Protein AF-A0A9X2JUF6-F1 (afdb_monomer_lite)

Organism: NCBI:txid765201

Structure (mmCIF, N/CA/C/O backbone):
data_AF-A0A9X2JUF6-F1
#
_entry.id   AF-A0A9X2JUF6-F1
#
loop_
_atom_site.group_PDB
_atom_site.id
_atom_site.type_symbol
_atom_site.label_atom_id
_atom_site.label_alt_id
_atom_site.label_comp_id
_atom_site.label_asym_id
_atom_site.label_entity_id
_atom_site.label_seq_id
_atom_site.pdbx_PDB_ins_code
_atom_site.Cartn_x
_atom_site.Cartn_y
_atom_site.Cartn_z
_atom_site.occupancy
_atom_site.B_iso_or_equiv
_atom_site.auth_seq_id
_atom_site.auth_comp_id
_atom_site.auth_asym_id
_atom_site.auth_atom_id
_atom_site.pdbx_PDB_model_num
ATOM 1 N N . MET A 1 1 ? 7.423 -85.170 -36.778 1.00 35.59 1 MET A N 1
ATOM 2 C CA . MET A 1 1 ? 8.793 -84.624 -36.894 1.00 35.59 1 MET A CA 1
ATOM 3 C C . MET A 1 1 ? 8.792 -83.301 -36.140 1.00 35.59 1 MET A C 1
ATOM 5 O O . MET A 1 1 ? 8.019 -82.452 -36.540 1.00 35.59 1 MET A O 1
ATOM 9 N N . GLY A 1 2 ? 9.471 -83.035 -35.031 1.00 32.69 2 GLY A N 1
ATOM 10 C CA . GLY A 1 2 ? 10.393 -83.747 -34.146 1.00 32.69 2 GLY A CA 1
ATOM 11 C C . GLY A 1 2 ? 10.903 -82.711 -33.116 1.00 32.69 2 GLY A C 1
ATOM 12 O O . GLY A 1 2 ? 10.981 -81.540 -33.468 1.00 32.69 2 GLY A O 1
ATOM 13 N N . ALA A 1 3 ? 11.241 -83.165 -31.900 1.00 31.25 3 ALA A N 1
ATOM 14 C CA . ALA A 1 3 ? 11.858 -82.442 -30.761 1.00 31.25 3 ALA A CA 1
ATOM 15 C C . ALA A 1 3 ? 10.989 -81.354 -30.074 1.00 31.25 3 ALA A C 1
ATOM 17 O O . ALA A 1 3 ? 10.635 -80.362 -30.690 1.00 31.25 3 ALA A O 1
ATOM 18 N N . ALA A 1 4 ? 10.499 -81.469 -28.832 1.00 30.42 4 ALA A N 1
ATOM 19 C CA . ALA A 1 4 ? 11.072 -81.895 -27.543 1.00 30.42 4 ALA A CA 1
ATOM 20 C C . ALA A 1 4 ? 12.205 -80.992 -27.019 1.00 30.42 4 ALA A C 1
ATOM 22 O O . ALA A 1 4 ? 13.325 -81.066 -27.508 1.00 30.42 4 ALA A O 1
ATOM 23 N N . ALA A 1 5 ? 11.916 -80.230 -25.958 1.00 33.97 5 ALA A N 1
ATOM 24 C CA . ALA A 1 5 ? 12.861 -79.921 -24.885 1.00 33.97 5 ALA A CA 1
ATOM 25 C C . ALA A 1 5 ? 12.078 -79.535 -23.619 1.00 33.97 5 ALA A C 1
ATOM 27 O O . ALA A 1 5 ? 11.509 -78.452 -23.511 1.00 33.97 5 ALA A O 1
ATOM 28 N N . ALA A 1 6 ? 12.032 -80.478 -22.683 1.00 32.19 6 ALA A N 1
ATOM 29 C CA . ALA A 1 6 ? 11.695 -80.247 -21.291 1.00 32.19 6 ALA A CA 1
ATOM 30 C C . ALA A 1 6 ? 12.916 -79.668 -20.561 1.00 32.19 6 ALA A C 1
ATOM 32 O O . ALA A 1 6 ? 14.046 -80.054 -20.863 1.00 32.19 6 ALA A O 1
ATOM 33 N N . LEU A 1 7 ? 12.693 -78.846 -19.534 1.00 29.77 7 LEU A N 1
ATOM 34 C CA . LEU A 1 7 ? 13.591 -78.826 -18.383 1.00 29.77 7 LEU A CA 1
ATOM 35 C C . LEU A 1 7 ? 12.792 -78.570 -17.105 1.00 29.77 7 LEU A C 1
ATOM 37 O O . LEU A 1 7 ? 12.158 -77.534 -16.925 1.00 29.77 7 LEU A O 1
ATOM 41 N N . VAL A 1 8 ? 12.814 -79.595 -16.261 1.00 34.91 8 VAL A N 1
ATOM 42 C CA . VAL A 1 8 ? 12.311 -79.651 -14.892 1.00 34.91 8 VAL A CA 1
ATOM 43 C C . VAL A 1 8 ? 13.497 -79.397 -13.969 1.00 34.91 8 VAL A C 1
ATOM 45 O O . VAL A 1 8 ? 14.485 -80.114 -14.074 1.00 34.91 8 VAL A O 1
ATOM 48 N N . VAL A 1 9 ? 13.364 -78.459 -13.034 1.00 34.47 9 VAL A N 1
ATOM 49 C CA . VAL A 1 9 ? 13.990 -78.470 -11.697 1.00 34.47 9 VAL A CA 1
ATOM 50 C C . VAL A 1 9 ? 12.997 -77.689 -10.819 1.00 34.47 9 VAL A C 1
ATOM 52 O O . VAL A 1 9 ? 12.695 -76.548 -11.132 1.00 34.47 9 VAL A O 1
ATOM 55 N N . GLY A 1 10 ? 12.322 -78.209 -9.797 1.00 31.89 10 GLY A N 1
ATOM 56 C CA . GLY A 1 10 ? 12.661 -79.302 -8.904 1.00 31.89 10 GLY A CA 1
ATOM 57 C C . GLY A 1 10 ? 13.206 -78.737 -7.595 1.00 31.89 10 GLY A C 1
ATOM 58 O O . GLY A 1 10 ? 14.403 -78.825 -7.376 1.00 31.89 10 GLY A O 1
ATOM 59 N N . LEU A 1 11 ? 12.350 -78.179 -6.731 1.00 31.95 11 LEU A N 1
ATOM 60 C CA . LEU A 1 11 ? 12.609 -78.142 -5.288 1.00 31.95 11 LEU A CA 1
ATOM 61 C C . LEU A 1 11 ? 11.295 -78.079 -4.499 1.00 31.95 11 LEU A C 1
ATOM 63 O O . LEU A 1 11 ? 10.631 -77.052 -4.397 1.00 31.95 11 LEU A O 1
ATOM 67 N N . LEU A 1 12 ? 10.942 -79.245 -3.957 1.00 36.69 12 LEU A N 1
ATOM 68 C CA . LEU A 1 12 ? 10.093 -79.405 -2.786 1.00 36.69 12 LEU A CA 1
ATOM 69 C C . LEU A 1 12 ? 10.868 -78.891 -1.569 1.00 36.69 12 LEU A C 1
ATOM 71 O O . LEU A 1 12 ? 11.978 -79.348 -1.304 1.00 36.69 12 LEU A O 1
ATOM 75 N N . GLY A 1 13 ? 10.259 -77.985 -0.818 1.00 33.66 13 GLY A N 1
ATOM 76 C CA . GLY A 1 13 ? 10.745 -77.522 0.475 1.00 33.66 13 GLY A CA 1
ATOM 77 C C . GLY A 1 13 ? 9.569 -76.968 1.259 1.00 33.66 13 GLY A C 1
ATOM 78 O O . GLY A 1 13 ? 9.171 -75.828 1.063 1.00 33.66 13 GLY A O 1
ATOM 79 N N . GLN A 1 14 ? 8.966 -77.835 2.067 1.00 39.25 14 GLN A N 1
ATOM 80 C CA . GLN A 1 14 ? 7.852 -77.538 2.959 1.00 39.25 14 GLN A CA 1
ATOM 81 C C . GLN A 1 14 ? 8.259 -76.527 4.036 1.00 39.25 14 GLN A C 1
ATOM 83 O O . GLN A 1 14 ? 9.377 -76.586 4.544 1.00 39.25 14 GLN A O 1
ATOM 88 N N . GLY A 1 15 ? 7.293 -75.725 4.479 1.00 36.03 15 GLY A N 1
ATOM 89 C CA . GLY A 1 15 ? 7.277 -75.210 5.846 1.00 36.03 15 GLY A CA 1
ATOM 90 C C . GLY A 1 15 ? 7.002 -73.719 5.938 1.00 36.03 15 GLY A C 1
ATOM 91 O O . GLY A 1 15 ? 7.834 -72.907 5.556 1.00 36.03 15 GLY A O 1
ATOM 92 N N . GLY A 1 16 ? 5.856 -73.371 6.521 1.00 35.62 16 GLY A N 1
ATOM 93 C CA . GLY A 1 16 ? 5.591 -72.018 7.000 1.00 35.62 16 GLY A CA 1
ATOM 94 C C . GLY A 1 16 ? 4.191 -71.551 6.660 1.00 35.62 16 GLY A C 1
ATOM 95 O O . GLY A 1 16 ? 3.961 -70.993 5.595 1.00 35.62 16 GLY A O 1
ATOM 96 N N . ALA A 1 17 ? 3.259 -71.803 7.574 1.00 44.97 17 ALA A N 1
ATOM 97 C CA . ALA A 1 17 ? 1.938 -71.201 7.573 1.00 44.97 17 ALA A CA 1
ATOM 98 C C . ALA A 1 17 ? 2.038 -69.667 7.515 1.00 44.97 17 ALA A C 1
ATOM 100 O O . ALA A 1 17 ? 2.814 -69.074 8.261 1.00 44.97 17 ALA A O 1
ATOM 101 N N . ALA A 1 18 ? 1.223 -69.044 6.669 1.00 37.44 18 ALA A N 1
ATOM 102 C CA . ALA A 1 18 ? 0.859 -67.643 6.800 1.00 37.44 18 ALA A CA 1
ATOM 103 C C . ALA A 1 18 ? -0.575 -67.472 6.290 1.00 37.44 18 ALA A C 1
ATOM 105 O O . ALA A 1 18 ? -0.889 -67.750 5.135 1.00 37.44 18 ALA A O 1
ATOM 106 N N . ASP A 1 19 ? -1.418 -67.118 7.249 1.00 37.84 19 ASP A N 1
ATOM 107 C CA . ASP A 1 19 ? -2.738 -66.508 7.197 1.00 37.84 19 ASP A CA 1
ATOM 108 C C . ASP A 1 19 ? -3.416 -66.313 5.835 1.00 37.84 19 ASP A C 1
ATOM 110 O O . ASP A 1 19 ? -3.007 -65.529 4.976 1.00 37.84 19 ASP A O 1
ATOM 114 N N . VAL A 1 20 ? -4.584 -66.943 5.718 1.00 40.78 20 VAL A N 1
ATOM 115 C CA . VAL A 1 20 ? -5.608 -66.599 4.735 1.00 40.78 20 VAL A CA 1
ATOM 116 C C . VAL A 1 20 ? -6.264 -65.289 5.188 1.00 40.78 20 VAL A C 1
ATOM 118 O O . VAL A 1 20 ? -7.294 -65.290 5.857 1.00 40.78 20 VAL A O 1
ATOM 121 N N . ALA A 1 21 ? -5.650 -64.153 4.863 1.00 40.62 21 ALA A N 1
ATOM 122 C CA . ALA A 1 21 ? -6.299 -62.855 4.999 1.00 40.62 21 ALA A CA 1
ATOM 123 C C . ALA A 1 21 ? -7.187 -62.612 3.771 1.00 40.62 21 ALA A C 1
ATOM 125 O O . ALA A 1 21 ? -6.712 -62.326 2.671 1.00 40.62 21 ALA A O 1
ATOM 126 N N . SER A 1 22 ? -8.495 -62.755 3.973 1.00 39.31 22 SER A N 1
ATOM 127 C CA . SER A 1 22 ? -9.549 -62.341 3.050 1.00 39.31 22 SER A CA 1
ATOM 128 C C . SER A 1 22 ? -9.327 -60.900 2.582 1.00 39.31 22 SER A C 1
ATOM 130 O O . SER A 1 22 ? -9.484 -59.955 3.353 1.00 39.31 22 SER A O 1
ATOM 132 N N . ALA A 1 23 ? -8.988 -60.718 1.307 1.00 37.28 23 ALA A N 1
ATOM 133 C CA . ALA A 1 23 ? -8.984 -59.407 0.677 1.00 37.28 23 ALA A CA 1
ATOM 134 C C . ALA A 1 23 ? -10.435 -58.978 0.407 1.00 37.28 23 ALA A C 1
ATOM 136 O O . ALA A 1 23 ? -11.027 -59.325 -0.615 1.00 37.28 23 ALA A O 1
ATOM 137 N N . SER A 1 24 ? -11.017 -58.226 1.342 1.00 45.84 24 SER A N 1
ATOM 138 C CA . SER A 1 24 ? -12.171 -57.373 1.051 1.00 45.84 24 SER A CA 1
ATOM 139 C C . SER A 1 24 ? -11.776 -56.375 -0.044 1.00 45.84 24 SER A C 1
ATOM 141 O O . SER A 1 24 ? -10.691 -55.794 0.044 1.00 45.84 24 SER A O 1
ATOM 143 N N . PRO A 1 25 ? -12.612 -56.131 -1.068 1.00 43.22 25 PRO A N 1
ATOM 144 C CA . PRO A 1 25 ? -12.331 -55.081 -2.031 1.00 43.22 25 PRO A CA 1
ATOM 145 C C . PRO A 1 25 ? -12.415 -53.746 -1.289 1.00 43.22 25 PRO A C 1
ATOM 147 O O . PRO A 1 25 ? -13.491 -53.322 -0.870 1.00 43.22 25 PRO A O 1
ATOM 150 N N . ALA A 1 26 ? -11.267 -53.102 -1.085 1.00 43.31 26 ALA A N 1
ATOM 151 C CA . ALA A 1 26 ? -11.228 -51.724 -0.635 1.00 43.31 26 ALA A CA 1
ATOM 152 C C . ALA A 1 26 ? -11.989 -50.888 -1.670 1.00 43.31 26 ALA A C 1
ATOM 154 O O . ALA A 1 26 ? -11.600 -50.817 -2.839 1.00 43.31 26 ALA A O 1
ATOM 155 N N . ALA A 1 27 ? -13.109 -50.308 -1.242 1.00 45.94 27 ALA A N 1
ATOM 156 C CA . ALA A 1 27 ? -13.797 -49.279 -1.990 1.00 45.94 27 ALA A CA 1
ATOM 157 C C . ALA A 1 27 ? -12.782 -48.162 -2.241 1.00 45.94 27 ALA A C 1
ATOM 159 O O . ALA A 1 27 ? -12.346 -47.487 -1.312 1.00 45.94 27 ALA A O 1
ATOM 160 N N . ALA A 1 28 ? -12.353 -48.019 -3.493 1.00 46.31 28 ALA A N 1
ATOM 161 C CA . ALA A 1 28 ? -11.594 -46.862 -3.915 1.00 46.31 28 ALA A CA 1
ATOM 162 C C . ALA A 1 28 ? -12.500 -45.647 -3.706 1.00 46.31 28 ALA A C 1
ATOM 164 O O . ALA A 1 28 ? -13.433 -45.423 -4.481 1.00 46.31 28 ALA A O 1
ATOM 165 N N . GLU A 1 29 ? -12.257 -44.892 -2.635 1.00 40.47 29 GLU A N 1
ATOM 166 C CA . GLU A 1 29 ? -12.807 -43.556 -2.483 1.00 40.47 29 GLU A CA 1
ATOM 167 C C . GLU A 1 29 ? -12.306 -42.739 -3.671 1.00 40.47 29 GLU A C 1
ATOM 169 O O . GLU A 1 29 ? -11.151 -42.317 -3.760 1.00 40.47 29 GLU A O 1
ATOM 174 N N . ARG A 1 30 ? -13.192 -42.582 -4.653 1.00 42.38 30 ARG A N 1
ATOM 175 C CA . ARG A 1 30 ? -13.049 -41.602 -5.712 1.00 42.38 30 ARG A CA 1
ATOM 176 C C . ARG A 1 30 ? -13.021 -40.252 -5.006 1.00 42.38 30 ARG A C 1
ATOM 178 O O . ARG A 1 30 ? -14.067 -39.731 -4.636 1.00 42.38 30 ARG A O 1
ATOM 185 N N . VAL A 1 31 ? -11.821 -39.709 -4.808 1.00 39.69 31 VAL A N 1
ATOM 186 C CA . VAL A 1 31 ? -11.637 -38.308 -4.437 1.00 39.69 31 VAL A CA 1
ATOM 187 C C . VAL A 1 31 ? -12.190 -37.494 -5.601 1.00 39.69 31 VAL A C 1
ATOM 189 O O . VAL A 1 31 ? -11.515 -37.254 -6.603 1.00 39.69 31 VAL A O 1
ATOM 192 N N . GLU A 1 32 ? -13.469 -37.140 -5.515 1.00 35.75 32 GLU A N 1
ATOM 193 C CA . GLU A 1 32 ? -14.040 -36.090 -6.335 1.00 35.75 32 GLU A CA 1
ATOM 194 C C . GLU A 1 32 ? -13.271 -34.819 -5.997 1.00 35.75 32 GLU A C 1
ATOM 196 O O . GLU A 1 32 ? -13.453 -34.197 -4.953 1.00 35.75 32 GLU A O 1
ATOM 201 N N . SER A 1 33 ? -12.356 -34.457 -6.896 1.00 41.69 33 SER A N 1
ATOM 202 C CA . SER A 1 33 ? -11.836 -33.105 -6.988 1.00 41.69 33 SER A CA 1
ATOM 203 C C . SER A 1 33 ? -13.037 -32.190 -7.184 1.00 41.69 33 SER A C 1
ATOM 205 O O . SER A 1 33 ? -13.539 -32.015 -8.297 1.00 41.69 33 SER A O 1
ATOM 207 N N . THR A 1 34 ? -13.541 -31.631 -6.087 1.00 35.94 34 THR A N 1
ATOM 208 C CA . THR A 1 34 ? -14.432 -30.484 -6.136 1.00 35.94 34 THR A CA 1
ATOM 209 C C . THR A 1 34 ? -13.612 -29.359 -6.748 1.00 35.94 34 THR A C 1
ATOM 211 O O . THR A 1 34 ? -12.875 -28.657 -6.051 1.00 35.94 34 THR A O 1
ATOM 214 N N . HIS A 1 35 ? -13.678 -29.221 -8.071 1.00 39.50 35 HIS A N 1
ATOM 215 C CA . HIS A 1 35 ? -13.152 -28.064 -8.770 1.00 39.50 35 HIS A CA 1
ATOM 216 C C . HIS A 1 35 ? -13.945 -26.860 -8.260 1.00 39.50 35 HIS A C 1
ATOM 218 O O . HIS A 1 35 ? -15.023 -26.548 -8.767 1.00 39.50 35 HIS A O 1
ATOM 224 N N . ARG A 1 36 ? -13.445 -26.220 -7.191 1.00 39.59 36 ARG A N 1
ATOM 225 C CA . ARG A 1 36 ? -13.921 -24.906 -6.757 1.00 39.59 36 ARG A CA 1
ATOM 226 C C . ARG A 1 36 ? -13.907 -24.045 -8.017 1.00 39.59 36 ARG A C 1
ATOM 228 O O . ARG A 1 36 ? -12.854 -23.990 -8.659 1.00 39.59 36 ARG A O 1
ATOM 235 N N . PRO A 1 37 ? -15.031 -23.415 -8.402 1.00 43.59 37 PRO A N 1
ATOM 236 C CA . PRO A 1 37 ? -15.034 -22.534 -9.556 1.00 43.59 37 PRO A CA 1
ATOM 237 C C . PRO A 1 37 ? -13.878 -21.551 -9.392 1.00 43.59 37 PRO A C 1
ATOM 239 O O . PRO A 1 37 ? -13.715 -20.967 -8.314 1.00 43.59 37 PRO A O 1
ATOM 242 N N . ALA A 1 38 ? -13.034 -21.452 -10.425 1.00 53.28 38 ALA A N 1
ATOM 243 C CA . ALA A 1 38 ? -11.891 -20.555 -10.415 1.00 53.28 38 ALA A CA 1
ATOM 244 C C . ALA A 1 38 ? -12.392 -19.171 -9.994 1.00 53.28 38 ALA A C 1
ATOM 246 O O . ALA A 1 38 ? -13.267 -18.598 -10.649 1.00 53.28 38 ALA A O 1
ATOM 247 N N . GLN A 1 39 ? -11.901 -18.687 -8.851 1.00 61.16 39 GLN A N 1
ATOM 248 C CA . GLN A 1 39 ? -12.321 -17.401 -8.311 1.00 61.16 39 GLN A CA 1
ATOM 249 C C . GLN A 1 39 ? -12.143 -16.324 -9.395 1.00 61.16 39 GLN A C 1
ATOM 251 O O . GLN A 1 39 ? -11.160 -16.385 -10.143 1.00 61.16 39 GLN A O 1
ATOM 256 N N . PRO A 1 40 ? -13.067 -15.351 -9.514 1.00 78.25 40 PRO A N 1
ATOM 257 C CA . PRO A 1 40 ? -12.946 -14.299 -10.512 1.00 78.25 40 PRO A CA 1
ATOM 258 C C . PRO A 1 40 ? -11.588 -13.605 -10.399 1.00 78.25 40 PRO A C 1
ATOM 260 O O . PRO A 1 40 ? -11.114 -13.324 -9.292 1.00 78.25 40 PRO A O 1
ATOM 263 N N . ARG A 1 41 ? -10.964 -13.348 -11.552 1.00 89.38 41 ARG A N 1
ATOM 264 C CA . ARG A 1 41 ? -9.677 -12.654 -11.608 1.00 89.38 41 ARG A CA 1
ATOM 265 C C . ARG A 1 41 ? -9.828 -11.207 -11.158 1.00 89.38 41 ARG A C 1
ATOM 267 O O . ARG A 1 41 ? -10.861 -10.587 -11.407 1.00 89.38 41 ARG A O 1
ATOM 274 N N . GLY A 1 42 ? -8.759 -10.677 -10.583 1.00 91.00 42 GLY A N 1
ATOM 275 C CA . GLY A 1 42 ? -8.605 -9.263 -10.281 1.00 91.00 42 GLY A CA 1
ATOM 276 C C . GLY A 1 42 ? -8.441 -8.947 -8.804 1.00 91.00 42 GLY A C 1
ATOM 277 O O . GLY A 1 42 ? -8.218 -9.837 -7.981 1.00 91.00 42 GLY A O 1
ATOM 278 N N . LEU A 1 43 ? -8.500 -7.649 -8.501 1.00 92.06 43 LEU A N 1
ATOM 279 C CA . LEU A 1 43 ? -8.299 -7.113 -7.157 1.00 92.06 43 LEU A CA 1
ATOM 280 C C . LEU A 1 43 ? -9.549 -7.285 -6.291 1.00 92.06 43 LEU A C 1
ATOM 282 O O . LEU A 1 43 ? -10.662 -6.951 -6.707 1.00 92.06 43 LEU A O 1
ATOM 286 N N . ARG A 1 44 ? -9.355 -7.755 -5.058 1.00 88.06 44 ARG A N 1
ATOM 287 C CA . ARG A 1 44 ? -10.394 -7.789 -4.022 1.00 88.06 44 ARG A CA 1
ATOM 288 C C . ARG A 1 44 ? -9.793 -7.634 -2.635 1.00 88.06 44 ARG A C 1
ATOM 290 O O . ARG A 1 44 ? -8.675 -8.086 -2.395 1.00 88.06 44 ARG A O 1
ATOM 297 N N . VAL A 1 45 ? -10.546 -7.010 -1.734 1.00 88.25 45 VAL A N 1
ATOM 298 C CA . VAL A 1 45 ? -10.165 -6.946 -0.321 1.00 88.25 45 VAL A CA 1
ATOM 299 C C . VAL A 1 45 ? -10.258 -8.349 0.288 1.00 88.25 45 VAL A C 1
ATOM 301 O O . VAL A 1 45 ? -11.223 -9.074 0.042 1.00 88.25 45 VAL A O 1
ATOM 304 N N . ALA A 1 46 ? -9.238 -8.735 1.047 1.00 85.00 46 ALA A N 1
ATOM 305 C CA . ALA A 1 46 ? -9.108 -10.012 1.731 1.00 85.00 46 ALA A CA 1
ATOM 306 C C . ALA A 1 46 ? -8.800 -9.750 3.219 1.00 85.00 46 ALA A C 1
ATOM 308 O O . ALA A 1 46 ? -7.653 -9.443 3.550 1.00 85.00 46 ALA A O 1
ATOM 309 N N . PRO A 1 47 ? -9.805 -9.806 4.110 1.00 85.31 47 PRO A N 1
ATOM 310 C CA . PRO A 1 47 ? -9.574 -9.730 5.550 1.00 85.31 47 PRO A CA 1
ATOM 311 C C . PRO A 1 47 ? -8.993 -11.045 6.085 1.00 85.31 47 PRO A C 1
ATOM 313 O O . PRO A 1 47 ? -9.386 -12.117 5.622 1.00 85.31 47 PRO A O 1
ATOM 316 N N . ALA A 1 48 ? -8.124 -10.980 7.099 1.00 78.88 48 ALA A N 1
ATOM 317 C CA . ALA A 1 48 ? -7.724 -12.177 7.851 1.00 78.88 48 ALA A CA 1
ATOM 318 C C . ALA A 1 48 ? -8.809 -12.649 8.833 1.00 78.88 48 ALA A C 1
ATOM 320 O O . ALA A 1 48 ? -8.875 -13.835 9.147 1.00 78.88 48 ALA A O 1
ATOM 321 N N . ALA A 1 49 ? -9.663 -11.737 9.308 1.00 79.50 49 ALA A N 1
ATOM 322 C CA . ALA A 1 49 ? -10.707 -12.040 10.281 1.00 79.50 49 ALA A CA 1
ATOM 323 C C . ALA A 1 49 ? -11.927 -11.116 10.140 1.00 79.50 49 ALA A C 1
ATOM 325 O O . ALA A 1 49 ? -11.817 -9.977 9.685 1.00 79.50 49 ALA A O 1
ATOM 326 N N . GLU A 1 50 ? -13.097 -11.601 10.562 1.00 86.44 50 GLU A N 1
ATOM 327 C CA . GLU A 1 50 ? -14.326 -10.794 10.668 1.00 86.44 50 GLU A CA 1
ATOM 328 C C . GLU A 1 50 ? -14.341 -9.902 11.919 1.00 86.44 50 GLU A C 1
ATOM 330 O O . GLU A 1 50 ? -14.989 -8.852 11.930 1.00 86.44 50 GLU A O 1
ATOM 335 N N . THR A 1 51 ? -13.622 -10.330 12.959 1.00 88.25 51 THR A N 1
ATOM 336 C CA . THR A 1 51 ? -13.434 -9.609 14.218 1.00 88.25 51 THR A CA 1
ATOM 337 C C . THR A 1 51 ? -11.949 -9.350 14.418 1.00 88.25 51 THR A C 1
ATOM 339 O O . THR A 1 51 ? -11.141 -10.249 14.198 1.00 88.25 51 THR A O 1
ATOM 342 N N . VAL A 1 52 ? -11.600 -8.138 14.831 1.00 85.94 52 VAL A N 1
ATOM 343 C CA . VAL A 1 52 ? -10.224 -7.714 15.104 1.00 85.94 52 VAL A CA 1
ATOM 344 C C . VAL A 1 52 ? -10.130 -7.189 16.532 1.00 85.94 52 VAL A C 1
ATOM 346 O O . VAL A 1 52 ? -11.086 -6.594 17.036 1.00 85.94 52 VAL A O 1
ATOM 349 N N . THR A 1 53 ? -8.997 -7.425 17.181 1.00 86.44 53 THR A N 1
ATOM 350 C CA . THR A 1 53 ? -8.709 -6.858 18.500 1.00 86.44 53 THR A CA 1
ATOM 351 C C . THR A 1 53 ? -8.061 -5.489 18.319 1.00 86.44 53 THR A C 1
ATOM 353 O O . THR A 1 53 ? -7.190 -5.319 17.469 1.00 86.44 53 THR A O 1
ATOM 356 N N . ALA A 1 54 ? -8.528 -4.513 19.087 1.00 86.06 54 ALA A N 1
ATOM 357 C CA . ALA A 1 54 ? -7.910 -3.206 19.253 1.00 86.06 54 ALA A CA 1
ATOM 358 C C . ALA A 1 54 ? -7.496 -3.039 20.713 1.00 86.06 54 ALA A C 1
ATOM 360 O O . ALA A 1 54 ? -8.097 -3.658 21.592 1.00 86.06 54 ALA A O 1
ATOM 361 N N . TYR A 1 55 ? -6.524 -2.175 20.964 1.00 85.88 55 TYR A N 1
ATOM 362 C CA . TYR A 1 55 ? -5.958 -1.993 22.295 1.00 85.88 55 TYR A CA 1
ATOM 363 C C . TYR A 1 55 ? -6.298 -0.607 22.822 1.00 85.88 55 TYR A C 1
ATOM 365 O O . TYR A 1 55 ? -6.200 0.385 22.096 1.00 85.88 55 TYR A O 1
ATOM 373 N N . ALA A 1 56 ? -6.772 -0.551 24.064 1.00 85.75 56 ALA A N 1
ATOM 374 C CA . ALA A 1 56 ? -7.016 0.700 24.761 1.00 85.75 56 ALA A CA 1
ATOM 375 C C . ALA A 1 56 ? -5.777 1.117 25.554 1.00 85.75 56 ALA A C 1
ATOM 377 O O . ALA A 1 56 ? -5.278 0.337 26.362 1.00 85.75 56 ALA A O 1
ATOM 378 N N . TYR A 1 57 ? -5.341 2.359 25.357 1.00 80.75 57 TYR A N 1
ATOM 379 C CA . TYR A 1 57 ? -4.256 2.983 26.107 1.00 80.75 57 TYR A CA 1
ATOM 380 C C . TYR A 1 57 ? -4.519 4.490 26.238 1.00 80.75 57 TYR A C 1
ATOM 382 O O . TYR A 1 57 ? -4.940 5.133 25.280 1.00 80.75 57 TYR A O 1
ATOM 390 N N . ASP A 1 58 ? -4.344 5.037 27.444 1.00 82.75 58 ASP A N 1
ATOM 391 C CA . ASP A 1 58 ? -4.517 6.466 27.778 1.00 82.75 58 ASP A CA 1
ATOM 392 C C . ASP A 1 58 ? -5.819 7.125 27.257 1.00 82.75 58 ASP A C 1
ATOM 394 O O . ASP A 1 58 ? -5.847 8.256 26.782 1.00 82.75 58 ASP A O 1
ATOM 398 N N . GLY A 1 59 ? -6.942 6.398 27.309 1.00 83.06 59 GLY A N 1
ATOM 399 C CA . GLY A 1 59 ? -8.249 6.895 26.842 1.00 83.06 59 GLY A CA 1
ATOM 400 C C . GLY A 1 59 ? -8.470 6.823 25.324 1.00 83.06 59 GLY A C 1
ATOM 401 O O . GLY A 1 59 ? -9.568 7.137 24.846 1.00 83.06 59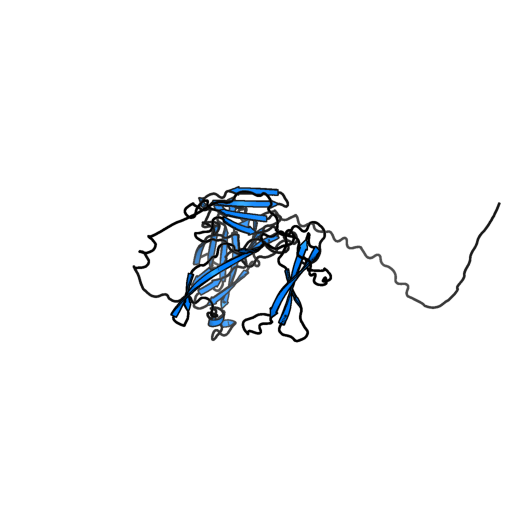 GLY A O 1
ATOM 402 N N . TYR A 1 60 ? -7.480 6.339 24.579 1.00 89.44 60 TYR A N 1
ATOM 403 C CA . TYR A 1 60 ? -7.552 6.072 23.149 1.00 89.44 60 TYR A CA 1
ATOM 404 C C . TYR A 1 60 ? -7.677 4.582 22.866 1.00 89.44 60 TYR A C 1
ATOM 406 O O . TYR A 1 60 ? -7.292 3.730 23.663 1.00 89.44 60 TYR A O 1
ATOM 414 N N . VAL A 1 61 ? -8.243 4.272 21.702 1.00 88.50 61 VAL A N 1
ATOM 415 C CA . VAL A 1 61 ? -8.263 2.932 21.124 1.00 88.50 61 VAL A CA 1
ATOM 416 C C . VAL A 1 61 ? -7.429 2.945 19.855 1.00 88.50 61 VAL A C 1
ATOM 418 O O . VAL A 1 61 ? -7.772 3.638 18.892 1.00 88.50 61 VAL A O 1
ATOM 421 N N . TYR A 1 62 ? -6.376 2.134 19.861 1.00 86.75 62 TYR A N 1
ATOM 422 C CA . TYR A 1 62 ? -5.480 1.896 18.741 1.00 86.75 62 TYR A CA 1
ATOM 423 C C . TYR A 1 62 ? -5.914 0.630 18.019 1.00 86.75 62 TYR A C 1
ATOM 425 O O . TYR A 1 62 ? -5.995 -0.459 18.593 1.00 86.75 62 TYR A O 1
ATOM 433 N N . LEU A 1 63 ? -6.240 0.786 16.744 1.00 83.75 63 LEU A N 1
ATOM 434 C CA . LEU A 1 63 ? -6.764 -0.275 15.907 1.00 83.75 63 LEU A CA 1
ATOM 435 C C . LEU A 1 63 ? -5.906 -0.388 14.663 1.00 83.75 63 LEU A C 1
ATOM 437 O O . LEU A 1 63 ? -5.749 0.579 13.925 1.00 83.75 63 LEU A O 1
ATOM 441 N N . ASP A 1 64 ? -5.468 -1.603 14.374 1.00 82.31 64 ASP A N 1
ATOM 442 C CA . ASP A 1 64 ? -4.823 -1.911 13.114 1.00 82.31 64 ASP A CA 1
ATOM 443 C C . ASP A 1 64 ? -5.483 -3.134 12.477 1.00 82.31 64 ASP A C 1
ATOM 445 O O . ASP A 1 64 ? -5.547 -4.221 13.053 1.00 82.31 64 ASP A O 1
ATOM 449 N N . SER A 1 65 ? -6.059 -2.938 11.292 1.00 82.88 65 SER A N 1
ATOM 450 C CA . SER A 1 65 ? -6.804 -3.994 10.620 1.00 82.88 65 SER A CA 1
ATOM 451 C C . SER A 1 65 ? -5.889 -4.897 9.795 1.00 82.88 65 SER A C 1
ATOM 453 O O . SER A 1 65 ? -5.216 -4.418 8.875 1.00 82.88 65 SER A O 1
ATOM 455 N N . PRO A 1 66 ? -5.941 -6.223 10.016 1.00 81.81 66 PRO A N 1
ATOM 456 C CA . PRO A 1 66 ? -5.325 -7.196 9.136 1.00 81.81 66 PRO A CA 1
ATOM 457 C C . PRO A 1 66 ? -6.219 -7.385 7.901 1.00 81.81 66 PRO A C 1
ATOM 459 O O . PRO A 1 66 ? -6.995 -8.346 7.787 1.00 81.81 66 PRO A O 1
ATOM 462 N N . ALA A 1 67 ? -6.135 -6.442 6.964 1.00 86.31 67 ALA A N 1
ATOM 463 C CA . ALA A 1 67 ? -6.788 -6.528 5.666 1.00 86.31 67 ALA A CA 1
ATOM 464 C C . ALA A 1 67 ? -5.814 -6.230 4.531 1.00 86.31 67 ALA A C 1
ATOM 466 O O . ALA A 1 67 ? -5.026 -5.288 4.583 1.00 86.31 67 ALA A O 1
ATOM 467 N N . TRP A 1 68 ? -5.931 -7.003 3.457 1.00 90.06 68 TRP A N 1
ATOM 468 C CA . TRP A 1 68 ? -5.077 -6.871 2.285 1.00 90.06 68 TRP A CA 1
ATOM 469 C C . TRP A 1 68 ? -5.894 -6.607 1.030 1.00 90.06 68 TRP A C 1
ATOM 471 O O . TRP A 1 68 ? -7.043 -7.039 0.916 1.00 90.06 68 TRP A O 1
ATOM 481 N N . LEU A 1 69 ? -5.288 -5.949 0.043 1.00 91.50 69 LEU A N 1
ATOM 482 C CA . LEU A 1 69 ? -5.795 -5.954 -1.321 1.00 91.50 69 LEU A CA 1
ATOM 483 C C . LEU A 1 69 ? -5.057 -7.024 -2.121 1.00 91.50 69 LEU A C 1
ATOM 485 O O . LEU A 1 69 ? -3.865 -6.911 -2.395 1.00 91.50 69 LEU A O 1
ATOM 489 N N . ALA A 1 70 ? -5.793 -8.058 -2.504 1.00 90.25 70 ALA A N 1
ATOM 490 C CA . ALA A 1 70 ? -5.263 -9.273 -3.096 1.00 90.25 70 ALA A CA 1
ATOM 491 C C . ALA A 1 70 ? -5.555 -9.345 -4.600 1.00 90.25 70 ALA A C 1
ATOM 493 O O . ALA A 1 70 ? -6.677 -9.062 -5.029 1.00 90.25 70 ALA A O 1
ATOM 494 N N . ALA A 1 71 ? -4.561 -9.742 -5.398 1.00 91.69 71 ALA A N 1
ATOM 495 C CA . ALA A 1 71 ? -4.649 -9.849 -6.852 1.00 91.69 71 ALA A CA 1
ATOM 496 C C . ALA A 1 71 ? -4.722 -11.318 -7.299 1.00 91.69 71 ALA A C 1
ATOM 498 O O . ALA A 1 71 ? -3.746 -12.060 -7.218 1.00 91.69 71 ALA A O 1
ATOM 499 N N . TYR A 1 72 ? -5.883 -11.750 -7.796 1.00 89.75 72 TYR A N 1
ATOM 500 C CA . TYR A 1 72 ? -6.129 -13.156 -8.140 1.00 89.75 72 TYR A CA 1
ATOM 501 C C . TYR A 1 72 ? -6.068 -13.404 -9.643 1.00 89.75 72 TYR A C 1
ATOM 503 O O . TYR A 1 72 ? -6.716 -12.703 -10.422 1.00 89.75 72 TYR A O 1
ATOM 511 N N . GLY A 1 73 ? -5.306 -14.412 -10.068 1.00 85.56 73 GLY A N 1
ATOM 512 C CA . GLY A 1 73 ? -5.195 -14.841 -11.467 1.00 85.56 73 GLY A CA 1
ATOM 513 C C . GLY A 1 73 ? -4.630 -13.803 -12.454 1.00 85.56 73 GLY A C 1
ATOM 514 O O . GLY A 1 73 ? -4.607 -14.060 -13.662 1.00 85.56 73 GLY A O 1
ATOM 515 N N . GLU A 1 74 ? -4.196 -12.636 -11.971 1.00 92.38 74 GLU A N 1
ATOM 516 C CA . GLU A 1 74 ? -3.538 -11.568 -12.725 1.00 92.38 74 GLU A CA 1
ATOM 517 C C . GLU A 1 74 ? -2.770 -10.623 -11.790 1.00 92.38 74 GLU A C 1
ATOM 519 O O . GLU A 1 74 ? -3.131 -10.486 -10.626 1.00 92.38 74 GLU A O 1
ATOM 524 N N . GLY A 1 75 ? -1.716 -9.985 -12.303 1.00 92.44 75 GLY A N 1
ATOM 525 C CA . GLY A 1 75 ? -0.915 -8.993 -11.580 1.00 92.44 75 GLY A CA 1
ATOM 526 C C . GLY A 1 75 ? -1.213 -7.560 -12.016 1.00 92.44 75 GLY A C 1
ATOM 527 O O . GLY A 1 75 ? -1.719 -7.324 -13.118 1.00 92.44 75 GLY A O 1
ATOM 528 N N . TYR A 1 76 ? -0.861 -6.605 -11.161 1.00 94.56 76 TYR A N 1
ATOM 529 C CA . TYR A 1 76 ? -1.124 -5.181 -11.326 1.00 94.56 76 TYR A CA 1
ATOM 530 C C . TYR A 1 76 ? 0.160 -4.383 -11.114 1.00 94.56 76 TYR A C 1
ATOM 532 O O . TYR A 1 76 ? 0.641 -4.275 -9.994 1.00 94.56 76 TYR A O 1
ATOM 540 N N . GLU A 1 77 ? 0.686 -3.798 -12.188 1.00 93.25 77 GLU A N 1
ATOM 541 C CA . GLU A 1 77 ? 1.818 -2.870 -12.136 1.00 93.25 77 GLU A CA 1
ATOM 542 C C . GLU A 1 77 ? 1.323 -1.435 -12.260 1.00 93.25 77 GLU A C 1
ATOM 544 O O . GLU A 1 77 ? 0.547 -1.119 -13.165 1.00 93.25 77 GLU A O 1
ATOM 549 N N . PHE A 1 78 ? 1.835 -0.542 -11.429 1.00 94.00 78 PHE A N 1
ATOM 550 C CA . PHE A 1 78 ? 1.623 0.887 -11.544 1.00 94.00 78 PHE A CA 1
ATOM 551 C C . PHE A 1 78 ? 2.944 1.581 -11.819 1.00 94.00 78 PHE A C 1
ATOM 553 O O . PHE A 1 78 ? 3.928 1.385 -11.115 1.00 94.00 78 PHE A O 1
ATOM 560 N N . ARG A 1 79 ? 2.961 2.424 -12.849 1.00 93.69 79 ARG A N 1
ATOM 561 C CA . ARG A 1 79 ? 4.092 3.303 -13.146 1.00 93.69 79 ARG A CA 1
ATOM 562 C C . ARG A 1 79 ? 3.642 4.737 -12.978 1.00 93.69 79 ARG A C 1
ATOM 564 O O . ARG A 1 79 ? 2.853 5.223 -13.795 1.00 93.69 79 ARG A O 1
ATOM 571 N N . ALA A 1 80 ? 4.161 5.390 -11.946 1.00 89.50 80 ALA A N 1
ATOM 572 C CA . ALA A 1 80 ? 4.010 6.820 -11.725 1.00 89.50 80 ALA A CA 1
ATOM 573 C C . ALA A 1 80 ? 5.251 7.538 -12.266 1.00 89.50 80 ALA A C 1
ATOM 575 O O . ALA A 1 80 ? 6.373 7.121 -11.990 1.00 89.50 80 ALA A O 1
ATOM 576 N N . GLN A 1 81 ? 5.068 8.577 -13.081 1.00 90.12 81 GLN A N 1
ATOM 577 C CA . GLN A 1 81 ? 6.160 9.286 -13.752 1.00 90.12 81 GLN A CA 1
ATOM 578 C C . GLN A 1 81 ? 5.828 10.746 -14.077 1.00 90.12 81 GLN A C 1
ATOM 580 O O . GLN A 1 81 ? 4.673 11.091 -14.336 1.00 90.12 81 GLN A O 1
ATOM 585 N N . ARG A 1 82 ? 6.858 11.592 -14.153 1.00 86.62 82 ARG A N 1
ATOM 586 C CA . ARG A 1 82 ? 6.777 12.991 -14.607 1.00 86.62 82 ARG A CA 1
ATOM 587 C C . ARG A 1 82 ? 7.947 13.324 -15.531 1.00 86.62 82 ARG A C 1
ATOM 589 O O . ARG A 1 82 ? 9.042 12.794 -15.375 1.00 86.62 82 ARG A O 1
ATOM 596 N N . ALA A 1 83 ? 7.733 14.241 -16.472 1.00 83.25 83 ALA A N 1
ATOM 597 C CA . ALA A 1 83 ? 8.772 14.635 -17.430 1.00 83.25 83 ALA A CA 1
ATOM 598 C C . ALA A 1 83 ? 9.901 15.467 -16.788 1.00 83.25 83 ALA A C 1
ATOM 600 O O . ALA A 1 83 ? 11.066 15.349 -17.162 1.00 83.25 83 ALA A O 1
ATOM 601 N N . LYS A 1 84 ? 9.552 16.309 -15.810 1.00 79.69 84 LYS A N 1
ATOM 602 C CA . LYS A 1 84 ? 10.464 17.186 -15.061 1.00 79.69 84 LYS A CA 1
ATOM 603 C C . LYS A 1 84 ? 9.958 17.360 -13.625 1.00 79.69 84 LYS A C 1
ATOM 605 O O . LYS A 1 84 ? 8.765 17.150 -13.414 1.00 79.69 84 LYS A O 1
ATOM 610 N N . PRO A 1 85 ? 10.796 17.788 -12.666 1.00 81.06 85 PRO A N 1
ATOM 611 C CA . PRO A 1 85 ? 10.400 17.889 -11.261 1.00 81.06 85 PRO A CA 1
ATOM 612 C C . PRO A 1 85 ? 9.117 18.685 -10.981 1.00 81.06 85 PRO A C 1
ATOM 614 O O . PRO A 1 85 ? 8.306 18.272 -10.159 1.00 81.06 85 PRO A O 1
ATOM 617 N N . SER A 1 86 ? 8.887 19.776 -11.714 1.00 83.50 86 SER A N 1
ATOM 618 C CA . SER A 1 86 ? 7.690 20.617 -11.579 1.00 83.50 86 SER A CA 1
ATOM 619 C C . SER A 1 86 ? 6.476 20.145 -12.385 1.00 83.50 86 SER A C 1
ATOM 621 O O . SER A 1 86 ? 5.416 20.761 -12.306 1.00 83.50 86 SER A O 1
ATOM 623 N N . ALA A 1 87 ? 6.611 19.099 -13.206 1.00 88.62 87 ALA A N 1
ATOM 624 C CA . ALA A 1 87 ? 5.481 18.564 -13.956 1.00 88.62 87 ALA A CA 1
ATOM 625 C C . ALA A 1 87 ? 4.603 17.686 -13.052 1.00 88.62 87 ALA A C 1
ATOM 627 O O . ALA A 1 87 ? 5.138 16.973 -12.198 1.00 88.62 87 ALA A O 1
ATOM 628 N N . PRO A 1 88 ? 3.275 17.682 -13.269 1.00 93.81 88 PRO A N 1
ATOM 629 C CA . PRO A 1 88 ? 2.389 16.773 -12.558 1.00 93.81 88 PRO A CA 1
ATOM 630 C C . PRO A 1 88 ? 2.781 15.321 -12.839 1.00 93.81 88 PRO A C 1
ATOM 632 O O . PRO A 1 88 ? 3.180 14.968 -13.956 1.00 93.81 88 PRO A O 1
ATOM 635 N N . VAL A 1 89 ? 2.647 14.475 -11.820 1.00 94.75 89 VAL A N 1
ATOM 636 C CA . VAL A 1 89 ? 2.866 13.039 -11.967 1.00 94.75 89 VAL A CA 1
ATOM 637 C C . VAL A 1 89 ? 1.686 12.426 -12.716 1.00 94.75 89 VAL A C 1
ATOM 639 O O . VAL A 1 89 ? 0.522 12.732 -12.470 1.00 94.75 89 VAL A O 1
ATOM 642 N N . THR A 1 90 ? 2.001 11.561 -13.670 1.00 96.88 90 THR A N 1
ATOM 643 C CA . THR A 1 90 ? 1.039 10.718 -14.378 1.00 96.88 90 THR A CA 1
ATOM 644 C C . THR A 1 90 ? 1.206 9.285 -13.916 1.00 96.88 90 THR A C 1
ATOM 646 O O . THR A 1 90 ? 2.332 8.838 -13.717 1.00 96.88 90 THR A O 1
ATOM 649 N N . LEU A 1 91 ? 0.101 8.557 -13.792 1.00 97.69 91 LEU A N 1
ATOM 650 C CA . LEU A 1 91 ? 0.105 7.159 -13.381 1.00 97.69 91 LEU A CA 1
ATOM 651 C C . LEU A 1 91 ? -0.510 6.290 -14.477 1.00 97.69 91 LEU A C 1
ATOM 653 O O . LEU A 1 91 ? -1.498 6.658 -15.115 1.00 97.69 91 LEU A O 1
ATOM 657 N N . THR A 1 92 ? 0.088 5.128 -14.707 1.00 96.38 92 THR A N 1
ATOM 658 C CA . THR A 1 92 ? -0.465 4.080 -15.571 1.00 96.38 92 THR A CA 1
ATOM 659 C C . THR A 1 92 ? -0.610 2.794 -14.777 1.00 96.38 92 THR A C 1
ATOM 661 O O . THR A 1 92 ? 0.238 2.508 -13.943 1.00 96.38 92 THR A O 1
ATOM 664 N N . LYS A 1 93 ? -1.672 2.035 -15.046 1.00 97.12 93 LYS A N 1
ATOM 665 C CA . LYS A 1 93 ? -1.903 0.678 -14.546 1.00 97.12 93 LYS A CA 1
ATOM 666 C C . LYS A 1 93 ? -1.673 -0.299 -15.685 1.00 97.12 93 LYS A C 1
ATOM 668 O O . LYS A 1 93 ? -2.278 -0.123 -16.739 1.00 97.12 93 LYS A O 1
ATOM 673 N N . THR A 1 94 ? -0.883 -1.338 -15.473 1.00 95.06 94 THR A N 1
ATOM 674 C CA . THR A 1 94 ? -0.728 -2.465 -16.391 1.00 95.06 94 THR A CA 1
ATOM 675 C C . THR A 1 94 ? -1.253 -3.728 -15.728 1.00 95.06 94 THR A C 1
ATOM 677 O O . THR A 1 94 ? -0.702 -4.178 -14.730 1.00 95.06 94 THR A O 1
ATOM 680 N N . VAL A 1 95 ? -2.307 -4.314 -16.299 1.00 95.94 95 VAL A N 1
ATOM 681 C CA . VAL A 1 95 ? -2.806 -5.636 -15.898 1.00 95.94 95 VAL A CA 1
ATOM 682 C C . VAL A 1 95 ? -2.016 -6.703 -16.649 1.00 95.94 95 VAL A C 1
ATOM 684 O O . VAL A 1 95 ? -1.935 -6.663 -17.884 1.00 95.94 95 VAL A O 1
ATOM 687 N N . ILE A 1 96 ? -1.435 -7.645 -15.910 1.00 90.31 96 ILE A N 1
ATOM 688 C CA . ILE A 1 96 ? -0.524 -8.679 -16.404 1.00 90.31 96 ILE A CA 1
ATOM 689 C C . ILE A 1 96 ? -1.193 -10.050 -16.253 1.00 90.31 96 ILE A C 1
ATOM 691 O O . ILE A 1 96 ? -1.500 -10.488 -15.148 1.00 90.31 96 ILE A O 1
ATOM 695 N N . ARG A 1 97 ? -1.409 -10.746 -17.375 1.00 87.94 97 ARG A N 1
ATOM 696 C CA . ARG A 1 97 ? -1.994 -12.097 -17.450 1.00 87.94 97 ARG A CA 1
ATOM 697 C C . ARG A 1 97 ? -1.057 -13.001 -18.241 1.00 87.94 97 ARG A C 1
ATOM 699 O O . ARG A 1 97 ? -1.149 -13.063 -19.470 1.00 87.94 97 ARG A O 1
ATOM 706 N N . GLY A 1 98 ? -0.129 -13.663 -17.552 1.00 80.94 98 GLY A N 1
ATOM 707 C CA . GLY A 1 98 ? 0.975 -14.366 -18.206 1.00 80.94 98 GLY A CA 1
ATOM 708 C C . GLY A 1 98 ? 1.781 -13.400 -19.078 1.00 80.94 98 GLY A C 1
ATOM 709 O O . GLY A 1 98 ? 2.320 -12.411 -18.588 1.00 80.94 98 GLY A O 1
ATOM 710 N N . THR A 1 99 ? 1.821 -13.640 -20.389 1.00 82.12 99 THR A N 1
ATOM 711 C CA . THR A 1 99 ? 2.512 -12.761 -21.350 1.00 82.12 99 THR A CA 1
ATOM 712 C C . THR A 1 99 ? 1.684 -11.550 -21.785 1.00 82.12 99 THR A C 1
ATOM 714 O O . THR A 1 99 ? 2.242 -10.581 -22.303 1.00 82.12 99 THR A O 1
ATOM 717 N N . LYS A 1 100 ? 0.361 -11.561 -21.576 1.00 87.06 100 LYS A N 1
ATOM 718 C CA . LYS A 1 100 ? -0.517 -10.462 -21.990 1.00 87.06 100 LYS A CA 1
ATOM 719 C C . LYS A 1 100 ? -0.405 -9.298 -21.010 1.00 87.06 100 LYS A C 1
ATOM 721 O O . LYS A 1 100 ? -0.614 -9.471 -19.811 1.00 87.06 100 LYS A O 1
ATOM 726 N N . ARG A 1 101 ? -0.154 -8.099 -21.538 1.00 92.75 101 ARG A N 1
ATOM 727 C CA . ARG A 1 101 ? -0.091 -6.842 -20.779 1.00 92.75 101 ARG A CA 1
ATOM 728 C C . ARG A 1 101 ? -1.093 -5.843 -21.343 1.00 92.75 101 ARG A C 1
ATOM 730 O O . ARG A 1 101 ? -1.129 -5.636 -22.551 1.00 92.75 101 ARG A O 1
ATOM 737 N N . THR A 1 102 ? -1.923 -5.256 -20.484 1.00 93.62 102 THR A N 1
ATOM 738 C CA . THR A 1 102 ? -2.892 -4.214 -20.869 1.00 93.62 102 THR A CA 1
ATOM 739 C C . THR A 1 102 ? -2.672 -2.983 -20.010 1.00 93.62 102 THR A C 1
ATOM 741 O O . THR A 1 102 ? -2.908 -3.039 -18.806 1.00 93.62 102 THR A O 1
ATOM 744 N N . THR A 1 103 ? -2.223 -1.889 -20.624 1.00 96.69 103 THR A N 1
ATOM 745 C CA . THR A 1 103 ? -1.897 -0.644 -19.921 1.00 96.69 103 THR A CA 1
ATOM 746 C C . THR A 1 103 ? -2.995 0.398 -20.102 1.00 96.69 103 THR A C 1
ATOM 748 O O . THR A 1 103 ? -3.501 0.607 -21.203 1.00 96.69 103 THR A O 1
ATOM 751 N N . THR A 1 104 ? -3.357 1.083 -19.023 1.00 98.00 104 THR A N 1
ATOM 752 C CA . THR A 1 104 ? -4.367 2.144 -19.001 1.00 98.00 104 THR A CA 1
ATOM 753 C C . THR A 1 104 ? -3.858 3.314 -18.170 1.00 98.00 104 THR A C 1
ATOM 755 O O . THR A 1 104 ? -3.296 3.126 -17.092 1.00 98.00 104 THR A O 1
ATOM 758 N N . LYS A 1 105 ? -4.039 4.539 -18.669 1.00 98.19 105 LYS A N 1
ATOM 759 C CA . LYS A 1 105 ? -3.654 5.761 -17.957 1.00 98.19 105 LYS A CA 1
ATOM 760 C C . LYS A 1 105 ? -4.714 6.124 -16.916 1.00 98.19 105 LYS A C 1
ATOM 762 O O . LYS A 1 105 ? -5.902 6.105 -17.227 1.00 98.19 105 LYS A O 1
ATOM 767 N N . ALA A 1 106 ? -4.283 6.467 -15.707 1.00 98.06 106 ALA A N 1
ATOM 768 C CA . ALA A 1 106 ? -5.170 6.962 -14.663 1.00 98.06 106 ALA A CA 1
ATOM 769 C C . ALA A 1 106 ? -5.669 8.380 -14.993 1.00 98.06 106 ALA A C 1
ATOM 771 O O . ALA A 1 106 ? -4.891 9.202 -15.499 1.00 98.06 106 ALA A O 1
ATOM 772 N N . PRO A 1 107 ? -6.937 8.704 -14.688 1.00 98.12 107 PRO A N 1
ATOM 773 C CA . PRO A 1 107 ? -7.398 10.086 -14.652 1.00 98.12 107 PRO A CA 1
ATOM 774 C C . PRO A 1 107 ? -6.532 10.918 -13.701 1.00 98.12 107 PRO A C 1
ATOM 776 O O . PRO A 1 107 ? -6.262 10.498 -12.581 1.00 98.12 107 PRO A O 1
ATOM 779 N N . ALA A 1 108 ? -6.126 12.122 -14.111 1.00 97.56 108 ALA A N 1
ATOM 780 C CA . ALA A 1 108 ? -5.269 12.973 -13.278 1.00 97.56 108 ALA A CA 1
ATOM 781 C C . ALA A 1 108 ? -5.910 13.336 -11.922 1.00 97.56 108 ALA A C 1
ATOM 783 O O . ALA A 1 108 ? -5.200 13.578 -10.955 1.00 97.56 108 ALA A O 1
ATOM 784 N N . SER A 1 109 ? -7.245 13.335 -11.837 1.00 97.56 109 SER A N 1
ATOM 785 C CA . SER A 1 109 ? -8.000 13.635 -10.615 1.00 97.56 109 SER A CA 1
ATOM 786 C C . SER A 1 109 ? -7.814 12.616 -9.489 1.00 97.56 109 SER A C 1
ATOM 788 O O . SER A 1 109 ? -8.074 12.957 -8.337 1.00 97.56 109 SER A O 1
ATOM 790 N N . ILE A 1 110 ? -7.383 11.391 -9.807 1.00 97.81 110 ILE A N 1
ATOM 791 C CA . ILE A 1 110 ? -7.189 10.318 -8.822 1.00 97.81 110 ILE A CA 1
ATOM 792 C C . ILE A 1 110 ? -5.714 10.043 -8.524 1.00 97.81 110 ILE A C 1
ATOM 794 O O . ILE A 1 110 ? -5.429 9.168 -7.719 1.00 97.81 110 ILE A O 1
ATOM 798 N N . VAL A 1 111 ? -4.777 10.740 -9.171 1.00 97.81 111 VAL A N 1
ATOM 799 C CA . VAL A 1 111 ? -3.336 10.535 -8.963 1.00 97.81 111 VAL A CA 1
ATOM 800 C C . VAL A 1 111 ? -2.861 11.421 -7.819 1.00 97.81 111 VAL A C 1
ATOM 802 O O . VAL A 1 111 ? -3.080 12.632 -7.857 1.00 97.81 111 VAL A O 1
ATOM 805 N N . ASP A 1 112 ? -2.189 10.825 -6.837 1.00 95.50 112 ASP A N 1
ATOM 806 C CA . ASP A 1 112 ? -1.510 11.555 -5.768 1.00 95.50 112 ASP A CA 1
ATOM 807 C C . ASP A 1 112 ? -0.001 11.427 -5.913 1.00 95.50 112 ASP A C 1
ATOM 809 O O . ASP A 1 112 ? 0.617 10.516 -5.372 1.00 95.50 112 ASP A O 1
ATOM 813 N N . GLY A 1 113 ? 0.585 12.293 -6.742 1.00 92.38 113 GLY A N 1
ATOM 814 C CA . GLY A 1 113 ? 2.031 12.311 -6.943 1.00 92.38 113 GLY A CA 1
ATOM 815 C C . GLY A 1 113 ? 2.603 10.922 -7.254 1.00 92.38 113 GLY A C 1
ATOM 816 O O . GLY A 1 113 ? 2.130 10.226 -8.157 1.00 92.38 113 GLY A O 1
ATOM 817 N N . PHE A 1 114 ? 3.634 10.541 -6.501 1.00 86.88 114 PHE A N 1
ATOM 818 C CA . PHE A 1 114 ? 4.218 9.198 -6.530 1.00 86.88 114 PHE A CA 1
ATOM 819 C C . PHE A 1 114 ? 3.651 8.267 -5.449 1.00 86.88 114 PHE A C 1
ATOM 821 O O . PHE A 1 114 ? 4.001 7.089 -5.438 1.00 86.88 114 PHE A O 1
ATOM 828 N N . ASP A 1 115 ? 2.774 8.782 -4.589 1.00 88.38 115 ASP A N 1
ATOM 829 C CA . ASP A 1 115 ? 2.279 8.142 -3.366 1.00 88.38 115 ASP A CA 1
ATOM 830 C C . ASP A 1 115 ? 1.074 7.224 -3.630 1.00 88.38 115 ASP A C 1
ATOM 832 O O . ASP A 1 115 ? 0.715 6.386 -2.807 1.00 88.38 115 ASP A O 1
ATOM 836 N N . GLY A 1 116 ? 0.473 7.326 -4.820 1.00 92.38 116 GLY A N 1
ATOM 837 C CA . GLY A 1 116 ? -0.548 6.399 -5.300 1.00 92.38 116 GLY A CA 1
ATOM 838 C C . GLY A 1 116 ? -1.827 7.111 -5.714 1.00 92.38 116 GLY A C 1
ATOM 839 O O . GLY A 1 116 ? -1.825 7.920 -6.650 1.00 92.38 116 GLY A O 1
ATOM 840 N N . PHE A 1 117 ? -2.938 6.760 -5.064 1.00 97.19 117 PHE A N 1
ATOM 841 C CA . PHE A 1 117 ? -4.267 7.241 -5.428 1.00 97.19 117 PHE A CA 1
ATOM 842 C C . PHE A 1 117 ? -4.837 8.224 -4.413 1.00 97.19 117 PHE A C 1
ATOM 844 O O . PHE A 1 117 ? -5.093 7.883 -3.257 1.00 97.19 117 PHE A O 1
ATOM 851 N N . LYS A 1 118 ? -5.116 9.440 -4.878 1.00 96.62 118 LYS A N 1
ATOM 852 C CA . LYS A 1 118 ? -5.635 10.534 -4.057 1.00 96.62 118 LYS A CA 1
ATOM 853 C C . LYS A 1 118 ? -7.005 10.186 -3.500 1.00 96.62 118 LYS A C 1
ATOM 855 O O . LYS A 1 118 ? -7.900 9.833 -4.270 1.00 96.62 118 LYS A O 1
ATOM 860 N N . LYS A 1 119 ? -7.190 10.365 -2.184 1.00 96.56 119 LYS A N 1
ATOM 861 C CA . LYS A 1 119 ? -8.459 10.056 -1.492 1.00 96.56 119 LYS A CA 1
ATOM 862 C C . LYS A 1 119 ? -8.959 8.652 -1.862 1.00 96.56 119 LYS A C 1
ATOM 864 O O . LYS A 1 119 ? -10.132 8.453 -2.188 1.00 96.56 119 LYS A O 1
ATOM 869 N N . GLY A 1 120 ? -8.025 7.709 -1.946 1.00 96.38 120 GLY A N 1
ATOM 870 C CA . GLY A 1 120 ? -8.287 6.370 -2.447 1.00 96.38 120 GLY A CA 1
ATOM 871 C C . GLY A 1 120 ? -8.848 5.440 -1.384 1.00 96.38 120 GLY A C 1
ATOM 872 O O . GLY A 1 120 ? -9.569 4.515 -1.744 1.00 96.38 120 GLY A O 1
ATOM 873 N N . LEU A 1 121 ? -8.572 5.713 -0.108 1.00 96.00 121 LEU A N 1
ATOM 874 C CA . LEU A 1 121 ? -8.973 4.882 1.016 1.00 96.00 121 LEU A CA 1
ATOM 875 C C . LEU A 1 121 ? -9.653 5.735 2.084 1.00 96.00 121 LEU A C 1
ATOM 877 O O . LEU A 1 121 ? -9.130 6.766 2.501 1.00 96.00 121 LEU A O 1
ATOM 881 N N . THR A 1 122 ? -10.817 5.288 2.535 1.00 96.94 122 THR A N 1
ATOM 882 C CA . THR A 1 122 ? -11.522 5.855 3.681 1.00 96.94 122 THR A CA 1
ATOM 883 C C . THR A 1 122 ? -11.590 4.810 4.777 1.00 96.94 122 THR A C 1
ATOM 885 O O . THR A 1 122 ? -12.085 3.708 4.529 1.00 96.94 122 THR A O 1
ATOM 888 N N . VAL A 1 123 ? -11.154 5.181 5.978 1.00 95.50 123 VAL A N 1
ATOM 889 C CA . VAL A 1 123 ? -11.241 4.358 7.186 1.00 95.50 123 VAL A CA 1
ATOM 890 C C . VAL A 1 123 ? -12.154 5.058 8.181 1.00 95.50 123 VAL A C 1
ATOM 892 O O . VAL A 1 123 ? -12.078 6.271 8.374 1.00 95.50 123 VAL A O 1
ATOM 895 N N . GLN A 1 124 ? -13.103 4.312 8.733 1.00 97.00 124 GLN A N 1
ATOM 896 C CA . GLN A 1 124 ? -14.146 4.831 9.605 1.00 97.00 124 GLN A CA 1
ATOM 897 C C . GLN A 1 124 ? -14.337 3.898 10.790 1.00 97.00 124 GLN A C 1
ATOM 899 O O . GLN A 1 124 ? -14.534 2.699 10.601 1.00 97.00 124 GLN A O 1
ATOM 904 N N . VAL A 1 125 ? -14.386 4.472 11.988 1.00 96.62 125 VAL A N 1
ATOM 905 C CA . VAL A 1 125 ? -14.712 3.757 13.220 1.00 96.62 125 VAL A CA 1
ATOM 906 C C . VAL A 1 125 ? -16.052 4.257 13.748 1.00 96.62 125 VAL A C 1
ATOM 908 O O . VAL A 1 125 ? -16.300 5.460 13.860 1.00 96.62 125 VAL A O 1
ATOM 911 N N . ALA A 1 126 ? -16.948 3.325 14.054 1.00 98.06 126 ALA A N 1
ATOM 912 C CA . ALA A 1 126 ? -18.261 3.598 14.621 1.00 98.06 126 ALA A CA 1
ATOM 913 C C . ALA A 1 126 ? -18.519 2.730 15.855 1.00 98.06 126 ALA A C 1
ATOM 915 O O . ALA A 1 126 ? -17.924 1.670 16.027 1.00 98.06 126 ALA A O 1
ATOM 916 N N . THR A 1 127 ? -19.450 3.151 16.705 1.00 97.25 127 THR A N 1
ATOM 917 C CA . THR A 1 127 ? -19.977 2.286 17.766 1.00 97.25 127 THR A CA 1
ATOM 918 C C . THR A 1 127 ? -20.767 1.124 17.164 1.00 97.25 127 THR A C 1
ATOM 920 O O . THR A 1 127 ? -21.287 1.227 16.051 1.00 97.25 127 THR A O 1
ATOM 923 N N . ALA A 1 128 ? -20.979 0.053 17.934 1.00 94.56 128 ALA A N 1
ATOM 924 C CA . ALA A 1 128 ? -21.858 -1.054 17.534 1.00 94.56 128 ALA A CA 1
ATOM 925 C C . ALA A 1 128 ? -23.298 -0.617 17.173 1.00 94.56 128 ALA A C 1
ATOM 927 O O . ALA A 1 128 ? -23.996 -1.311 16.439 1.00 94.56 128 ALA A O 1
ATOM 928 N N . LYS A 1 129 ? -23.745 0.552 17.659 1.00 94.50 129 LYS A N 1
ATOM 929 C CA . LYS A 1 129 ? -25.056 1.150 17.343 1.00 94.50 129 LYS A CA 1
ATOM 930 C C . LYS A 1 129 ? -25.042 2.016 16.073 1.00 94.50 129 LYS A C 1
ATOM 932 O O . LYS A 1 129 ? -26.050 2.637 15.754 1.00 94.50 129 LYS A O 1
ATOM 937 N N . GLY A 1 130 ? -23.910 2.103 15.375 1.00 95.69 130 GLY A N 1
ATOM 938 C CA . GLY A 1 130 ? -23.759 2.848 14.124 1.00 95.69 130 GLY A CA 1
ATOM 939 C C . GLY A 1 130 ? -23.433 4.337 14.281 1.00 95.69 130 GLY A C 1
ATOM 940 O O . GLY A 1 130 ? -23.389 5.048 13.279 1.00 95.69 130 GLY A O 1
ATOM 941 N N . LYS A 1 131 ? -23.172 4.838 15.500 1.00 97.25 131 LYS A N 1
ATOM 942 C CA . LYS A 1 131 ? -22.684 6.219 15.678 1.00 97.25 131 LYS A CA 1
ATOM 943 C C . LYS A 1 131 ? -21.232 6.285 15.208 1.00 97.25 131 LYS A C 1
ATOM 945 O O . LYS A 1 131 ? -20.374 5.693 15.855 1.00 97.25 131 LYS A O 1
ATOM 950 N N . VAL A 1 132 ? -20.963 7.015 14.129 1.00 97.75 132 VAL A N 1
ATOM 951 C CA . VAL A 1 132 ? -19.592 7.283 13.667 1.00 97.75 132 VAL A CA 1
ATOM 952 C C . VAL A 1 132 ? -18.855 8.085 14.737 1.00 97.75 132 VAL A C 1
ATOM 954 O O . VAL A 1 132 ? -19.342 9.132 15.163 1.00 97.75 132 VAL A O 1
ATOM 957 N N . LEU A 1 133 ? -17.718 7.561 15.189 1.00 96.44 133 LEU A N 1
ATOM 958 C CA . LEU A 1 133 ? -16.829 8.223 16.142 1.00 96.44 133 LEU A CA 1
ATOM 959 C C . LEU A 1 133 ? -15.759 9.016 15.399 1.00 96.44 133 LEU A C 1
ATOM 961 O O . LEU A 1 133 ? -15.521 10.173 15.723 1.00 96.44 133 LEU A O 1
ATOM 965 N N . ALA A 1 134 ? -15.180 8.414 14.361 1.00 94.19 134 ALA A N 1
ATOM 966 C CA . ALA A 1 134 ? -14.140 9.032 13.560 1.00 94.19 134 ALA A CA 1
ATOM 967 C C . ALA A 1 134 ? -14.148 8.498 12.122 1.00 94.19 134 ALA A C 1
ATOM 969 O O . ALA A 1 134 ? -14.627 7.393 11.839 1.00 94.19 134 ALA A O 1
ATOM 970 N N . LYS A 1 135 ? -13.653 9.322 11.195 1.00 96.38 135 LYS A N 1
ATOM 971 C CA . LYS A 1 135 ? -13.573 9.011 9.768 1.00 96.38 135 LYS A CA 1
ATOM 972 C C . LYS A 1 135 ? -12.439 9.792 9.126 1.00 96.38 135 LYS A C 1
ATOM 974 O O . LYS A 1 135 ? -12.471 11.019 9.123 1.00 96.38 135 LYS A O 1
ATOM 979 N N . GLU A 1 136 ? -11.535 9.084 8.470 1.00 94.44 136 GLU A N 1
ATOM 980 C CA . GLU A 1 136 ? -10.432 9.674 7.722 1.00 94.44 136 GLU A CA 1
ATOM 981 C C . GLU A 1 136 ? -10.464 9.221 6.263 1.00 94.44 136 GLU A C 1
ATOM 983 O O . GLU A 1 136 ? -10.948 8.141 5.922 1.00 94.44 136 GLU A O 1
ATOM 988 N N . THR A 1 137 ? -9.995 10.081 5.363 1.00 96.06 137 THR A N 1
ATOM 989 C CA . THR A 1 137 ? -9.785 9.737 3.957 1.00 96.06 137 THR A CA 1
ATOM 990 C C . THR A 1 137 ? -8.364 10.085 3.569 1.00 96.06 137 THR A C 1
ATOM 992 O O . THR A 1 137 ? -7.998 11.258 3.566 1.00 96.06 137 THR A O 1
ATOM 995 N N . ARG A 1 138 ? -7.608 9.062 3.179 1.00 93.69 138 ARG A N 1
ATOM 996 C CA . ARG A 1 138 ? -6.174 9.124 2.914 1.00 93.69 138 ARG A CA 1
ATOM 997 C C . ARG A 1 138 ? -5.827 8.659 1.506 1.00 93.69 138 ARG A C 1
ATOM 999 O O . ARG A 1 138 ? -6.673 8.179 0.734 1.00 93.69 138 ARG A O 1
ATOM 1006 N N . THR A 1 139 ? -4.572 8.872 1.148 1.00 94.69 139 THR A N 1
ATOM 1007 C CA . THR A 1 139 ? -4.002 8.356 -0.092 1.00 94.69 139 THR A CA 1
ATOM 1008 C C . THR A 1 139 ? -3.908 6.843 -0.017 1.00 94.69 139 THR A C 1
ATOM 1010 O O . THR A 1 139 ? -3.610 6.274 1.026 1.00 94.69 139 THR A O 1
ATOM 1013 N N . PHE A 1 140 ? -4.239 6.182 -1.122 1.00 94.06 140 PHE A N 1
ATOM 1014 C CA . PHE A 1 140 ? -4.186 4.734 -1.212 1.00 94.06 140 PHE A CA 1
ATOM 1015 C C . PHE A 1 140 ? -2.960 4.311 -2.008 1.00 94.06 140 PHE A C 1
ATOM 1017 O O . PHE A 1 140 ? -2.898 4.521 -3.224 1.00 94.06 140 PHE A O 1
ATOM 1024 N N . CYS A 1 141 ? -2.000 3.722 -1.306 1.00 90.25 141 CYS A N 1
ATOM 1025 C CA . CYS A 1 141 ? -0.828 3.109 -1.898 1.00 90.25 141 CYS A CA 1
ATOM 1026 C C . CYS A 1 141 ? -1.121 1.637 -2.222 1.00 90.25 141 CYS A C 1
ATOM 1028 O O . CYS A 1 141 ? -1.717 0.919 -1.425 1.00 90.25 141 CYS A O 1
ATOM 1030 N N . LEU A 1 142 ? -0.744 1.212 -3.432 1.00 84.12 142 LEU A N 1
ATOM 1031 C CA . LEU A 1 142 ? -0.810 -0.193 -3.862 1.00 84.12 142 LEU A CA 1
ATOM 1032 C C . LEU A 1 142 ? 0.561 -0.874 -3.898 1.00 84.12 142 LEU A C 1
ATOM 1034 O O . LEU A 1 142 ? 0.657 -2.022 -4.321 1.00 84.12 142 LEU A O 1
ATOM 1038 N N . GLY A 1 143 ? 1.609 -0.158 -3.489 1.00 70.12 143 GLY A N 1
ATOM 1039 C CA . GLY A 1 143 ? 2.738 -0.772 -2.798 1.00 70.12 143 GLY A CA 1
ATOM 1040 C C . GLY A 1 143 ? 2.362 -0.956 -1.325 1.00 70.12 143 GLY A C 1
ATOM 1041 O O . GLY A 1 143 ? 1.433 -0.317 -0.838 1.00 70.12 143 GLY A O 1
ATOM 1042 N N . GLY A 1 144 ? 3.025 -1.856 -0.619 1.00 66.81 144 GLY A N 1
ATOM 1043 C CA . GLY A 1 144 ? 2.744 -2.049 0.799 1.00 66.81 144 GLY A CA 1
ATOM 1044 C C . GLY A 1 144 ? 3.662 -3.082 1.421 1.00 66.81 144 GLY A C 1
ATOM 1045 O O . GLY A 1 144 ? 4.113 -4.007 0.736 1.00 66.81 144 GLY A O 1
ATOM 1046 N N . SER A 1 145 ? 3.922 -2.908 2.711 1.00 66.69 145 SER A N 1
ATOM 1047 C CA . SER A 1 145 ? 4.600 -3.877 3.562 1.00 66.69 145 SER A CA 1
ATOM 1048 C C . SER A 1 145 ? 3.693 -5.083 3.852 1.00 66.69 145 SER A C 1
ATOM 1050 O O . SER A 1 145 ? 2.525 -5.134 3.445 1.00 66.69 145 SER A O 1
ATOM 1052 N N . GLU A 1 146 ? 4.258 -6.097 4.512 1.00 72.56 146 GLU A N 1
ATOM 1053 C CA . GLU A 1 146 ? 3.539 -7.293 4.984 1.00 72.56 146 GLU A CA 1
ATOM 1054 C C . GLU A 1 146 ? 2.767 -8.047 3.897 1.00 72.56 146 GLU A C 1
ATOM 1056 O O . GLU A 1 146 ? 1.614 -8.465 4.058 1.00 72.56 146 GLU A O 1
ATOM 1061 N N . ARG A 1 147 ? 3.413 -8.215 2.748 1.00 81.00 147 ARG A N 1
ATOM 1062 C CA . ARG A 1 147 ? 2.816 -8.865 1.586 1.00 81.00 147 ARG A CA 1
ATOM 1063 C C . ARG A 1 147 ? 2.535 -10.338 1.867 1.00 81.00 147 ARG A C 1
ATOM 1065 O O . ARG A 1 147 ? 3.385 -11.053 2.387 1.00 81.00 147 ARG A O 1
ATOM 1072 N N . GLN A 1 148 ? 1.356 -10.801 1.462 1.00 80.94 148 GLN A N 1
ATOM 1073 C CA . GLN A 1 148 ? 0.894 -12.170 1.702 1.00 80.94 148 GLN A CA 1
ATOM 1074 C C . GLN A 1 148 ? 0.629 -12.905 0.393 1.00 80.94 148 GLN A C 1
ATOM 1076 O O . GLN A 1 148 ? 0.092 -12.338 -0.561 1.00 80.94 148 GLN A O 1
ATOM 1081 N N . ARG A 1 149 ? 0.945 -14.200 0.358 1.00 81.56 149 ARG A N 1
ATOM 1082 C CA . ARG A 1 149 ? 0.530 -15.083 -0.737 1.00 81.56 149 ARG A CA 1
ATOM 1083 C C . ARG A 1 149 ? -0.923 -15.498 -0.554 1.00 81.56 149 ARG A C 1
ATOM 1085 O O . ARG A 1 149 ? -1.298 -16.042 0.476 1.00 81.56 149 ARG A O 1
ATOM 1092 N N . VAL A 1 150 ? -1.719 -15.309 -1.598 1.00 79.19 150 VAL A N 1
ATOM 1093 C CA . VAL A 1 150 ? -3.145 -15.675 -1.646 1.00 79.19 150 VAL A CA 1
ATOM 1094 C C . VAL A 1 150 ? -3.455 -16.754 -2.684 1.00 79.19 150 VAL A C 1
ATOM 1096 O O . VAL A 1 150 ? -4.541 -17.331 -2.669 1.00 79.19 150 VAL A O 1
ATOM 1099 N N . GLU A 1 151 ? -2.510 -17.056 -3.581 1.00 74.44 151 GLU A N 1
ATOM 1100 C CA . GLU A 1 151 ? -2.600 -18.177 -4.520 1.00 74.44 151 GLU A CA 1
ATOM 1101 C C . GLU A 1 151 ? -1.252 -18.907 -4.641 1.00 74.44 151 GLU A C 1
ATOM 1103 O O . GLU A 1 151 ? -0.194 -18.269 -4.662 1.00 74.44 151 GLU A O 1
ATOM 1108 N N . PRO A 1 152 ? -1.260 -20.238 -4.833 1.00 72.06 152 PRO A N 1
ATOM 1109 C CA . PRO A 1 152 ? -0.034 -20.997 -5.078 1.00 72.06 152 PRO A CA 1
ATOM 1110 C C . PRO A 1 152 ? 0.570 -20.699 -6.460 1.00 72.06 152 PRO A C 1
ATOM 1112 O O . PRO A 1 152 ? 1.744 -20.959 -6.690 1.00 72.06 152 PRO A O 1
ATOM 1115 N N . THR A 1 153 ? -0.222 -20.137 -7.381 1.00 72.56 153 THR A N 1
ATOM 1116 C CA . THR A 1 153 ? 0.196 -19.801 -8.752 1.00 72.56 153 THR A CA 1
ATOM 1117 C C . THR A 1 153 ? 0.973 -18.490 -8.856 1.00 72.56 153 THR A C 1
ATOM 1119 O O . THR A 1 153 ? 1.508 -18.186 -9.921 1.00 72.56 153 THR A O 1
ATOM 1122 N N . GLY A 1 154 ? 0.977 -17.686 -7.789 1.00 63.34 154 GLY A N 1
ATOM 1123 C CA . GLY A 1 154 ? 1.755 -16.456 -7.719 1.00 63.34 154 GLY A CA 1
ATOM 1124 C C . GLY A 1 154 ? 3.254 -16.717 -7.601 1.00 63.34 154 GLY A C 1
ATOM 1125 O O . GLY A 1 154 ? 3.687 -17.811 -7.224 1.00 63.34 154 GLY A O 1
ATOM 1126 N N . ARG A 1 155 ? 4.061 -15.699 -7.918 1.00 68.81 155 ARG A N 1
ATOM 1127 C CA . ARG A 1 155 ? 5.530 -15.795 -7.860 1.00 68.81 155 ARG A CA 1
ATOM 1128 C C . ARG A 1 155 ? 6.010 -16.221 -6.478 1.00 68.81 155 ARG A C 1
ATOM 1130 O O . ARG A 1 155 ? 5.456 -15.747 -5.495 1.00 68.81 155 ARG A O 1
ATOM 1137 N N . THR A 1 156 ? 7.070 -17.043 -6.453 1.00 69.94 156 THR A N 1
ATOM 1138 C CA . THR A 1 156 ? 8.081 -17.189 -5.381 1.00 69.94 156 THR A CA 1
ATOM 1139 C C . THR A 1 156 ? 7.956 -16.210 -4.227 1.00 69.94 156 THR A C 1
ATOM 1141 O O . THR A 1 156 ? 7.437 -16.509 -3.151 1.00 69.94 156 THR A O 1
ATOM 1144 N N . GLU A 1 157 ? 8.391 -15.021 -4.589 1.00 68.12 157 GLU A N 1
ATOM 1145 C CA . GLU A 1 157 ? 8.645 -13.856 -3.779 1.00 68.12 157 GLU A CA 1
ATOM 1146 C C . GLU A 1 157 ? 8.015 -12.653 -4.483 1.00 68.12 157 GLU A C 1
ATOM 1148 O O . GLU A 1 157 ? 7.790 -12.685 -5.708 1.00 68.12 157 GLU A O 1
ATOM 1153 N N . PRO A 1 158 ? 7.729 -11.593 -3.729 1.00 67.50 158 PRO A N 1
ATOM 1154 C CA . PRO A 1 158 ? 7.167 -10.386 -4.289 1.00 67.50 158 PRO A CA 1
ATOM 1155 C C . PRO A 1 158 ? 8.297 -9.519 -4.892 1.00 67.50 158 PRO A C 1
ATOM 1157 O O . PRO A 1 158 ? 9.433 -9.529 -4.428 1.00 67.50 158 PRO A O 1
ATOM 1160 N N . ILE A 1 159 ? 8.011 -8.809 -5.984 1.00 71.75 159 ILE A N 1
ATOM 1161 C CA . ILE A 1 159 ? 8.990 -8.113 -6.842 1.00 71.75 159 ILE A CA 1
ATOM 1162 C C . ILE A 1 159 ? 8.822 -6.590 -6.858 1.00 71.75 159 ILE A C 1
ATOM 1164 O O . ILE A 1 159 ? 9.728 -5.885 -7.301 1.00 71.75 159 ILE A O 1
ATOM 1168 N N . TYR A 1 160 ? 7.667 -6.072 -6.439 1.00 79.12 160 TYR A N 1
ATOM 1169 C CA . TYR A 1 160 ? 7.450 -4.634 -6.308 1.00 79.12 160 TYR A CA 1
ATOM 1170 C C . TYR A 1 160 ? 8.007 -4.104 -4.975 1.00 79.12 160 TYR A C 1
ATOM 1172 O O . TYR A 1 160 ? 8.140 -4.870 -4.025 1.00 79.12 160 TYR A O 1
ATOM 1180 N N . PRO A 1 161 ? 8.356 -2.812 -4.867 1.00 73.94 161 PRO A N 1
ATOM 1181 C CA . PRO A 1 161 ? 8.726 -2.208 -3.588 1.00 73.94 161 PRO A CA 1
ATOM 1182 C C . PRO A 1 161 ? 7.578 -2.244 -2.570 1.00 73.94 161 PRO A C 1
ATOM 1184 O O . PRO A 1 161 ? 6.403 -2.237 -2.943 1.00 73.94 161 PRO A O 1
ATOM 1187 N N . GLU A 1 162 ? 7.921 -2.213 -1.283 1.00 74.25 162 GLU A N 1
ATOM 1188 C CA . GLU A 1 162 ? 6.952 -2.213 -0.170 1.00 74.25 162 GLU A CA 1
ATOM 1189 C C . GLU A 1 162 ? 6.307 -0.849 0.094 1.00 74.25 162 GLU A C 1
ATOM 1191 O O . GLU A 1 162 ? 5.491 -0.704 0.995 1.00 74.25 162 GLU A O 1
ATOM 1196 N N . PHE A 1 163 ? 6.641 0.163 -0.700 1.00 75.44 163 PHE A N 1
ATOM 1197 C CA . PHE A 1 163 ? 6.150 1.520 -0.516 1.00 75.44 163 PHE A CA 1
ATOM 1198 C C . PHE A 1 163 ? 5.784 2.170 -1.851 1.00 75.44 163 PHE A C 1
ATOM 1200 O O . PHE A 1 163 ? 6.278 1.801 -2.921 1.00 75.44 163 PHE A O 1
ATOM 1207 N N . CYS A 1 164 ? 4.923 3.180 -1.769 1.00 82.62 164 CYS A N 1
ATOM 1208 C CA . CYS A 1 164 ? 4.760 4.191 -2.805 1.00 82.62 164 CYS A CA 1
ATOM 1209 C C . CYS A 1 164 ? 5.546 5.429 -2.397 1.00 82.62 164 CYS A C 1
ATOM 1211 O O . CYS A 1 164 ? 5.812 5.650 -1.219 1.00 82.62 164 CYS A O 1
ATOM 1213 N N . GLY A 1 165 ? 5.891 6.248 -3.378 1.00 81.44 165 GLY A N 1
ATOM 1214 C CA . GLY A 1 165 ? 6.515 7.531 -3.122 1.00 81.44 165 GLY A CA 1
ATOM 1215 C C . GLY A 1 165 ? 7.724 7.802 -3.996 1.00 81.44 165 GLY A C 1
ATOM 1216 O O . GLY A 1 165 ? 8.079 7.068 -4.927 1.00 81.44 165 GLY A O 1
ATOM 1217 N N . GLY A 1 166 ? 8.325 8.946 -3.715 1.00 72.44 166 GLY A N 1
ATOM 1218 C CA . GLY A 1 166 ? 9.483 9.466 -4.411 1.00 72.44 166 GLY A CA 1
ATOM 1219 C C . GLY A 1 166 ? 9.892 10.817 -3.842 1.00 72.44 166 GLY A C 1
ATOM 1220 O O . GLY A 1 166 ? 9.146 11.454 -3.108 1.00 72.44 166 GLY A O 1
ATOM 1221 N N . SER A 1 167 ? 11.080 11.282 -4.208 1.00 67.69 167 SER A N 1
ATOM 1222 C CA . SER A 1 167 ? 11.575 12.607 -3.844 1.00 67.69 167 SER A CA 1
ATOM 1223 C C . SER A 1 167 ? 11.291 13.627 -4.952 1.00 67.69 167 SER A C 1
ATOM 1225 O O . SER A 1 167 ? 10.781 13.303 -6.033 1.00 67.69 167 SER A O 1
ATOM 1227 N N . TRP A 1 168 ? 11.672 14.890 -4.745 1.00 65.38 168 TRP A N 1
ATOM 1228 C CA . TRP A 1 168 ? 11.566 15.925 -5.783 1.00 65.38 168 TRP A CA 1
ATOM 1229 C C . TRP A 1 168 ? 12.407 15.615 -7.042 1.00 65.38 168 TRP A C 1
ATOM 1231 O O . TRP A 1 168 ? 12.123 16.148 -8.116 1.00 65.38 168 TRP A O 1
ATOM 1241 N N . PHE A 1 169 ? 13.372 14.696 -6.946 1.00 69.12 169 PHE A N 1
ATOM 1242 C CA . PHE A 1 169 ? 14.176 14.217 -8.071 1.00 69.12 169 PHE A CA 1
ATOM 1243 C C . PHE A 1 169 ? 13.563 13.021 -8.808 1.00 69.12 169 PHE A C 1
ATOM 1245 O O . PHE A 1 169 ? 13.940 12.751 -9.952 1.00 69.12 169 PHE A O 1
ATOM 1252 N N . THR A 1 170 ? 12.604 12.307 -8.205 1.00 74.94 170 THR A N 1
ATOM 1253 C CA . THR A 1 170 ? 12.025 11.097 -8.802 1.00 74.94 170 THR A CA 1
ATOM 1254 C C . THR A 1 170 ? 11.372 11.429 -10.140 1.00 74.94 170 THR A C 1
ATOM 1256 O O . THR A 1 170 ? 10.482 12.275 -10.224 1.00 74.94 170 THR A O 1
ATOM 1259 N N . LYS A 1 171 ? 11.822 10.783 -11.218 1.00 79.88 171 LYS A N 1
ATOM 1260 C CA . LYS A 1 171 ? 11.195 10.898 -12.547 1.00 79.88 171 LYS A CA 1
ATOM 1261 C C . LYS A 1 171 ? 10.186 9.791 -12.804 1.00 79.88 171 LYS A C 1
ATOM 1263 O O . LYS A 1 171 ? 9.210 10.021 -13.510 1.00 79.88 171 LYS A O 1
ATOM 1268 N N . SER A 1 172 ? 10.415 8.613 -12.234 1.00 84.69 172 SER A N 1
ATOM 1269 C CA . SER A 1 172 ? 9.522 7.466 -12.320 1.00 84.69 172 SER A CA 1
ATOM 1270 C C . SER A 1 172 ? 9.705 6.583 -11.093 1.00 84.69 172 SER A C 1
ATOM 1272 O O . SER A 1 172 ? 10.829 6.414 -10.633 1.00 84.69 172 SER A O 1
ATOM 1274 N N . THR A 1 173 ? 8.619 5.974 -10.637 1.00 82.00 173 THR A N 1
ATOM 1275 C CA . THR A 1 173 ? 8.624 4.833 -9.715 1.00 82.00 173 THR A CA 1
ATOM 1276 C C . THR A 1 173 ? 7.692 3.751 -10.257 1.00 82.00 173 THR A C 1
ATOM 1278 O O . THR A 1 173 ? 6.835 4.027 -11.110 1.00 82.00 173 THR A O 1
ATOM 1281 N N . VAL A 1 174 ? 7.897 2.519 -9.805 1.00 86.12 174 VAL A N 1
ATOM 1282 C CA . VAL A 1 174 ? 7.040 1.377 -10.112 1.00 86.12 174 VAL A CA 1
ATOM 1283 C C . VAL A 1 174 ? 6.666 0.698 -8.803 1.00 86.12 174 VAL A C 1
ATOM 1285 O O . VAL A 1 174 ? 7.541 0.413 -7.997 1.00 86.12 174 VAL A O 1
ATOM 1288 N N . PHE A 1 175 ? 5.380 0.429 -8.621 1.00 85.38 175 PHE A N 1
ATOM 1289 C CA . PHE A 1 175 ? 4.825 -0.317 -7.489 1.00 85.38 175 PHE A CA 1
ATOM 1290 C C . PHE A 1 175 ? 3.664 -1.183 -7.978 1.00 85.38 175 PHE A C 1
ATOM 1292 O O . PHE A 1 175 ? 3.222 -1.033 -9.120 1.00 85.38 175 PHE A O 1
ATOM 1299 N N . GLY A 1 176 ? 3.156 -2.094 -7.155 1.00 90.38 176 GLY A N 1
ATOM 1300 C CA . GLY A 1 176 ? 2.090 -2.982 -7.592 1.00 90.38 176 GLY A CA 1
ATOM 1301 C C . GLY A 1 176 ? 1.843 -4.173 -6.688 1.00 90.38 176 GLY A C 1
ATOM 1302 O O . GLY A 1 176 ? 2.490 -4.341 -5.662 1.00 90.38 176 GLY A O 1
ATOM 1303 N N . VAL A 1 177 ? 0.909 -5.011 -7.137 1.00 91.38 177 VAL A N 1
ATOM 1304 C CA . VAL A 1 177 ? 0.541 -6.274 -6.492 1.00 91.38 177 VAL A CA 1
ATOM 1305 C C . VAL A 1 177 ? 0.640 -7.380 -7.534 1.00 91.38 177 VAL A C 1
ATOM 1307 O O . VAL A 1 177 ? -0.011 -7.336 -8.583 1.00 91.38 177 VAL A O 1
ATOM 1310 N N . GLU A 1 178 ? 1.489 -8.366 -7.285 1.00 87.94 178 GLU A N 1
ATOM 1311 C CA . GLU A 1 178 ? 1.700 -9.496 -8.177 1.00 87.94 178 GLU A CA 1
ATOM 1312 C C . GLU A 1 178 ? 0.483 -10.423 -8.200 1.00 87.94 178 GLU A C 1
ATOM 1314 O O . GLU A 1 178 ? -0.282 -10.509 -7.243 1.00 87.94 178 GLU A O 1
ATOM 1319 N N . GLN A 1 179 ? 0.336 -11.197 -9.280 1.00 88.94 179 GLN A N 1
ATOM 1320 C CA . GLN A 1 179 ? -0.613 -12.308 -9.276 1.00 88.94 179 GLN A CA 1
ATOM 1321 C C . GLN A 1 179 ? -0.338 -13.213 -8.072 1.00 88.94 179 GLN A C 1
ATOM 1323 O O . GLN A 1 179 ? 0.799 -13.642 -7.870 1.00 88.94 179 GLN A O 1
ATOM 1328 N N . GLY A 1 180 ? -1.395 -13.573 -7.351 1.00 84.00 180 GLY A N 1
ATOM 1329 C CA . GLY A 1 180 ? -1.335 -14.480 -6.21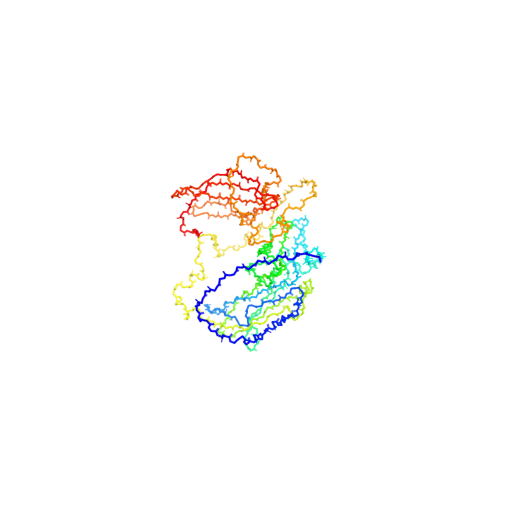6 1.00 84.00 180 GLY A CA 1
ATOM 1330 C C . GLY A 1 180 ? -0.737 -13.852 -4.964 1.00 84.00 180 GLY A C 1
ATOM 1331 O O . GLY A 1 180 ? -0.486 -14.580 -4.007 1.00 84.00 180 GLY A O 1
ATOM 1332 N N . TRP A 1 181 ? -0.537 -12.535 -4.964 1.00 88.44 181 TRP A N 1
ATOM 1333 C CA . TRP A 1 181 ? -0.070 -11.758 -3.826 1.00 88.44 181 TRP A CA 1
ATOM 1334 C C . TRP A 1 181 ? -1.119 -10.749 -3.372 1.00 88.44 181 TRP A C 1
ATOM 1336 O O . TRP A 1 181 ? -2.075 -10.428 -4.086 1.00 88.44 181 TRP A O 1
ATOM 1346 N N . ALA A 1 182 ? -0.933 -10.264 -2.154 1.00 89.06 182 ALA A N 1
ATOM 1347 C CA . ALA A 1 182 ? -1.741 -9.232 -1.549 1.00 89.06 182 ALA A CA 1
ATOM 1348 C C . ALA A 1 182 ? -0.851 -8.247 -0.792 1.00 89.06 182 ALA A C 1
ATOM 1350 O O . ALA A 1 182 ? 0.077 -8.669 -0.106 1.00 89.06 182 ALA A O 1
ATOM 1351 N N . ALA A 1 183 ? -1.144 -6.955 -0.915 1.00 89.44 183 ALA A N 1
ATOM 1352 C CA . ALA A 1 183 ? -0.473 -5.890 -0.171 1.00 89.44 183 ALA A CA 1
ATOM 1353 C C . ALA A 1 183 ? -1.380 -5.406 0.962 1.00 89.44 183 ALA A C 1
ATOM 1355 O O . ALA A 1 183 ? -2.602 -5.331 0.776 1.00 89.44 183 ALA A O 1
ATOM 1356 N N . ARG A 1 184 ? -0.796 -5.118 2.131 1.00 86.56 184 ARG A N 1
ATOM 1357 C CA . ARG A 1 184 ? -1.556 -4.656 3.292 1.00 86.56 184 ARG A CA 1
ATOM 1358 C C . ARG A 1 184 ? -2.231 -3.323 2.976 1.00 86.56 184 ARG A C 1
ATOM 1360 O O . ARG A 1 184 ? -1.635 -2.437 2.367 1.00 86.56 184 ARG A O 1
ATOM 1367 N N . ILE A 1 185 ? -3.503 -3.207 3.341 1.00 88.00 185 ILE A N 1
ATOM 1368 C CA . ILE A 1 185 ? -4.230 -1.940 3.298 1.00 88.00 185 ILE A CA 1
ATOM 1369 C C . ILE A 1 185 ? -3.910 -1.223 4.602 1.00 88.00 185 ILE A C 1
ATOM 1371 O O . ILE A 1 185 ? -4.032 -1.827 5.663 1.00 88.00 185 ILE A O 1
ATOM 1375 N N . ASP A 1 186 ? -3.535 0.053 4.525 1.00 86.94 186 ASP A N 1
ATOM 1376 C CA . ASP A 1 186 ? -3.365 0.888 5.712 1.00 86.94 186 ASP A CA 1
ATOM 1377 C C . ASP A 1 186 ? -4.717 1.028 6.429 1.00 86.94 186 ASP A C 1
ATOM 1379 O O . ASP A 1 186 ? -5.576 1.831 6.053 1.00 86.94 186 ASP A O 1
ATOM 1383 N N . GLY A 1 187 ? -4.931 0.169 7.420 1.00 83.56 187 GLY A N 1
ATOM 1384 C CA . GLY A 1 187 ? -6.124 0.102 8.250 1.00 83.56 187 GLY A CA 1
ATOM 1385 C C . GLY A 1 187 ? -5.922 0.704 9.632 1.00 83.56 187 GLY A C 1
ATOM 1386 O O . GLY A 1 187 ? -6.857 0.638 10.428 1.00 83.56 187 GLY A O 1
ATOM 1387 N N . TYR A 1 188 ? -4.747 1.284 9.898 1.00 86.31 188 TYR A N 1
ATOM 1388 C CA . TYR A 1 188 ? -4.427 1.875 11.187 1.00 86.31 188 TYR A CA 1
ATOM 1389 C C . TYR A 1 188 ? -5.340 3.067 11.472 1.00 86.31 188 TYR A C 1
ATOM 1391 O O . TYR A 1 188 ? -5.612 3.878 10.573 1.00 86.31 188 TYR A O 1
ATOM 1399 N N . PHE A 1 189 ? -5.832 3.149 12.704 1.00 84.75 189 PHE A N 1
ATOM 1400 C CA . PHE A 1 189 ? -6.703 4.211 13.174 1.00 84.75 189 PHE A CA 1
ATOM 1401 C C . PHE A 1 189 ? -6.590 4.384 14.694 1.00 84.75 189 PHE A C 1
ATOM 1403 O O . PHE A 1 189 ? -6.528 3.402 15.431 1.00 84.75 189 PHE A O 1
ATOM 1410 N N . GLU A 1 190 ? -6.664 5.629 15.155 1.00 90.12 190 GLU A N 1
ATOM 1411 C CA . GLU A 1 190 ? -6.726 6.001 16.570 1.00 90.12 190 GLU A CA 1
ATOM 1412 C C . GLU A 1 190 ? -8.040 6.741 16.852 1.00 90.12 190 GLU A C 1
ATOM 1414 O O . GLU A 1 190 ? -8.477 7.589 16.067 1.00 90.12 190 GLU A O 1
ATOM 1419 N N . VAL A 1 191 ? -8.717 6.406 17.952 1.00 91.19 191 VAL A N 1
ATOM 1420 C CA . VAL A 1 191 ? -9.964 7.080 18.339 1.00 91.19 191 VAL A CA 1
ATOM 1421 C C . VAL A 1 191 ? -10.115 7.194 19.852 1.00 91.19 191 VAL A C 1
ATOM 1423 O O . VAL A 1 191 ? -9.998 6.210 20.574 1.00 91.19 191 VAL A O 1
ATOM 1426 N N . GLU A 1 192 ? -10.460 8.389 20.329 1.00 93.69 192 GLU A N 1
ATOM 1427 C CA . GLU A 1 192 ? -10.789 8.634 21.736 1.00 93.69 192 GLU A CA 1
ATOM 1428 C C . GLU A 1 192 ? -12.140 7.983 22.079 1.00 93.69 192 GLU A C 1
ATOM 1430 O O . GLU A 1 192 ? -13.207 8.406 21.607 1.00 93.69 192 GLU A O 1
ATOM 1435 N N . THR A 1 193 ? -12.121 6.904 22.865 1.00 93.19 193 THR A N 1
ATOM 1436 C CA . THR A 1 193 ? -13.346 6.216 23.281 1.00 93.19 193 THR A CA 1
ATOM 1437 C C . THR A 1 193 ? -13.115 5.201 24.398 1.00 93.19 193 THR A C 1
ATOM 1439 O O . THR A 1 193 ? -12.083 4.553 24.475 1.00 93.19 193 THR A O 1
ATOM 1442 N N . THR A 1 194 ? -14.145 4.974 25.215 1.00 92.62 194 THR A N 1
ATOM 1443 C CA . THR A 1 194 ? -14.190 3.898 26.224 1.00 92.62 194 THR A CA 1
ATOM 1444 C C . THR A 1 194 ? -15.057 2.709 25.792 1.00 92.62 194 THR A C 1
ATOM 14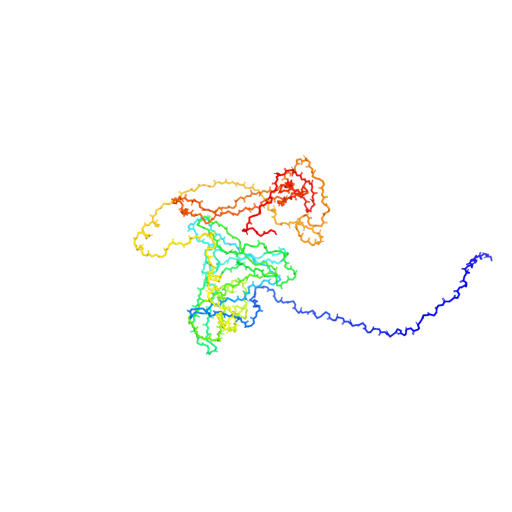46 O O . THR A 1 194 ? -15.338 1.799 26.575 1.00 92.62 194 THR A O 1
ATOM 1449 N N . GLN A 1 195 ? -15.555 2.717 24.551 1.00 93.75 195 GLN A N 1
ATOM 1450 C CA . GLN A 1 195 ? -16.414 1.652 24.040 1.00 93.75 195 GLN A CA 1
ATOM 1451 C C . GLN A 1 195 ? -15.613 0.365 23.840 1.00 93.75 195 GLN A C 1
ATOM 1453 O O . GLN A 1 195 ? -14.664 0.340 23.069 1.00 93.75 195 GLN A O 1
ATOM 1458 N N . LYS A 1 196 ? -16.068 -0.736 24.448 1.00 93.00 196 LYS A N 1
ATOM 1459 C CA . LYS A 1 196 ? -15.427 -2.052 24.291 1.00 93.00 196 LYS A CA 1
ATOM 1460 C C . LYS A 1 196 ? -15.750 -2.762 22.967 1.00 93.00 196 LYS A C 1
ATOM 1462 O O . LYS A 1 196 ? -15.114 -3.750 22.625 1.00 93.00 196 LYS A O 1
ATOM 1467 N N . ASN A 1 197 ? -16.756 -2.279 22.232 1.00 96.06 197 ASN A N 1
ATOM 1468 C CA . ASN A 1 197 ? -17.197 -2.858 20.962 1.00 96.06 197 ASN A CA 1
ATOM 1469 C C . ASN A 1 197 ? -17.367 -1.763 19.906 1.00 96.06 197 ASN A C 1
ATOM 1471 O O . ASN A 1 197 ? -18.218 -0.873 20.047 1.00 96.06 197 ASN A O 1
ATOM 1475 N N . LEU A 1 198 ? -16.599 -1.866 18.828 1.00 97.06 198 LEU A N 1
ATOM 1476 C CA . LEU A 1 198 ? -16.599 -0.922 17.716 1.00 97.06 198 LEU A CA 1
ATOM 1477 C C . LEU A 1 198 ? -16.828 -1.651 16.384 1.00 97.06 198 LEU A C 1
ATOM 1479 O O . LEU A 1 198 ? -16.869 -2.879 16.297 1.00 97.06 198 LEU A O 1
ATOM 1483 N N . VAL A 1 199 ? -17.024 -0.866 15.332 1.00 97.81 199 VAL A N 1
ATOM 1484 C CA . VAL A 1 199 ? -17.145 -1.328 13.953 1.00 97.81 199 VAL A CA 1
ATOM 1485 C C . VAL A 1 199 ? -16.178 -0.520 13.106 1.00 97.81 199 VAL A C 1
ATOM 1487 O O . VAL A 1 199 ? -16.330 0.698 12.981 1.00 97.81 199 VAL A O 1
ATOM 1490 N N . LEU A 1 200 ? -15.211 -1.207 12.504 1.00 96.06 200 LEU A N 1
ATOM 1491 C CA . LEU A 1 200 ? -14.317 -0.643 11.504 1.00 96.06 200 LEU A CA 1
ATOM 1492 C C . LEU A 1 200 ? -14.943 -0.807 10.125 1.00 96.06 200 LEU A C 1
ATOM 1494 O O . LEU A 1 200 ? -15.425 -1.882 9.769 1.00 96.06 200 LEU A O 1
ATOM 1498 N N . THR A 1 201 ? -14.912 0.246 9.320 1.00 96.31 201 THR A N 1
ATOM 1499 C CA . THR A 1 201 ? -15.227 0.178 7.896 1.00 96.31 201 THR A CA 1
ATOM 1500 C C . THR A 1 201 ? -14.092 0.782 7.091 1.00 96.31 201 THR A C 1
ATOM 1502 O O . THR A 1 201 ? -13.764 1.954 7.258 1.00 96.31 201 THR A O 1
ATOM 1505 N N . MET A 1 202 ? -13.539 -0.009 6.179 1.00 94.44 202 MET A N 1
ATOM 1506 C CA . MET A 1 202 ? -12.581 0.444 5.178 1.00 94.44 202 MET A CA 1
ATOM 1507 C C . MET A 1 202 ? -13.237 0.416 3.809 1.00 94.44 202 MET A C 1
ATOM 1509 O O . MET A 1 202 ? -13.913 -0.549 3.453 1.00 94.44 202 MET A O 1
ATOM 1513 N N . SER A 1 203 ? -13.055 1.475 3.028 1.00 95.50 203 SER A N 1
ATOM 1514 C CA . SER A 1 203 ? -13.635 1.565 1.690 1.00 95.50 203 SER A CA 1
ATOM 1515 C C . SER A 1 203 ? -12.685 2.219 0.701 1.00 95.50 203 SER A C 1
ATOM 1517 O O . SER A 1 203 ? -12.109 3.272 0.972 1.00 95.50 203 SER A O 1
ATOM 1519 N N . ILE A 1 204 ? -12.547 1.594 -0.466 1.00 96.50 204 ILE A N 1
ATOM 1520 C CA . ILE A 1 204 ? -11.832 2.153 -1.608 1.00 96.50 204 ILE A CA 1
ATOM 1521 C C . ILE A 1 204 ? -12.793 3.075 -2.355 1.00 96.50 204 ILE A C 1
ATOM 1523 O O . ILE A 1 204 ? -13.912 2.678 -2.702 1.00 96.50 204 ILE A O 1
ATOM 1527 N N . SER A 1 205 ? -12.363 4.310 -2.613 1.00 96.81 205 SER A N 1
ATOM 1528 C CA . SER A 1 205 ? -13.220 5.316 -3.236 1.00 96.81 205 SER A CA 1
ATOM 1529 C C . SER A 1 205 ? -13.656 4.905 -4.641 1.00 96.81 205 SER A C 1
ATOM 1531 O O . SER A 1 205 ? -12.946 4.219 -5.376 1.00 96.81 205 SER A O 1
ATOM 1533 N N . GLU A 1 206 ? -14.849 5.336 -5.044 1.00 96.75 206 GLU A N 1
ATOM 1534 C CA . GLU A 1 206 ? -15.436 4.942 -6.325 1.00 96.75 206 GLU A CA 1
ATOM 1535 C C . GLU A 1 206 ? -14.578 5.254 -7.558 1.00 96.75 206 GLU A C 1
ATOM 1537 O O . GLU A 1 206 ? -14.432 4.360 -8.400 1.00 96.75 206 GLU A O 1
ATOM 1542 N N . PRO A 1 207 ? -13.966 6.449 -7.681 1.00 97.44 207 PRO A N 1
ATOM 1543 C CA . PRO A 1 207 ? -13.105 6.751 -8.820 1.00 97.44 207 PRO A CA 1
ATOM 1544 C C . PRO A 1 207 ? -11.906 5.798 -8.909 1.00 97.44 207 PRO A C 1
ATOM 1546 O O . PRO A 1 207 ? -11.533 5.362 -10.000 1.00 97.44 207 PRO A O 1
ATOM 1549 N N . VAL A 1 208 ? -11.334 5.434 -7.758 1.00 97.75 208 VAL A N 1
ATOM 1550 C CA . VAL A 1 208 ? -10.186 4.528 -7.670 1.00 97.75 208 VAL A CA 1
ATOM 1551 C C . VAL A 1 208 ? -10.615 3.089 -7.940 1.00 97.75 208 VAL A C 1
ATOM 1553 O O . VAL A 1 208 ? -10.031 2.441 -8.803 1.00 97.75 208 VAL A O 1
ATOM 1556 N N . ALA A 1 209 ? -11.684 2.606 -7.304 1.00 96.62 209 ALA A N 1
ATOM 1557 C CA . ALA A 1 209 ? -12.233 1.270 -7.535 1.00 96.62 209 ALA A CA 1
ATOM 1558 C C . ALA A 1 209 ? -12.599 1.049 -9.013 1.00 96.62 209 ALA A C 1
ATOM 1560 O O . ALA A 1 209 ? -12.251 0.018 -9.586 1.00 96.62 209 ALA A O 1
ATOM 1561 N N . THR A 1 210 ? -13.209 2.047 -9.660 1.00 96.94 210 THR A N 1
ATOM 1562 C CA . THR A 1 210 ? -13.541 2.009 -11.094 1.00 96.94 210 THR A CA 1
ATOM 1563 C C . THR A 1 210 ? -12.285 1.900 -11.952 1.00 96.94 210 THR A C 1
ATOM 1565 O O . THR A 1 210 ? -12.214 1.049 -12.839 1.00 96.94 210 THR A O 1
ATOM 1568 N N . PHE A 1 211 ? -11.261 2.715 -11.672 1.00 97.62 211 PHE A N 1
ATOM 1569 C CA . PHE A 1 211 ? -9.990 2.637 -12.390 1.00 97.62 211 PHE A CA 1
ATOM 1570 C C . PHE A 1 211 ? -9.288 1.295 -12.175 1.00 97.62 211 PHE A C 1
ATOM 1572 O O . PHE A 1 211 ? -8.721 0.749 -13.121 1.00 97.62 211 PHE A O 1
ATOM 1579 N N . LEU A 1 212 ? -9.327 0.741 -10.962 1.00 95.94 212 LEU A N 1
ATOM 1580 C CA . LEU A 1 212 ? -8.719 -0.546 -10.629 1.00 95.94 212 LEU A CA 1
ATOM 1581 C C . LEU A 1 212 ? -9.495 -1.729 -11.219 1.00 95.94 212 LEU A C 1
ATOM 1583 O O . LEU A 1 212 ? -8.867 -2.716 -11.597 1.00 95.94 212 LEU A O 1
ATOM 1587 N N . GLY A 1 213 ? -10.804 -1.581 -11.431 1.00 94.56 213 GLY A N 1
ATOM 1588 C CA . GLY A 1 213 ? -11.700 -2.652 -11.865 1.00 94.56 213 GLY A CA 1
ATOM 1589 C C . GLY A 1 213 ? -12.267 -3.461 -10.696 1.00 94.56 213 GLY A C 1
ATOM 1590 O O . GLY A 1 213 ? -12.585 -4.632 -10.873 1.00 94.56 213 GLY A O 1
ATOM 1591 N N . ILE A 1 214 ? -12.367 -2.858 -9.508 1.00 93.38 214 ILE A N 1
ATOM 1592 C CA . ILE A 1 214 ? -12.904 -3.486 -8.297 1.00 93.38 214 ILE A CA 1
ATOM 1593 C C . ILE A 1 214 ? -14.431 -3.293 -8.278 1.00 93.38 214 ILE A C 1
ATOM 1595 O O . ILE A 1 214 ? -14.893 -2.148 -8.239 1.00 93.38 214 ILE A O 1
ATOM 1599 N N . PRO A 1 215 ? -15.234 -4.375 -8.290 1.00 88.62 215 PRO A N 1
ATOM 1600 C CA . PRO A 1 215 ? -16.688 -4.280 -8.181 1.00 88.62 215 PRO A CA 1
ATOM 1601 C C . PRO A 1 215 ? -17.133 -3.617 -6.873 1.00 88.62 215 PRO A C 1
ATOM 1603 O O . PRO A 1 215 ? -16.461 -3.735 -5.850 1.00 88.62 215 PRO A O 1
ATOM 1606 N N . ALA A 1 216 ? -18.313 -2.989 -6.866 1.00 86.69 216 ALA A N 1
ATOM 1607 C CA . ALA A 1 216 ? -18.843 -2.298 -5.686 1.00 86.69 216 ALA A CA 1
ATOM 1608 C C . ALA A 1 216 ? -18.929 -3.192 -4.431 1.00 86.69 216 ALA A C 1
ATOM 1610 O O . ALA A 1 216 ? -18.639 -2.724 -3.337 1.00 86.69 216 ALA A O 1
ATOM 1611 N N . GLY A 1 217 ? -19.257 -4.480 -4.586 1.00 82.62 217 GLY A N 1
ATOM 1612 C CA . GLY A 1 217 ? -19.290 -5.438 -3.472 1.00 82.62 217 GLY A CA 1
ATOM 1613 C C . GLY A 1 217 ? -17.916 -5.819 -2.907 1.00 82.62 217 GLY A C 1
ATOM 1614 O O . GLY A 1 217 ? -17.848 -6.362 -1.814 1.00 82.62 217 GLY A O 1
ATOM 1615 N N . ASN A 1 218 ? -16.826 -5.510 -3.618 1.00 84.81 218 ASN A N 1
ATOM 1616 C CA . ASN A 1 218 ? -15.462 -5.917 -3.261 1.00 84.81 218 ASN A CA 1
ATOM 1617 C C . ASN A 1 218 ? -14.580 -4.736 -2.828 1.00 84.81 218 ASN A C 1
ATOM 1619 O O . ASN A 1 218 ? -13.388 -4.927 -2.586 1.00 84.81 218 ASN A O 1
ATOM 1623 N N . ARG A 1 219 ? -15.132 -3.514 -2.791 1.00 88.81 219 ARG A N 1
ATOM 1624 C CA . ARG A 1 219 ? -14.390 -2.286 -2.462 1.00 88.81 219 ARG A CA 1
ATOM 1625 C C . ARG A 1 219 ? -14.538 -1.848 -1.005 1.00 88.81 219 ARG A C 1
ATOM 1627 O O . ARG A 1 219 ? -13.874 -0.897 -0.611 1.00 88.81 219 ARG A O 1
ATOM 1634 N N . THR A 1 220 ? -15.405 -2.505 -0.236 1.00 91.62 220 THR A N 1
ATOM 1635 C CA . THR A 1 220 ? -15.695 -2.173 1.163 1.00 91.62 220 THR A CA 1
ATOM 1636 C C . THR A 1 220 ? -15.505 -3.407 2.032 1.00 91.62 220 THR A C 1
ATOM 1638 O O . THR A 1 220 ? -15.961 -4.490 1.676 1.00 91.62 220 THR A O 1
ATOM 1641 N N . LEU A 1 221 ? -14.869 -3.218 3.181 1.00 92.31 221 LEU A N 1
ATOM 1642 C CA . LEU A 1 221 ? -14.737 -4.201 4.244 1.00 92.31 221 LEU A CA 1
ATOM 1643 C C . LEU A 1 221 ? -15.307 -3.608 5.530 1.00 92.31 221 LEU A C 1
ATOM 1645 O O . LEU A 1 221 ? -15.001 -2.468 5.878 1.00 92.31 221 LEU A O 1
ATOM 1649 N N . THR A 1 222 ? -16.105 -4.397 6.239 1.00 95.38 222 THR A N 1
ATOM 1650 C CA . THR A 1 222 ? -16.595 -4.073 7.577 1.00 95.38 222 THR A CA 1
ATOM 1651 C C . THR A 1 222 ? -16.155 -5.171 8.531 1.00 95.38 222 THR A C 1
ATOM 1653 O O . THR A 1 222 ? -16.386 -6.346 8.255 1.00 95.38 222 THR A O 1
ATOM 1656 N N . GLN A 1 223 ? -15.533 -4.787 9.642 1.00 94.31 223 GLN A N 1
ATOM 1657 C CA . GLN A 1 223 ? -15.072 -5.700 10.686 1.00 94.31 223 GLN A CA 1
ATOM 1658 C C . GLN A 1 223 ? -15.628 -5.273 12.038 1.00 94.31 223 GLN A C 1
ATOM 1660 O O . GLN A 1 223 ? -15.771 -4.081 12.329 1.00 94.31 223 GLN A O 1
ATOM 1665 N N . LYS A 1 224 ? -15.941 -6.264 12.870 1.00 97.00 224 LYS A N 1
ATOM 1666 C CA . LYS A 1 224 ? -16.216 -6.044 14.289 1.00 97.00 224 LYS A CA 1
ATOM 1667 C C . LYS A 1 224 ? -14.892 -5.799 14.996 1.00 97.00 224 LYS A C 1
ATOM 1669 O O . LYS A 1 224 ? -13.896 -6.427 14.659 1.00 97.00 224 LYS A O 1
ATOM 1674 N N . VAL A 1 225 ? -14.892 -4.912 15.975 1.00 94.81 225 VAL A N 1
ATOM 1675 C CA . VAL A 1 225 ? -13.705 -4.601 16.765 1.00 94.81 225 VAL A CA 1
ATOM 1676 C C . VAL A 1 225 ? -14.026 -4.862 18.228 1.00 94.81 225 VAL A C 1
ATOM 1678 O O . VAL A 1 225 ? -14.978 -4.281 18.759 1.00 94.81 225 VAL A O 1
ATOM 1681 N N . THR A 1 226 ? -13.230 -5.715 18.860 1.00 94.06 226 THR A N 1
ATOM 1682 C CA . THR A 1 226 ? -13.229 -5.905 20.312 1.00 94.06 226 THR A CA 1
ATOM 1683 C C . THR A 1 226 ? -12.076 -5.099 20.881 1.00 94.06 226 THR A C 1
ATOM 1685 O O . THR A 1 226 ? -10.959 -5.218 20.390 1.00 94.06 226 THR A O 1
ATOM 1688 N N . VAL A 1 227 ? -12.342 -4.264 21.881 1.00 92.12 227 VAL A N 1
ATOM 1689 C CA . VAL A 1 227 ? -11.295 -3.473 22.532 1.00 92.12 227 VAL A CA 1
ATOM 1690 C C . VAL A 1 227 ? -10.862 -4.173 23.809 1.00 92.12 227 VAL A C 1
ATOM 1692 O O . VAL A 1 227 ? -11.666 -4.334 24.733 1.00 92.12 227 VAL A O 1
ATOM 1695 N N . GLU A 1 228 ? -9.598 -4.560 23.849 1.00 87.00 228 GLU A N 1
ATOM 1696 C CA . GLU A 1 228 ? -8.930 -5.119 25.016 1.00 87.00 228 GLU A CA 1
ATOM 1697 C C . GLU A 1 228 ? -8.148 -4.014 25.724 1.00 87.00 228 GLU A C 1
ATOM 1699 O O . GLU A 1 228 ? -7.639 -3.086 25.096 1.00 87.00 228 GLU A O 1
ATOM 1704 N N . ASP A 1 229 ? -8.136 -4.064 27.052 1.00 78.00 229 ASP A N 1
ATOM 1705 C CA . ASP A 1 229 ? -7.314 -3.159 27.843 1.00 78.00 229 ASP A CA 1
ATOM 1706 C C . ASP A 1 229 ? -5.931 -3.787 27.962 1.00 78.00 229 ASP A C 1
ATOM 1708 O O . ASP A 1 229 ? -5.772 -4.858 28.552 1.00 78.00 229 ASP A O 1
ATOM 1712 N N . GLU A 1 230 ? -4.938 -3.160 27.344 1.00 60.91 230 GLU A N 1
ATOM 1713 C CA . GLU A 1 230 ? -3.582 -3.700 27.318 1.00 60.91 230 GLU A CA 1
ATOM 1714 C C . GLU A 1 230 ? -2.988 -3.784 28.732 1.00 60.91 230 GLU A C 1
ATOM 1716 O O . GLU A 1 230 ? -2.223 -4.700 29.034 1.00 60.91 230 GLU A O 1
ATOM 1721 N N . CYS A 1 231 ? -3.465 -2.925 29.638 1.00 59.41 231 CYS A N 1
ATOM 1722 C CA . CYS A 1 231 ? -3.055 -2.878 31.036 1.00 59.41 231 CYS A CA 1
ATOM 1723 C C . CYS A 1 231 ? -3.744 -3.909 31.932 1.00 59.41 231 CYS A C 1
ATOM 1725 O O . CYS A 1 231 ? -3.338 -4.089 33.081 1.00 59.41 231 CYS A O 1
ATOM 1727 N N . GLU A 1 232 ? -4.749 -4.620 31.414 1.00 57.16 232 GLU A N 1
ATOM 1728 C CA . GLU A 1 232 ? -5.295 -5.823 32.049 1.00 57.16 232 GLU A CA 1
ATOM 1729 C C . GLU A 1 232 ? -4.511 -7.091 31.654 1.00 57.16 232 GLU A C 1
ATOM 1731 O O . GLU A 1 232 ? -4.594 -8.098 32.360 1.00 57.16 232 GLU A O 1
ATOM 1736 N N . LEU A 1 233 ? -3.750 -7.057 30.551 1.00 51.94 233 LEU A N 1
ATOM 1737 C CA . LEU A 1 233 ? -3.008 -8.206 30.010 1.00 51.94 233 LEU A CA 1
ATOM 1738 C C . LEU A 1 233 ? -1.515 -8.169 30.340 1.00 51.94 233 LEU A C 1
ATOM 1740 O O . LEU A 1 233 ? -0.922 -9.206 30.645 1.00 51.94 233 LEU A O 1
ATOM 1744 N N . PHE A 1 234 ? -0.919 -6.984 30.308 1.00 49.38 234 PHE A N 1
ATOM 1745 C CA . PHE A 1 234 ? 0.468 -6.752 30.663 1.00 49.38 234 PHE A CA 1
ATOM 1746 C C . PHE A 1 234 ? 0.472 -5.638 31.701 1.00 49.38 234 PHE A C 1
ATOM 1748 O O . PHE A 1 234 ? -0.014 -4.551 31.417 1.00 49.38 234 PHE A O 1
ATOM 1755 N N . GLU A 1 235 ? 0.954 -5.891 32.919 1.00 52.16 235 GLU A N 1
ATOM 1756 C CA . GLU A 1 235 ? 1.047 -4.859 33.957 1.00 52.16 235 GLU A CA 1
ATOM 1757 C C . GLU A 1 235 ? 1.799 -3.634 33.387 1.00 52.16 235 GLU A C 1
ATOM 1759 O O . GLU A 1 235 ? 3.023 -3.644 33.259 1.00 52.16 235 GLU A O 1
ATOM 1764 N N . CYS A 1 236 ? 1.060 -2.587 32.991 1.00 52.03 236 CYS A N 1
ATOM 1765 C CA . CYS A 1 236 ? 1.541 -1.399 32.265 1.00 52.03 236 CYS A CA 1
ATOM 1766 C C . CYS A 1 236 ? 2.427 -0.469 33.119 1.00 52.03 236 CYS A C 1
ATOM 1768 O O . CYS A 1 236 ? 2.386 0.749 32.968 1.00 52.03 236 CYS A O 1
ATOM 1770 N N . GLY A 1 237 ? 3.217 -1.013 34.042 1.00 51.22 237 GLY A N 1
ATOM 1771 C CA . GLY A 1 237 ? 4.315 -0.278 34.662 1.00 51.22 237 GLY A CA 1
ATOM 1772 C C . GLY A 1 237 ? 5.504 -0.106 33.712 1.00 51.22 237 GLY A C 1
ATOM 1773 O O . GLY A 1 237 ? 6.196 0.898 33.810 1.00 51.22 237 GLY A O 1
ATOM 1774 N N . GLU A 1 238 ? 5.711 -1.055 32.785 1.00 45.12 238 GLU A N 1
ATOM 1775 C CA . GLU A 1 238 ? 6.897 -1.108 31.902 1.00 45.12 238 GLU A CA 1
ATOM 1776 C C . GLU A 1 238 ? 6.564 -1.286 30.403 1.00 45.12 238 GLU A C 1
ATOM 1778 O O . GLU A 1 238 ? 7.355 -0.907 29.546 1.00 45.12 238 GLU A O 1
ATOM 1783 N N . VAL A 1 239 ? 5.385 -1.812 30.039 1.00 43.41 239 VAL A N 1
ATOM 1784 C CA . VAL A 1 239 ? 5.060 -2.150 28.629 1.00 43.41 239 VAL A CA 1
ATOM 1785 C C . VAL A 1 239 ? 4.674 -0.929 27.784 1.00 43.41 239 VAL A C 1
ATOM 1787 O O . VAL A 1 239 ? 4.873 -0.930 26.567 1.00 43.41 239 VAL A O 1
ATOM 1790 N N . GLY A 1 240 ? 4.235 0.157 28.429 1.00 44.56 240 GLY A N 1
ATOM 1791 C CA . GLY A 1 240 ? 4.026 1.444 27.763 1.00 44.56 240 GLY A CA 1
ATOM 1792 C C . GLY A 1 240 ? 5.291 1.955 27.063 1.00 44.56 240 GLY A C 1
ATOM 1793 O O . GLY A 1 240 ? 5.185 2.486 25.966 1.00 44.56 240 GLY A O 1
ATOM 1794 N N . GLU A 1 241 ? 6.482 1.705 27.622 1.00 43.25 241 GLU A N 1
ATOM 1795 C CA . GLU A 1 241 ? 7.778 2.099 27.036 1.00 43.25 241 GLU A CA 1
ATOM 1796 C C . GLU A 1 241 ? 8.286 1.132 25.949 1.00 43.25 241 GLU A C 1
ATOM 1798 O O . GLU A 1 241 ? 9.177 1.478 25.176 1.00 43.25 241 GLU A O 1
ATOM 1803 N N . GLN A 1 242 ? 7.742 -0.086 25.860 1.00 39.50 242 GLN A N 1
ATOM 1804 C CA . GLN A 1 242 ? 8.163 -1.078 24.864 1.00 39.50 242 GLN A CA 1
ATOM 1805 C C . GLN A 1 242 ? 7.262 -1.088 23.617 1.00 39.50 242 GLN A C 1
ATOM 1807 O O . GLN A 1 242 ? 7.734 -1.411 22.527 1.00 39.50 242 GLN A O 1
ATOM 1812 N N . LEU A 1 243 ? 5.990 -0.695 23.756 1.00 40.19 243 LEU A N 1
ATOM 1813 C CA . LEU A 1 243 ? 5.049 -0.506 22.641 1.00 40.19 243 LEU A CA 1
ATOM 1814 C C . LEU A 1 243 ? 5.111 0.906 22.053 1.00 40.19 243 LEU A C 1
ATOM 1816 O O . LEU A 1 243 ? 5.068 1.066 20.834 1.00 40.19 243 LEU A O 1
ATOM 1820 N N . MET A 1 244 ? 5.304 1.921 22.900 1.00 43.12 244 MET A N 1
ATOM 1821 C CA . MET A 1 244 ? 5.843 3.213 22.478 1.00 43.12 244 MET A CA 1
ATOM 1822 C C . MET A 1 244 ? 7.352 3.068 22.494 1.00 43.12 244 MET A C 1
ATOM 1824 O O . MET A 1 244 ? 7.982 3.563 23.423 1.00 43.12 244 MET A O 1
ATOM 1828 N N . GLY A 1 245 ? 7.894 2.292 21.547 1.00 30.81 245 GLY A N 1
ATOM 1829 C CA . GLY A 1 245 ? 9.298 1.902 21.541 1.00 30.81 245 GLY A CA 1
ATOM 1830 C C . GLY A 1 245 ? 10.176 3.016 22.091 1.00 30.81 245 GLY A C 1
ATOM 1831 O O . GLY A 1 245 ? 10.168 4.132 21.561 1.00 30.81 245 GLY A O 1
ATOM 1832 N N . THR A 1 246 ? 10.907 2.724 23.172 1.00 27.53 246 THR A N 1
ATOM 1833 C CA . THR A 1 246 ? 12.107 3.488 23.494 1.00 27.53 246 THR A CA 1
ATOM 1834 C C . THR A 1 246 ? 12.797 3.752 22.170 1.00 27.53 246 THR A C 1
ATOM 1836 O O . THR A 1 246 ? 12.894 2.849 21.331 1.00 27.53 246 THR A O 1
ATOM 1839 N N . ALA A 1 247 ? 13.164 5.009 21.923 1.00 30.66 247 ALA A N 1
ATOM 1840 C CA . ALA A 1 247 ? 13.982 5.341 20.778 1.00 30.66 247 ALA A CA 1
ATOM 1841 C C . ALA A 1 247 ? 15.257 4.503 20.910 1.00 30.66 247 ALA A C 1
ATOM 1843 O O . ALA A 1 247 ? 16.203 4.888 21.589 1.00 30.66 247 ALA A O 1
ATOM 1844 N N . SER A 1 248 ? 15.239 3.313 20.310 1.00 27.67 248 SER A N 1
ATOM 1845 C CA . SER A 1 248 ? 16.420 2.600 19.895 1.00 27.67 248 SER A CA 1
ATOM 1846 C C . SER A 1 248 ? 17.158 3.634 19.082 1.00 27.67 248 SER A C 1
ATOM 1848 O O . SER A 1 248 ? 16.647 4.089 18.058 1.00 27.67 248 SER A O 1
ATOM 1850 N N . GLU A 1 249 ? 18.289 4.074 19.609 1.00 35.34 249 GLU A N 1
ATOM 1851 C CA . GLU A 1 249 ? 19.120 5.080 18.987 1.00 35.34 249 GLU A CA 1
ATOM 1852 C C . GLU A 1 249 ? 19.246 4.797 17.490 1.00 35.34 249 GLU A C 1
ATOM 1854 O O . GLU A 1 249 ? 19.668 3.723 17.058 1.00 35.34 249 GLU A O 1
ATOM 1859 N N . GLY A 1 250 ? 18.744 5.747 16.706 1.00 30.78 250 GLY A N 1
ATOM 1860 C CA . GLY A 1 250 ? 18.500 5.578 15.283 1.00 30.78 250 GLY A CA 1
ATOM 1861 C C . GLY A 1 250 ? 17.328 6.445 14.846 1.00 30.78 250 GLY A C 1
ATOM 1862 O O . GLY A 1 250 ? 16.218 5.954 14.697 1.00 30.78 250 GLY A O 1
ATOM 1863 N N . PHE A 1 251 ? 17.616 7.730 14.618 1.00 27.89 251 PHE A N 1
ATOM 1864 C CA . PHE A 1 251 ? 16.697 8.823 14.263 1.00 27.89 251 PHE A CA 1
ATOM 1865 C C . PHE A 1 251 ? 15.920 9.451 15.428 1.00 27.89 251 PHE A C 1
ATOM 1867 O O . PHE A 1 251 ? 14.709 9.313 15.575 1.00 27.89 251 PHE A O 1
ATOM 1874 N N . SER A 1 252 ? 16.644 10.263 16.206 1.00 28.53 252 SER A N 1
ATOM 1875 C CA . SER A 1 252 ? 16.058 11.312 17.041 1.00 28.53 252 SER A CA 1
ATOM 1876 C C . SER A 1 252 ? 15.322 12.335 16.168 1.00 28.53 252 SER A C 1
ATOM 1878 O O . SER A 1 252 ? 15.918 13.170 15.488 1.00 28.53 252 SER A O 1
ATOM 1880 N N . THR A 1 253 ? 13.996 12.279 16.213 1.00 35.72 253 THR A N 1
ATOM 1881 C CA . THR A 1 253 ? 13.153 13.469 16.157 1.00 35.72 253 THR A CA 1
ATOM 1882 C C . THR A 1 253 ? 13.216 14.155 17.517 1.00 35.72 253 THR A C 1
ATOM 1884 O O . THR A 1 253 ? 12.705 13.592 18.477 1.00 35.72 253 THR A O 1
ATOM 1887 N N . GLN A 1 254 ? 13.753 15.370 17.605 1.00 33.72 254 GLN A N 1
ATOM 1888 C CA . GLN A 1 254 ? 13.377 16.353 18.630 1.00 33.72 254 GLN A CA 1
ATOM 1889 C C . GLN A 1 254 ? 13.527 17.759 18.018 1.00 33.72 254 GLN A C 1
ATOM 1891 O O . GLN A 1 254 ? 14.448 18.004 17.248 1.00 33.72 254 GLN A O 1
ATOM 1896 N N . ALA A 1 255 ? 12.655 18.733 18.249 1.00 28.52 255 ALA A N 1
ATOM 1897 C CA . ALA A 1 255 ? 11.606 18.844 19.247 1.00 28.52 255 ALA A CA 1
ATOM 1898 C C . ALA A 1 255 ? 10.474 19.733 18.714 1.00 28.52 255 ALA A C 1
ATOM 1900 O O . ALA A 1 255 ? 10.710 20.712 17.997 1.00 28.52 255 ALA A O 1
ATOM 1901 N N . GLU A 1 256 ? 9.252 19.422 19.131 1.00 30.41 256 GLU A N 1
ATOM 1902 C CA . GLU A 1 256 ? 8.204 20.422 19.266 1.00 30.41 256 GLU A CA 1
ATOM 1903 C C . GLU A 1 256 ? 8.552 21.314 20.467 1.00 30.41 256 GLU A C 1
ATOM 1905 O O . GLU A 1 256 ? 8.613 20.842 21.594 1.00 30.41 256 GLU A O 1
ATOM 1910 N N . ASP A 1 257 ? 8.876 22.583 20.214 1.00 27.92 257 ASP A N 1
ATOM 1911 C CA . ASP A 1 257 ? 8.149 23.708 20.811 1.00 27.92 257 ASP A CA 1
ATOM 1912 C C . ASP A 1 257 ? 8.606 25.054 20.217 1.00 27.92 257 ASP A C 1
ATOM 1914 O O . ASP A 1 257 ? 9.782 25.411 20.182 1.00 27.92 257 ASP A O 1
ATOM 1918 N N . ALA A 1 258 ? 7.611 25.798 19.731 1.00 34.59 258 ALA A N 1
ATOM 1919 C CA . ALA A 1 258 ? 7.560 27.249 19.553 1.00 34.59 258 ALA A CA 1
ATOM 1920 C C . ALA A 1 258 ? 8.803 27.997 19.012 1.00 34.59 258 ALA A C 1
ATOM 1922 O O . ALA A 1 258 ? 9.469 28.718 19.749 1.00 34.59 258 ALA A O 1
ATOM 1923 N N . LEU A 1 259 ? 8.969 28.034 17.681 1.00 28.22 259 LEU A N 1
ATOM 1924 C CA . LEU A 1 259 ? 9.421 29.250 16.979 1.00 28.22 259 LEU A CA 1
ATOM 1925 C C . LEU A 1 259 ? 8.652 29.443 15.665 1.00 28.22 259 LEU A C 1
ATOM 1927 O O . LEU A 1 259 ? 9.029 28.991 14.582 1.00 28.22 259 LEU A O 1
ATOM 1931 N N . THR A 1 260 ? 7.543 30.158 15.800 1.00 38.94 260 THR A N 1
ATOM 1932 C CA . THR A 1 260 ? 6.726 30.743 14.741 1.00 38.94 260 THR A CA 1
ATOM 1933 C C . THR A 1 260 ? 7.538 31.712 13.858 1.00 38.94 260 THR A C 1
ATOM 1935 O O . THR A 1 260 ? 8.504 32.344 14.280 1.00 38.94 260 THR A O 1
ATOM 1938 N N . ASP A 1 261 ? 7.105 31.822 12.601 1.00 29.42 261 ASP A N 1
ATOM 1939 C CA . ASP A 1 261 ? 7.331 32.924 11.648 1.00 29.42 261 ASP A CA 1
ATOM 1940 C C . ASP A 1 261 ? 8.656 33.061 10.873 1.00 29.42 261 ASP A C 1
ATOM 1942 O O . ASP A 1 261 ? 8.686 33.815 9.899 1.00 29.42 261 ASP A O 1
ATOM 1946 N N . ARG A 1 262 ? 9.717 32.278 11.134 1.00 30.88 262 ARG A N 1
ATOM 1947 C CA . ARG A 1 262 ? 10.932 32.310 10.270 1.00 30.88 262 ARG A CA 1
ATOM 1948 C C . ARG A 1 262 ? 10.998 31.204 9.205 1.00 30.88 262 ARG A C 1
ATOM 1950 O O . ARG A 1 262 ? 11.615 31.399 8.157 1.00 30.88 262 ARG A O 1
ATOM 1957 N N . ALA A 1 263 ? 10.304 30.081 9.405 1.00 29.20 263 ALA A N 1
ATOM 1958 C CA . ALA A 1 263 ? 10.315 28.939 8.479 1.00 29.20 263 ALA A CA 1
ATOM 1959 C C . ALA A 1 263 ? 9.409 29.113 7.238 1.00 29.20 263 ALA A C 1
ATOM 1961 O O . ALA A 1 263 ? 9.562 28.393 6.251 1.00 29.20 263 ALA A O 1
ATOM 1962 N N . GLN A 1 264 ? 8.507 30.102 7.231 1.00 34.34 264 GLN A N 1
ATOM 1963 C CA . GLN A 1 264 ? 7.689 30.422 6.052 1.00 34.34 264 GLN A CA 1
ATOM 1964 C C . GLN A 1 264 ? 8.422 31.289 5.007 1.00 34.34 264 GLN A C 1
ATOM 1966 O O . GLN A 1 264 ? 7.954 31.387 3.876 1.00 34.34 264 GLN A O 1
ATOM 1971 N N . GLY A 1 265 ? 9.597 31.849 5.327 1.00 30.39 265 GLY A N 1
ATOM 1972 C CA . GLY A 1 265 ? 10.371 32.706 4.414 1.00 30.39 265 GLY A CA 1
ATOM 1973 C C . GLY A 1 265 ? 11.411 31.996 3.535 1.00 30.39 265 GLY A C 1
ATOM 1974 O O . GLY A 1 265 ? 11.901 32.589 2.578 1.00 30.39 265 GLY A O 1
ATOM 1975 N N . LEU A 1 266 ? 11.759 30.735 3.819 1.00 28.25 266 LEU A N 1
ATOM 1976 C CA . LEU A 1 266 ? 12.889 30.049 3.160 1.00 28.25 266 LEU A CA 1
ATOM 1977 C C . LEU A 1 266 ? 12.482 29.001 2.107 1.00 28.25 266 LEU A C 1
ATOM 1979 O O . LEU A 1 266 ? 13.344 28.436 1.443 1.00 28.25 266 LEU A O 1
ATOM 1983 N N . ARG A 1 267 ? 11.177 28.798 1.859 1.00 30.61 267 ARG A N 1
ATOM 1984 C CA . ARG A 1 267 ? 10.683 28.036 0.684 1.00 30.61 267 ARG A CA 1
ATOM 1985 C C . ARG A 1 267 ? 10.756 28.824 -0.628 1.00 30.61 267 ARG A C 1
ATOM 1987 O O . ARG A 1 267 ? 10.484 28.284 -1.698 1.00 30.61 267 ARG A O 1
ATOM 1994 N N . THR A 1 268 ? 11.146 30.090 -0.562 1.00 29.41 268 THR A N 1
ATOM 1995 C CA . THR A 1 268 ? 11.447 30.933 -1.714 1.00 29.41 268 THR A CA 1
ATOM 1996 C C . THR A 1 268 ? 12.949 31.134 -1.803 1.00 29.41 268 THR A C 1
ATOM 1998 O O . THR A 1 268 ? 13.442 32.085 -1.213 1.00 29.41 268 THR A O 1
ATOM 2001 N N . GLN A 1 269 ? 13.662 30.261 -2.525 1.00 24.45 269 GLN A N 1
ATOM 2002 C CA . GLN A 1 269 ? 14.743 30.633 -3.456 1.00 24.45 269 GLN A CA 1
ATOM 2003 C C . GLN A 1 269 ? 15.542 29.419 -3.953 1.00 24.45 269 GLN A C 1
ATOM 2005 O O . GLN A 1 269 ? 16.092 28.674 -3.156 1.00 24.45 269 GLN A O 1
ATOM 2010 N N . GLY A 1 270 ? 15.642 29.326 -5.289 1.00 22.66 270 GLY A N 1
ATOM 2011 C CA . GLY A 1 270 ? 16.766 28.757 -6.056 1.00 22.66 270 GLY A CA 1
ATOM 2012 C C . GLY A 1 270 ? 16.949 27.240 -5.965 1.00 22.66 270 GLY A C 1
ATOM 2013 O O . GLY A 1 270 ? 17.167 26.698 -4.900 1.00 22.66 270 GLY A O 1
ATOM 2014 N N . GLY A 1 271 ? 16.905 26.442 -7.028 1.00 22.98 271 GLY A N 1
ATOM 2015 C CA . GLY A 1 271 ? 17.330 26.662 -8.415 1.00 22.98 271 GLY A CA 1
ATOM 2016 C C . GLY A 1 271 ? 18.171 25.430 -8.794 1.00 22.98 271 GLY A C 1
ATOM 2017 O O . GLY A 1 271 ? 19.109 25.102 -8.085 1.00 22.98 271 GLY A O 1
ATOM 2018 N N . HIS A 1 272 ? 17.674 24.550 -9.674 1.00 28.56 272 HIS A N 1
ATOM 2019 C CA . HIS A 1 272 ? 18.188 24.304 -11.041 1.00 28.56 272 HIS A CA 1
ATOM 2020 C C . HIS A 1 272 ? 19.725 24.153 -11.121 1.00 28.56 272 HIS A C 1
ATOM 2022 O O . HIS A 1 272 ? 20.445 25.034 -10.687 1.00 28.56 272 HIS A O 1
ATOM 2028 N N . ALA A 1 273 ? 20.310 23.105 -11.708 1.00 29.02 273 ALA A N 1
ATOM 2029 C CA . ALA A 1 273 ? 20.184 22.687 -13.112 1.00 29.02 273 ALA A CA 1
ATOM 2030 C C . ALA A 1 273 ? 20.917 21.325 -13.320 1.00 29.02 273 ALA A C 1
ATOM 2032 O O . ALA A 1 273 ? 21.852 21.040 -12.585 1.00 29.02 273 ALA A O 1
ATOM 2033 N N . ALA A 1 274 ? 20.390 20.381 -14.121 1.00 27.45 274 ALA A N 1
ATOM 2034 C CA . ALA A 1 274 ? 20.781 20.036 -15.517 1.00 27.45 274 ALA A CA 1
ATOM 2035 C C . ALA A 1 274 ? 22.087 19.189 -15.610 1.00 27.45 274 ALA A C 1
ATOM 2037 O O . ALA A 1 274 ? 22.985 19.385 -14.814 1.00 27.45 274 ALA A O 1
ATOM 2038 N N . HIS A 1 275 ? 22.282 18.179 -16.472 1.00 27.64 275 HIS A N 1
ATOM 2039 C CA . HIS A 1 275 ? 21.908 17.991 -17.879 1.00 27.64 275 HIS A CA 1
ATOM 2040 C C . HIS A 1 275 ? 21.723 16.504 -18.281 1.00 27.64 275 HIS A C 1
ATOM 2042 O O . HIS A 1 275 ? 22.099 15.583 -17.562 1.00 27.64 275 HIS A O 1
ATOM 2048 N N . ALA A 1 276 ? 21.113 16.331 -19.461 1.00 26.81 276 ALA A N 1
ATOM 2049 C CA . ALA A 1 276 ? 21.041 15.145 -20.329 1.00 26.81 276 ALA A CA 1
ATOM 2050 C C . ALA A 1 276 ? 22.451 14.647 -20.768 1.00 26.81 276 ALA A C 1
ATOM 2052 O O . ALA A 1 276 ? 23.433 15.296 -20.440 1.00 26.81 276 ALA A O 1
ATOM 2053 N N . GLU A 1 277 ? 22.698 13.567 -21.516 1.00 24.62 277 GLU A N 1
ATOM 2054 C CA . GLU A 1 277 ? 21.929 12.740 -22.454 1.00 24.62 277 GLU A CA 1
ATOM 2055 C C . GLU A 1 277 ? 22.775 11.471 -22.754 1.00 24.62 277 GLU A C 1
ATOM 2057 O O . GL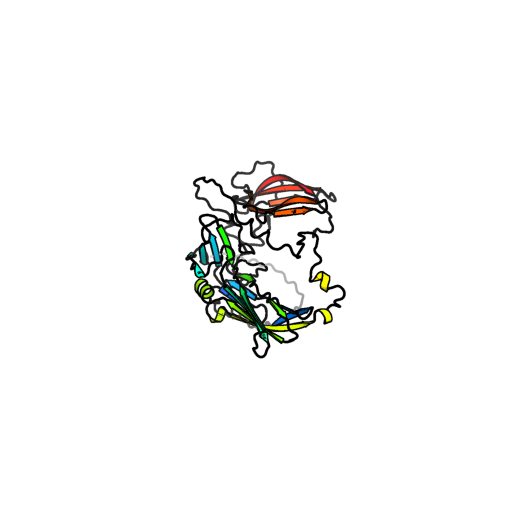U A 1 277 ? 23.993 11.499 -22.583 1.00 24.62 277 GLU A O 1
ATOM 2062 N N . GLY A 1 278 ? 22.179 10.370 -23.225 1.00 22.39 278 GLY A N 1
ATOM 2063 C CA . GLY A 1 278 ? 22.938 9.183 -23.645 1.00 22.39 278 GLY A CA 1
ATOM 2064 C C . GLY A 1 278 ? 22.055 8.108 -24.275 1.00 22.39 278 GLY A C 1
ATOM 2065 O O . GLY A 1 278 ? 21.287 7.437 -23.593 1.00 22.39 278 GLY A O 1
ATOM 2066 N N . SER A 1 279 ? 22.139 7.992 -25.597 1.00 25.50 279 SER A N 1
ATOM 2067 C CA . SER A 1 279 ? 21.302 7.172 -26.471 1.00 25.50 279 SER A CA 1
ATOM 2068 C C . SER A 1 279 ? 21.561 5.663 -26.381 1.00 25.50 279 SER A C 1
ATOM 2070 O O . SER A 1 279 ? 22.708 5.235 -26.401 1.00 25.50 279 SER A O 1
ATOM 2072 N N . GLY A 1 280 ? 20.479 4.884 -26.478 1.00 25.14 280 GLY A N 1
ATOM 2073 C CA . GLY A 1 280 ? 20.408 3.651 -27.271 1.00 25.14 280 GLY A CA 1
ATOM 2074 C C . GLY A 1 280 ? 21.207 2.429 -26.808 1.00 25.14 280 GLY A C 1
ATOM 2075 O O . GLY A 1 280 ? 22.374 2.278 -27.137 1.00 25.14 280 GLY A O 1
ATOM 2076 N N . SER A 1 281 ? 20.509 1.445 -26.238 1.00 25.86 281 SER A N 1
ATOM 2077 C CA . SER A 1 281 ? 20.578 0.068 -26.745 1.00 25.86 281 SER A CA 1
ATOM 2078 C C . SER A 1 281 ? 19.428 -0.760 -26.169 1.00 25.86 281 SER A C 1
ATOM 2080 O O . SER A 1 281 ? 19.195 -0.813 -24.962 1.00 25.86 281 SER A O 1
ATOM 2082 N N . ASP A 1 282 ? 18.698 -1.383 -27.080 1.00 34.22 282 ASP A N 1
ATOM 2083 C CA . ASP A 1 282 ? 17.600 -2.304 -26.859 1.00 34.22 282 ASP A CA 1
ATOM 2084 C C . ASP A 1 282 ? 18.150 -3.618 -26.275 1.00 34.22 282 ASP A C 1
ATOM 2086 O O . ASP A 1 282 ? 18.697 -4.441 -27.005 1.00 34.22 282 ASP A O 1
ATOM 2090 N N . ARG A 1 283 ? 18.096 -3.783 -24.945 1.00 26.27 283 ARG A N 1
ATOM 2091 C CA . ARG A 1 283 ? 18.260 -5.066 -24.228 1.00 26.27 283 ARG A CA 1
ATOM 2092 C C . ARG A 1 283 ? 17.889 -4.889 -22.755 1.00 26.27 283 ARG A C 1
ATOM 2094 O O . ARG A 1 283 ? 18.728 -4.614 -21.907 1.00 26.27 283 ARG A O 1
ATOM 2101 N N . ARG A 1 284 ? 16.599 -5.047 -22.446 1.00 31.44 284 ARG A N 1
ATOM 2102 C CA . ARG A 1 284 ? 16.146 -5.265 -21.066 1.00 31.44 284 ARG A CA 1
ATOM 2103 C C . ARG A 1 284 ? 16.168 -6.760 -20.760 1.00 31.44 284 ARG A C 1
ATOM 2105 O O . ARG A 1 284 ? 15.334 -7.486 -21.288 1.00 31.44 284 ARG A O 1
ATOM 2112 N N . VAL A 1 285 ? 17.092 -7.176 -19.903 1.00 29.12 285 VAL A N 1
ATOM 2113 C CA . VAL A 1 285 ? 17.098 -8.407 -19.085 1.00 29.12 285 VAL A CA 1
ATOM 2114 C C . VAL A 1 285 ? 18.158 -8.153 -17.996 1.00 29.12 285 VAL A C 1
ATOM 2116 O O . VAL A 1 285 ? 19.236 -7.692 -18.345 1.00 29.12 285 VAL A O 1
ATOM 2119 N N . ASN A 1 286 ? 17.895 -8.278 -16.688 1.00 27.77 286 ASN A N 1
ATOM 2120 C CA . ASN A 1 286 ? 17.225 -9.391 -16.012 1.00 27.77 286 ASN A CA 1
ATOM 2121 C C . ASN A 1 286 ? 16.282 -9.020 -14.857 1.00 27.77 286 ASN A C 1
ATOM 2123 O O . ASN A 1 286 ? 16.650 -8.327 -13.918 1.00 27.77 286 ASN A O 1
ATOM 2127 N N . LEU A 1 287 ? 15.121 -9.673 -14.860 1.00 34.28 287 LEU A N 1
ATOM 2128 C CA . LEU A 1 287 ? 14.528 -10.277 -13.671 1.00 34.28 287 LEU A CA 1
ATOM 2129 C C . LEU A 1 287 ? 14.526 -11.775 -13.980 1.00 34.28 287 LEU A C 1
ATOM 2131 O O . LEU A 1 287 ? 13.782 -12.177 -14.872 1.00 34.28 287 LEU A O 1
ATOM 2135 N N . PHE A 1 288 ? 15.420 -12.534 -13.338 1.00 34.88 288 PHE A N 1
ATOM 2136 C CA . PHE A 1 288 ? 15.512 -14.003 -13.333 1.00 34.88 288 PHE A CA 1
ATOM 2137 C C . PHE A 1 288 ? 14.725 -14.708 -14.451 1.00 34.88 288 PHE A C 1
ATOM 2139 O O . PHE A 1 288 ? 13.629 -15.225 -14.240 1.00 34.88 288 PHE A O 1
ATOM 2146 N N . THR A 1 289 ? 15.269 -14.726 -15.668 1.00 30.47 289 THR A N 1
ATOM 2147 C CA . THR A 1 289 ? 14.838 -15.707 -16.665 1.00 30.47 289 THR A CA 1
ATOM 2148 C C . THR A 1 289 ? 15.630 -16.983 -16.438 1.00 30.47 289 THR A C 1
ATOM 2150 O O . THR A 1 289 ? 16.688 -17.166 -17.036 1.00 30.47 289 THR A O 1
ATOM 2153 N N . LEU A 1 290 ? 15.110 -17.869 -15.593 1.00 32.69 290 LEU A N 1
ATOM 2154 C CA . LEU A 1 290 ? 15.360 -19.298 -15.728 1.00 32.69 290 LEU A CA 1
ATOM 2155 C C . LEU A 1 290 ? 14.112 -19.895 -16.366 1.00 32.69 290 LEU A C 1
ATOM 2157 O O . LEU A 1 290 ? 13.038 -19.957 -15.776 1.00 32.69 290 LEU A O 1
ATOM 2161 N N . ARG A 1 291 ? 14.239 -20.210 -17.652 1.00 28.23 291 ARG A N 1
ATOM 2162 C CA . ARG A 1 291 ? 13.276 -21.037 -18.366 1.00 28.23 291 ARG A CA 1
ATOM 2163 C C . ARG A 1 291 ? 13.553 -22.492 -17.995 1.00 28.23 291 ARG A C 1
ATOM 2165 O O . ARG A 1 291 ? 14.701 -22.913 -18.068 1.00 28.23 291 ARG A O 1
ATOM 2172 N N . ASP A 1 292 ? 12.463 -23.196 -17.709 1.00 31.72 292 ASP A N 1
ATOM 2173 C CA . ASP A 1 292 ? 12.282 -24.651 -17.684 1.00 31.72 292 ASP A CA 1
ATOM 2174 C C . ASP A 1 292 ? 13.023 -25.452 -16.590 1.00 31.72 292 ASP A C 1
ATOM 2176 O O . ASP A 1 292 ? 14.229 -25.664 -16.646 1.00 31.72 292 ASP A O 1
ATOM 2180 N N . GLY A 1 293 ? 12.237 -26.007 -15.653 1.00 28.03 293 GLY A N 1
ATOM 2181 C CA . GLY A 1 293 ? 12.641 -27.073 -14.723 1.00 28.03 293 GLY A CA 1
ATOM 2182 C C . GLY A 1 293 ? 12.715 -26.621 -13.263 1.00 28.03 293 GLY A C 1
ATOM 2183 O O . GLY A 1 293 ? 13.631 -25.906 -12.891 1.00 28.03 293 GLY A O 1
ATOM 2184 N N . GLY A 1 294 ? 11.741 -27.021 -12.440 1.00 30.92 294 GLY A N 1
ATOM 2185 C CA . GLY A 1 294 ? 11.622 -26.566 -11.052 1.00 30.92 294 GLY A CA 1
ATOM 2186 C C . GLY A 1 294 ? 12.537 -27.267 -10.046 1.00 30.92 294 GLY A C 1
ATOM 2187 O O . GLY A 1 294 ? 12.987 -28.379 -10.294 1.00 30.92 294 GLY A O 1
ATOM 2188 N N . GLN A 1 295 ? 12.728 -26.614 -8.895 1.00 30.42 295 GLN A N 1
ATOM 2189 C CA . GLN A 1 295 ? 12.617 -27.109 -7.509 1.00 30.42 295 GLN A CA 1
ATOM 2190 C C . GLN A 1 295 ? 13.396 -26.168 -6.567 1.00 30.42 295 GLN A C 1
ATOM 2192 O O . GLN A 1 295 ? 14.543 -25.853 -6.833 1.00 30.42 295 GLN A O 1
ATOM 2197 N N . HIS A 1 296 ? 12.751 -25.762 -5.465 1.00 31.70 296 HIS A N 1
ATOM 2198 C CA . HIS A 1 296 ? 13.325 -25.131 -4.262 1.00 31.70 296 HIS A CA 1
ATOM 2199 C C . HIS A 1 296 ? 14.258 -23.919 -4.447 1.00 31.70 296 HIS A C 1
ATOM 2201 O O . HIS A 1 296 ? 15.469 -24.069 -4.491 1.00 31.70 296 HIS A O 1
ATOM 2207 N N . GLY A 1 297 ? 13.666 -22.717 -4.394 1.00 35.19 297 GLY A N 1
ATOM 2208 C CA . GLY A 1 297 ? 14.361 -21.433 -4.260 1.00 35.19 297 GLY A CA 1
ATOM 2209 C C . GLY A 1 297 ? 15.233 -21.089 -5.467 1.00 35.19 297 GLY A C 1
ATOM 2210 O O . GLY A 1 297 ? 16.321 -21.616 -5.631 1.00 35.19 297 GLY A O 1
ATOM 2211 N N . ASP A 1 298 ? 14.799 -20.147 -6.301 1.00 45.12 298 ASP A N 1
ATOM 2212 C CA . ASP A 1 298 ? 15.544 -19.744 -7.506 1.00 45.12 298 ASP A CA 1
ATOM 2213 C C . ASP A 1 298 ? 16.761 -18.844 -7.188 1.00 45.12 298 ASP A C 1
ATOM 2215 O O . ASP A 1 298 ? 17.121 -17.950 -7.958 1.00 45.12 298 ASP A O 1
ATOM 2219 N N . HIS A 1 299 ? 17.444 -19.088 -6.067 1.00 48.09 299 HIS A N 1
ATOM 2220 C CA . HIS A 1 299 ? 18.836 -18.689 -5.952 1.00 48.09 299 HIS A CA 1
ATOM 2221 C C . HIS A 1 299 ? 19.644 -19.699 -6.785 1.00 48.09 299 HIS A C 1
ATOM 2223 O O . HIS A 1 299 ? 19.548 -20.897 -6.527 1.00 48.09 299 HIS A O 1
ATOM 2229 N N . PRO A 1 300 ? 20.469 -19.278 -7.761 1.00 52.34 300 PRO A N 1
ATOM 2230 C CA . PRO A 1 300 ? 21.203 -20.199 -8.642 1.00 52.34 300 PRO A CA 1
ATOM 2231 C C . PRO A 1 300 ? 22.085 -21.237 -7.920 1.00 52.34 300 PRO A C 1
ATOM 2233 O O . PRO A 1 300 ? 22.532 -22.205 -8.533 1.00 52.34 300 PRO A O 1
ATOM 2236 N N . ALA A 1 301 ? 22.380 -20.994 -6.639 1.00 51.03 301 ALA A N 1
ATOM 2237 C CA . ALA A 1 301 ? 23.170 -21.851 -5.762 1.00 51.03 301 ALA A CA 1
ATOM 2238 C C . ALA A 1 301 ? 22.348 -22.947 -5.051 1.00 51.03 301 ALA A C 1
ATOM 2240 O O . ALA A 1 301 ? 22.925 -23.909 -4.548 1.00 51.03 301 ALA A O 1
ATOM 2241 N N . LEU A 1 302 ? 21.017 -22.832 -4.982 1.00 45.34 302 LEU A N 1
ATOM 2242 C CA . LEU A 1 302 ? 20.190 -23.780 -4.238 1.00 45.34 302 LEU A CA 1
ATOM 2243 C C . LEU A 1 302 ? 20.082 -25.107 -5.006 1.00 45.34 302 LEU A C 1
ATOM 2245 O O . LEU A 1 302 ? 19.633 -25.167 -6.147 1.00 45.34 302 LEU A O 1
ATOM 2249 N N . GLY A 1 303 ? 20.559 -26.186 -4.378 1.00 45.59 303 GLY A N 1
ATOM 2250 C CA . GLY A 1 303 ? 20.467 -27.558 -4.894 1.00 45.59 303 GLY A CA 1
ATOM 2251 C C . GLY A 1 303 ? 21.605 -28.026 -5.815 1.00 45.59 303 GLY A C 1
ATOM 2252 O O . GLY A 1 303 ? 21.625 -29.203 -6.178 1.00 45.59 303 GLY A O 1
ATOM 2253 N N . GLN A 1 304 ? 22.573 -27.173 -6.174 1.00 53.41 304 GLN A N 1
ATOM 2254 C CA . GLN A 1 304 ? 23.775 -27.597 -6.913 1.00 53.41 304 GLN A CA 1
ATOM 2255 C C . GLN A 1 304 ? 24.883 -28.027 -5.941 1.00 53.41 304 GLN A C 1
ATOM 2257 O O . GLN A 1 304 ? 25.091 -27.407 -4.902 1.00 53.41 304 GLN A O 1
ATOM 2262 N N . ALA A 1 305 ? 25.626 -29.087 -6.278 1.00 55.81 305 ALA A N 1
ATOM 2263 C CA . ALA A 1 305 ? 26.864 -29.392 -5.565 1.00 55.81 305 ALA A CA 1
ATOM 2264 C C . ALA A 1 305 ? 27.863 -28.251 -5.804 1.00 55.81 305 ALA A C 1
ATOM 2266 O O . ALA A 1 305 ? 28.123 -27.903 -6.958 1.00 55.81 305 ALA A O 1
ATOM 2267 N N . GLY A 1 306 ? 28.415 -27.690 -4.726 1.00 58.22 306 GLY A N 1
ATOM 2268 C CA . GLY A 1 306 ? 29.376 -26.593 -4.812 1.00 58.22 306 GLY A CA 1
ATOM 2269 C C . GLY A 1 306 ? 30.577 -26.953 -5.686 1.00 58.22 306 GLY A C 1
ATOM 2270 O O . GLY A 1 306 ? 31.057 -28.092 -5.679 1.00 58.22 306 GLY A O 1
ATOM 2271 N N . SER A 1 307 ? 31.064 -25.982 -6.455 1.00 63.78 307 SER A N 1
ATOM 2272 C CA . SER A 1 307 ? 32.220 -26.163 -7.326 1.00 63.78 307 SER A CA 1
ATOM 2273 C C . SER A 1 307 ? 33.500 -25.602 -6.693 1.00 63.78 307 SER A C 1
ATOM 2275 O O . SER A 1 307 ? 33.478 -24.713 -5.839 1.00 63.78 307 SER A O 1
ATOM 2277 N N . LYS A 1 308 ? 34.661 -26.151 -7.075 1.00 63.31 308 LYS A N 1
ATOM 2278 C CA . LYS A 1 308 ? 35.948 -25.647 -6.579 1.00 63.31 308 LYS A CA 1
ATOM 2279 C C . LYS A 1 308 ? 36.187 -24.239 -7.140 1.00 63.31 308 LYS A C 1
ATOM 2281 O O . LYS A 1 308 ? 36.115 -24.089 -8.364 1.00 63.31 308 LYS A O 1
ATOM 2286 N N . PRO A 1 309 ? 36.592 -23.259 -6.307 1.00 63.66 309 PRO A N 1
ATOM 2287 C CA . PRO A 1 309 ? 36.839 -21.913 -6.786 1.00 63.66 309 PRO A CA 1
ATOM 2288 C C . PRO A 1 309 ? 37.780 -21.860 -7.991 1.00 63.66 309 PRO A C 1
ATOM 2290 O O . PRO A 1 309 ? 38.860 -22.463 -7.986 1.00 63.66 309 PRO A O 1
ATOM 2293 N N . SER A 1 310 ? 37.355 -21.154 -9.039 1.00 68.94 310 SER A N 1
ATOM 2294 C CA . SER A 1 310 ? 38.156 -20.954 -10.247 1.00 68.94 310 SER A CA 1
ATOM 2295 C C . SER A 1 310 ? 39.040 -19.711 -10.117 1.00 68.94 310 SER A C 1
ATOM 2297 O O . SER A 1 310 ? 38.749 -18.795 -9.358 1.00 68.94 310 SER A O 1
ATOM 2299 N N . SER A 1 311 ? 40.135 -19.655 -10.875 1.00 64.38 311 SER A N 1
ATOM 2300 C CA . SER A 1 311 ? 40.939 -18.433 -11.055 1.00 64.38 311 SER A CA 1
ATOM 2301 C C . SER A 1 311 ? 40.725 -17.792 -12.429 1.00 64.38 311 SER A C 1
ATOM 2303 O O . SER A 1 311 ? 41.451 -16.879 -12.826 1.00 64.38 311 SER A O 1
ATOM 2305 N N . LYS A 1 312 ? 39.749 -18.286 -13.200 1.00 72.44 312 LYS A N 1
ATOM 2306 C CA . LYS A 1 312 ? 39.455 -17.775 -14.539 1.00 72.44 312 LYS A CA 1
ATOM 2307 C C . LYS A 1 312 ? 38.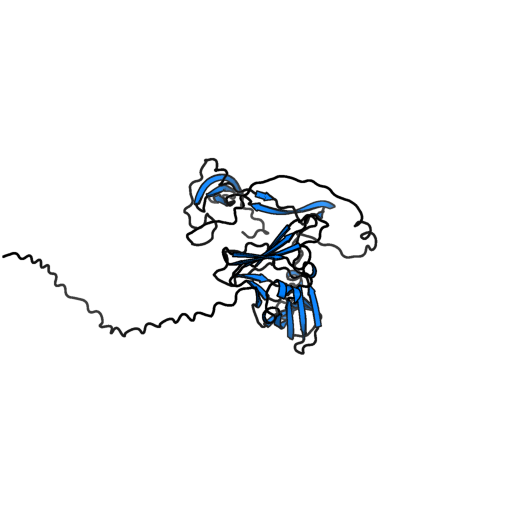727 -16.441 -14.440 1.00 72.44 312 LYS A C 1
ATOM 2309 O O . LYS A 1 312 ? 37.773 -16.297 -13.684 1.00 72.44 312 LYS A O 1
ATOM 2314 N N . ARG A 1 313 ? 39.139 -15.482 -15.273 1.00 79.88 313 ARG A N 1
ATOM 2315 C CA . ARG A 1 313 ? 38.425 -14.211 -15.414 1.00 79.88 313 ARG A CA 1
ATOM 2316 C C . ARG A 1 313 ? 36.980 -14.485 -15.869 1.00 79.88 313 ARG A C 1
ATOM 2318 O O . ARG A 1 313 ? 36.813 -15.161 -16.889 1.00 79.88 313 ARG A O 1
ATOM 2325 N N . PRO A 1 314 ? 35.959 -13.965 -15.166 1.00 80.19 314 PRO A N 1
ATOM 2326 C CA . PRO A 1 314 ? 34.565 -14.150 -15.556 1.00 80.19 314 PRO A CA 1
ATOM 2327 C C . PRO A 1 314 ? 34.270 -13.504 -16.910 1.00 80.19 314 PRO A C 1
ATOM 2329 O O . PRO A 1 314 ? 34.866 -12.487 -17.286 1.00 80.19 314 PRO A O 1
ATOM 2332 N N . ALA A 1 315 ? 33.339 -14.102 -17.651 1.00 84.75 315 ALA A N 1
ATOM 2333 C CA . ALA A 1 315 ? 32.852 -13.525 -18.894 1.00 84.75 315 ALA A CA 1
ATOM 2334 C C . ALA A 1 315 ? 31.986 -12.292 -18.587 1.00 84.75 315 ALA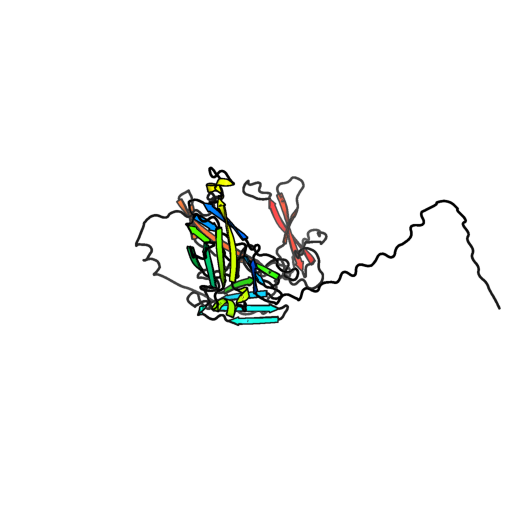 A C 1
ATOM 2336 O O . ALA A 1 315 ? 31.316 -12.226 -17.561 1.00 84.75 315 ALA A O 1
ATOM 2337 N N . ARG A 1 316 ? 31.996 -11.283 -19.466 1.00 84.44 316 ARG A N 1
ATOM 2338 C CA . ARG A 1 316 ? 31.278 -10.019 -19.204 1.00 84.44 316 ARG A CA 1
ATOM 2339 C C . ARG A 1 316 ? 29.767 -10.203 -19.048 1.00 84.44 316 ARG A C 1
ATOM 2341 O O . ARG A 1 316 ? 29.144 -9.460 -18.308 1.00 84.44 316 ARG A O 1
ATOM 2348 N N . ASP A 1 317 ? 29.195 -11.191 -19.728 1.00 83.25 317 ASP A N 1
ATOM 2349 C CA . ASP A 1 317 ? 27.773 -11.538 -19.661 1.00 83.25 317 ASP A CA 1
ATOM 2350 C C . ASP A 1 317 ? 27.392 -12.330 -18.397 1.00 83.25 317 ASP A C 1
ATOM 2352 O O . ASP A 1 317 ? 26.236 -12.707 -18.249 1.00 83.25 317 ASP A O 1
ATOM 2356 N N . THR A 1 318 ? 28.344 -12.598 -17.499 1.00 84.81 318 THR A N 1
ATOM 2357 C CA . THR A 1 318 ? 28.112 -13.297 -16.225 1.00 84.81 318 THR A CA 1
ATOM 2358 C C . THR A 1 318 ? 28.387 -12.401 -15.022 1.00 84.81 318 THR A C 1
ATOM 2360 O O . THR A 1 318 ? 28.419 -12.892 -13.898 1.00 84.81 318 THR A O 1
ATOM 2363 N N . LEU A 1 319 ? 28.659 -11.112 -15.244 1.00 87.44 319 LEU A N 1
ATOM 2364 C CA . LEU A 1 319 ? 28.934 -10.152 -14.181 1.00 87.44 319 LEU A CA 1
ATOM 2365 C C . LEU A 1 319 ? 27.627 -9.513 -13.688 1.00 87.44 319 LEU A C 1
ATOM 2367 O O . LEU A 1 319 ? 26.789 -9.162 -14.522 1.00 87.44 319 LEU A O 1
ATOM 2371 N N . PRO A 1 320 ? 27.448 -9.321 -12.370 1.00 85.38 320 PRO A N 1
ATOM 2372 C CA . PRO A 1 320 ? 26.467 -8.365 -11.876 1.00 85.38 320 PRO A CA 1
ATOM 2373 C C . PRO A 1 320 ? 26.896 -6.940 -12.256 1.00 85.38 320 PRO A C 1
ATOM 2375 O O . PRO A 1 320 ? 28.083 -6.666 -12.444 1.00 85.38 320 PRO A O 1
ATOM 2378 N N . ASP A 1 321 ? 25.930 -6.035 -12.353 1.00 84.31 321 ASP A N 1
ATOM 2379 C CA . ASP A 1 321 ? 26.138 -4.614 -12.636 1.00 84.31 321 ASP A CA 1
ATOM 2380 C C . ASP A 1 321 ? 25.408 -3.811 -11.563 1.00 84.31 321 ASP A C 1
ATOM 2382 O O . ASP A 1 321 ? 24.202 -3.591 -11.653 1.00 84.31 321 ASP A O 1
ATOM 2386 N N . LEU A 1 322 ? 26.117 -3.468 -10.488 1.00 82.94 322 LEU A N 1
ATOM 2387 C CA . LEU A 1 322 ? 25.533 -2.710 -9.389 1.00 82.94 322 LEU A CA 1
ATOM 2388 C C . LEU A 1 322 ? 25.449 -1.239 -9.780 1.00 82.94 322 LEU A C 1
ATOM 2390 O O . LEU A 1 322 ? 26.459 -0.559 -9.954 1.00 82.94 322 LEU A O 1
ATOM 2394 N N . VAL A 1 323 ? 24.222 -0.756 -9.885 1.00 78.50 323 VAL A N 1
ATOM 2395 C CA . VAL A 1 323 ? 23.893 0.626 -10.178 1.00 78.50 323 VAL A CA 1
ATOM 2396 C C . VAL A 1 323 ? 23.187 1.189 -8.960 1.00 78.50 323 VAL A C 1
ATOM 2398 O O . VAL A 1 323 ? 22.113 0.721 -8.581 1.00 78.50 323 VAL A O 1
ATOM 2401 N N . SER A 1 324 ? 23.773 2.216 -8.355 1.00 78.12 324 SER A N 1
ATOM 2402 C CA . SER A 1 324 ? 23.080 2.978 -7.324 1.00 78.12 324 SER A CA 1
ATOM 2403 C C . SER A 1 324 ? 21.871 3.667 -7.948 1.00 78.12 324 SER A C 1
ATOM 2405 O O . SER A 1 324 ? 21.987 4.445 -8.901 1.00 78.12 324 SER A O 1
ATOM 2407 N N . ALA A 1 325 ? 20.692 3.392 -7.404 1.00 76.69 325 ALA A N 1
ATOM 2408 C CA . ALA A 1 325 ? 19.554 4.264 -7.598 1.00 76.69 325 ALA A CA 1
ATOM 2409 C C . ALA A 1 325 ? 19.858 5.632 -6.959 1.00 76.69 325 ALA A C 1
ATOM 2411 O O . ALA A 1 325 ? 20.734 5.738 -6.095 1.00 76.69 325 ALA A O 1
ATOM 2412 N N . PRO A 1 326 ? 19.149 6.698 -7.364 1.00 71.44 326 PRO A N 1
ATOM 2413 C CA . PRO A 1 326 ? 19.306 7.992 -6.723 1.00 71.44 326 PRO A CA 1
ATOM 2414 C C . PRO A 1 326 ? 19.131 7.881 -5.207 1.00 71.44 326 PRO A C 1
ATOM 2416 O O . PRO A 1 326 ? 18.155 7.287 -4.743 1.00 71.44 326 PRO A O 1
ATOM 2419 N N . ALA A 1 327 ? 20.062 8.481 -4.466 1.00 70.25 327 ALA A N 1
ATOM 2420 C CA . ALA A 1 327 ? 19.961 8.582 -3.021 1.00 70.25 327 ALA A CA 1
ATOM 2421 C C . ALA A 1 327 ? 18.646 9.271 -2.617 1.00 70.25 327 ALA A C 1
ATOM 2423 O O . ALA A 1 327 ? 18.141 10.166 -3.310 1.00 70.25 327 ALA A O 1
ATOM 2424 N N . TRP A 1 328 ? 18.074 8.832 -1.505 1.00 58.09 328 TRP A N 1
ATOM 2425 C CA . TRP A 1 328 ? 16.792 9.282 -0.979 1.00 58.09 328 TRP A CA 1
ATOM 2426 C C . TRP A 1 328 ? 16.930 9.661 0.500 1.00 58.09 328 TRP A C 1
ATOM 2428 O O . TRP A 1 328 ? 17.942 9.355 1.116 1.00 58.09 328 TRP A O 1
ATOM 2438 N N . GLN A 1 329 ? 15.956 10.405 1.043 1.00 47.19 329 GLN A N 1
ATOM 2439 C CA . GLN A 1 329 ? 16.007 10.927 2.423 1.00 47.19 329 GLN A CA 1
ATOM 2440 C C . GLN A 1 329 ? 17.338 11.625 2.775 1.00 47.19 329 GLN A C 1
ATOM 2442 O O . GLN A 1 329 ? 17.977 11.324 3.773 1.00 47.19 329 GLN A O 1
ATOM 2447 N N . ILE A 1 330 ? 17.768 12.565 1.930 1.00 72.12 330 ILE A N 1
ATOM 2448 C CA . ILE A 1 330 ? 18.991 13.335 2.182 1.00 72.12 330 ILE A CA 1
ATOM 2449 C C . ILE A 1 330 ? 18.689 14.424 3.222 1.00 72.12 330 ILE A C 1
ATOM 2451 O O . ILE A 1 330 ? 17.859 15.297 2.952 1.00 72.12 330 ILE A O 1
ATOM 2455 N N . GLY A 1 331 ? 19.357 14.386 4.372 1.00 63.28 331 GLY A N 1
ATOM 2456 C CA . GLY A 1 331 ? 19.156 15.305 5.495 1.00 63.28 331 GLY A CA 1
ATOM 2457 C C . GLY A 1 331 ? 20.452 15.604 6.249 1.00 63.28 331 GLY A C 1
ATOM 2458 O O . GLY A 1 331 ? 21.474 14.971 5.999 1.00 63.28 331 GLY A O 1
ATOM 2459 N N . VAL A 1 332 ? 20.417 16.598 7.139 1.00 79.00 332 VAL A N 1
ATOM 2460 C CA . VAL A 1 332 ? 21.519 16.882 8.069 1.00 79.00 332 VAL A CA 1
ATOM 2461 C C . VAL A 1 332 ? 21.054 16.560 9.482 1.00 79.00 332 VAL A C 1
ATOM 2463 O O . VAL A 1 332 ? 19.990 17.019 9.890 1.00 79.00 332 VAL A O 1
ATOM 2466 N N . GLU A 1 333 ? 21.856 15.793 10.204 1.00 67.94 333 GLU A N 1
ATOM 2467 C CA . GLU A 1 333 ? 21.666 15.440 11.609 1.00 67.94 333 GLU A CA 1
ATOM 2468 C C . GLU A 1 333 ? 22.811 16.022 12.429 1.00 67.94 333 GLU A C 1
ATOM 2470 O O . GLU A 1 333 ? 23.945 16.052 11.964 1.00 67.94 333 GLU A O 1
ATOM 2475 N N . VAL A 1 334 ? 22.532 16.487 13.641 1.00 77.12 334 VAL A N 1
ATOM 2476 C CA . VAL A 1 334 ? 23.577 16.925 14.570 1.00 77.12 334 VAL A CA 1
ATOM 2477 C C . VAL A 1 334 ? 23.876 15.751 15.490 1.00 77.12 334 VAL A C 1
ATOM 2479 O O . VAL A 1 334 ? 22.975 15.282 16.182 1.00 77.12 334 VAL A O 1
ATOM 2482 N N . ASP A 1 335 ? 25.114 15.255 15.477 1.00 77.25 335 ASP A N 1
ATOM 2483 C CA . ASP A 1 335 ? 25.518 14.197 16.408 1.00 77.25 335 ASP A CA 1
ATOM 2484 C C . ASP A 1 335 ? 25.642 14.722 17.851 1.00 77.25 335 ASP A C 1
ATOM 2486 O O . ASP A 1 335 ? 25.621 15.928 18.100 1.00 77.25 335 ASP A O 1
ATOM 2490 N N . GLU A 1 336 ? 25.783 13.819 18.827 1.00 71.88 336 GLU A N 1
ATOM 2491 C CA . GLU A 1 336 ? 25.881 14.168 20.257 1.00 71.88 336 GLU A CA 1
ATOM 2492 C C . GLU A 1 336 ? 27.037 15.130 20.580 1.00 71.88 336 GLU A C 1
ATOM 2494 O O . GLU A 1 336 ? 27.007 15.844 21.583 1.00 71.88 336 GLU A O 1
ATOM 2499 N N . ALA A 1 337 ? 28.057 15.178 19.718 1.00 85.81 337 ALA A N 1
ATOM 2500 C CA . ALA A 1 337 ? 29.196 16.079 19.837 1.00 85.81 337 ALA A CA 1
ATOM 2501 C C . ALA A 1 337 ? 28.953 17.456 19.183 1.00 85.81 337 ALA A C 1
ATOM 2503 O O . ALA A 1 337 ? 29.848 18.304 19.197 1.00 85.81 337 ALA A O 1
ATOM 2504 N N . GLY A 1 338 ? 27.766 17.697 18.617 1.00 83.75 338 GLY A N 1
ATOM 2505 C CA . GLY A 1 338 ? 27.403 18.945 17.948 1.00 83.75 338 GLY A CA 1
ATOM 2506 C C . GLY A 1 338 ? 27.884 19.043 16.496 1.00 83.75 338 GLY A C 1
ATOM 2507 O O . GLY A 1 338 ? 27.966 20.152 15.967 1.00 83.75 338 GLY A O 1
ATOM 2508 N N . THR A 1 339 ? 28.243 17.926 15.852 1.00 89.19 339 THR A N 1
ATOM 2509 C CA . THR A 1 339 ? 28.731 17.908 14.464 1.00 89.19 339 THR A CA 1
ATOM 2510 C C . THR A 1 339 ? 27.591 17.661 13.485 1.00 89.19 339 THR A C 1
ATOM 2512 O O . THR A 1 339 ? 26.886 16.661 13.593 1.00 89.19 339 THR A O 1
ATOM 2515 N N . ASP A 1 340 ? 27.475 18.511 12.466 1.00 85.81 340 ASP A N 1
ATOM 2516 C CA . ASP A 1 340 ? 26.560 18.291 11.344 1.00 85.81 340 ASP A CA 1
ATOM 2517 C C . ASP A 1 340 ? 27.000 17.076 10.497 1.00 85.81 340 ASP A C 1
ATOM 2519 O O . ASP A 1 340 ? 28.105 17.032 9.945 1.00 85.81 340 ASP A O 1
ATOM 2523 N N . ARG A 1 341 ? 26.113 16.094 10.343 1.00 73.56 341 ARG A N 1
ATOM 2524 C CA . ARG A 1 341 ? 26.266 14.880 9.534 1.00 73.56 341 ARG A CA 1
ATOM 2525 C C . ARG A 1 341 ? 25.266 14.896 8.394 1.00 73.56 341 ARG A C 1
ATOM 2527 O O . ARG A 1 341 ? 24.072 15.016 8.617 1.00 73.56 341 ARG A O 1
ATOM 2534 N N . LEU A 1 342 ? 25.743 14.731 7.163 1.00 75.25 342 LEU A N 1
ATOM 2535 C CA . LEU A 1 342 ? 24.869 14.500 6.015 1.00 75.25 342 LEU A CA 1
ATOM 2536 C C . LEU A 1 342 ? 24.463 13.021 5.986 1.00 75.25 342 LEU A C 1
ATOM 2538 O O . LEU A 1 342 ? 25.303 12.167 5.700 1.00 75.25 342 LEU A O 1
ATOM 2542 N N . ALA A 1 343 ? 23.191 12.740 6.234 1.00 76.12 343 ALA A N 1
ATOM 2543 C CA . ALA A 1 343 ? 22.599 11.418 6.098 1.00 76.12 343 ALA A CA 1
ATOM 2544 C C . ALA A 1 343 ? 21.876 11.294 4.753 1.00 76.12 343 ALA A C 1
ATOM 2546 O O . ALA A 1 343 ? 21.299 12.257 4.242 1.00 76.12 343 ALA A O 1
ATOM 2547 N N . PHE A 1 344 ? 21.933 10.109 4.154 1.00 69.25 344 PHE A N 1
ATOM 2548 C CA . PHE A 1 344 ? 21.139 9.746 2.988 1.00 69.25 344 PHE A CA 1
ATOM 2549 C C . PHE A 1 344 ? 21.027 8.231 2.888 1.00 69.25 344 PHE A C 1
ATOM 2551 O O . PHE A 1 344 ? 21.948 7.500 3.241 1.00 69.25 344 PHE A O 1
ATOM 2558 N N . ASN A 1 345 ? 19.921 7.773 2.321 1.00 66.31 345 ASN A N 1
ATOM 2559 C CA . ASN A 1 345 ? 19.706 6.378 1.989 1.00 66.31 345 ASN A CA 1
ATOM 2560 C C . ASN A 1 345 ? 20.019 6.128 0.513 1.00 66.31 345 ASN A C 1
ATOM 2562 O O . ASN A 1 345 ? 19.868 7.013 -0.333 1.00 66.31 345 ASN A O 1
ATOM 2566 N N . ALA A 1 346 ? 20.428 4.910 0.182 1.00 75.31 346 ALA A N 1
ATOM 2567 C CA . ALA A 1 346 ? 20.657 4.469 -1.187 1.00 75.31 346 ALA A CA 1
ATOM 2568 C C . ALA A 1 346 ? 19.968 3.123 -1.413 1.00 75.31 346 ALA A C 1
ATOM 2570 O O . ALA A 1 346 ? 19.734 2.371 -0.474 1.00 75.31 346 ALA A O 1
ATOM 2571 N N . ASN A 1 347 ? 19.588 2.861 -2.662 1.00 73.38 347 ASN A N 1
ATOM 2572 C CA . ASN A 1 347 ? 19.154 1.535 -3.081 1.00 73.38 347 ASN A CA 1
ATOM 2573 C C . ASN A 1 347 ? 20.098 1.075 -4.188 1.00 73.38 347 ASN A C 1
ATOM 2575 O O . ASN A 1 347 ? 20.159 1.704 -5.246 1.00 73.38 347 ASN A O 1
ATOM 2579 N N . GLU A 1 348 ? 20.810 -0.020 -3.980 1.00 79.31 348 GLU A N 1
ATOM 2580 C CA . GLU A 1 348 ? 21.662 -0.625 -4.995 1.00 79.31 348 GLU A CA 1
ATOM 2581 C C . GLU A 1 348 ? 20.846 -1.615 -5.824 1.00 79.31 348 GLU A C 1
ATOM 2583 O O . GLU A 1 348 ? 20.256 -2.568 -5.319 1.00 79.31 348 GLU A O 1
ATOM 2588 N N . TRP A 1 349 ? 20.814 -1.398 -7.134 1.00 73.62 349 TRP A N 1
ATOM 2589 C CA . TRP A 1 349 ? 20.140 -2.277 -8.076 1.00 73.62 349 TRP A CA 1
ATOM 2590 C C . TRP A 1 349 ? 21.166 -3.062 -8.888 1.00 73.62 349 TRP A C 1
ATOM 2592 O O . TRP A 1 349 ? 22.097 -2.481 -9.436 1.00 73.62 349 TRP A O 1
ATOM 2602 N N . ASN A 1 350 ? 20.969 -4.370 -9.056 1.00 82.50 350 ASN A N 1
ATOM 2603 C CA . ASN A 1 350 ? 21.761 -5.151 -10.002 1.00 82.50 350 ASN A CA 1
ATOM 2604 C C . ASN A 1 350 ? 21.134 -5.099 -11.409 1.00 82.50 350 ASN A C 1
ATOM 2606 O O . ASN A 1 350 ? 20.225 -5.863 -11.730 1.00 82.50 350 ASN A O 1
ATOM 2610 N N . ALA A 1 351 ? 21.633 -4.210 -12.267 1.00 77.06 351 ALA A N 1
ATOM 2611 C CA . ALA A 1 351 ? 21.274 -4.102 -13.683 1.00 77.06 351 ALA A CA 1
ATOM 2612 C C . ALA A 1 351 ? 21.927 -5.177 -14.568 1.00 77.06 351 ALA A C 1
ATOM 2614 O O . ALA A 1 351 ? 21.714 -5.191 -15.782 1.00 77.06 351 ALA A O 1
ATOM 2615 N N . GLY A 1 352 ? 22.722 -6.067 -13.974 1.00 80.38 352 GLY A N 1
ATOM 2616 C CA . GLY A 1 352 ? 23.599 -6.972 -14.693 1.00 80.38 352 GLY A CA 1
ATOM 2617 C C . GLY A 1 352 ? 22.907 -8.223 -15.230 1.00 80.38 352 GLY A C 1
ATOM 2618 O O . GLY A 1 352 ? 21.842 -8.640 -14.760 1.00 80.38 352 GLY A O 1
ATOM 2619 N N . PRO A 1 353 ? 23.545 -8.893 -16.205 1.00 76.56 353 PRO A N 1
ATOM 2620 C CA . PRO A 1 353 ? 23.065 -10.139 -16.786 1.00 76.56 353 PRO A CA 1
ATOM 2621 C C . PRO A 1 353 ? 23.161 -11.364 -15.844 1.00 76.56 353 PRO A C 1
ATOM 2623 O O . PRO A 1 353 ? 22.726 -12.452 -16.231 1.00 76.56 353 PRO A O 1
ATOM 2626 N N . ALA A 1 354 ? 23.656 -11.213 -14.613 1.00 80.94 354 ALA A N 1
ATOM 2627 C CA . ALA A 1 354 ? 23.762 -12.288 -13.626 1.00 80.94 354 ALA A CA 1
ATOM 2628 C C . ALA A 1 354 ? 23.573 -11.768 -12.184 1.00 80.94 354 ALA A C 1
ATOM 2630 O O . ALA A 1 354 ? 23.816 -10.587 -11.930 1.00 80.94 354 ALA A O 1
ATOM 2631 N N . PRO A 1 355 ? 23.152 -12.620 -11.230 1.00 79.94 355 PRO A N 1
ATOM 2632 C CA . PRO A 1 355 ? 23.026 -12.237 -9.824 1.00 79.94 355 PRO A CA 1
ATOM 2633 C C . PRO A 1 355 ? 24.387 -11.963 -9.171 1.00 79.94 355 PRO A C 1
ATOM 2635 O O . PRO A 1 355 ? 25.423 -12.448 -9.630 1.00 79.94 355 PRO A O 1
ATOM 2638 N N . LEU A 1 356 ? 24.369 -11.207 -8.071 1.00 85.44 356 LEU A N 1
ATOM 2639 C CA . LEU A 1 356 ? 25.513 -11.076 -7.176 1.00 85.44 356 LEU A CA 1
ATOM 2640 C C . LEU A 1 356 ? 25.403 -12.164 -6.108 1.00 85.44 356 LEU A C 1
ATOM 2642 O O . LEU A 1 356 ? 24.538 -12.086 -5.244 1.00 85.44 356 LEU A O 1
ATOM 2646 N N . VAL A 1 357 ? 26.272 -13.167 -6.179 1.00 84.69 357 VAL A N 1
ATOM 2647 C CA . VAL A 1 357 ? 26.353 -14.233 -5.176 1.00 84.69 357 VAL A CA 1
ATOM 2648 C C . VAL A 1 357 ? 27.749 -14.218 -4.584 1.00 84.69 357 VAL A C 1
ATOM 2650 O O . VAL A 1 357 ? 28.731 -14.391 -5.310 1.00 84.69 357 VAL A O 1
ATOM 2653 N N . VAL A 1 358 ? 27.834 -13.995 -3.276 1.00 85.00 358 VAL A N 1
ATOM 2654 C CA . VAL A 1 358 ? 29.087 -14.037 -2.526 1.00 85.00 358 VAL A CA 1
ATOM 2655 C C . VAL A 1 358 ? 28.914 -15.006 -1.371 1.00 85.00 358 VAL A C 1
ATOM 2657 O O . VAL A 1 358 ? 27.960 -14.895 -0.610 1.00 85.00 358 VAL A O 1
ATOM 2660 N N . GLU A 1 359 ? 29.844 -15.943 -1.239 1.00 78.50 359 GLU A N 1
ATOM 2661 C CA . GLU A 1 359 ? 29.818 -16.948 -0.181 1.00 78.50 359 GLU A CA 1
ATOM 2662 C C . GLU A 1 359 ? 31.091 -16.879 0.660 1.00 78.50 359 GLU A C 1
ATOM 2664 O O . GLU A 1 359 ? 32.198 -16.694 0.137 1.00 78.50 359 GLU A O 1
ATOM 2669 N N . GLY A 1 360 ? 30.921 -17.051 1.971 1.00 80.00 360 GLY A N 1
ATOM 2670 C CA . GLY A 1 360 ? 31.996 -17.146 2.950 1.00 80.00 360 GLY A CA 1
ATOM 2671 C C . GLY A 1 360 ? 32.259 -18.594 3.355 1.00 80.00 360 GLY A C 1
ATOM 2672 O O . GLY A 1 360 ? 31.340 -19.327 3.708 1.00 80.00 360 GLY A O 1
ATOM 2673 N N . TYR A 1 361 ? 33.526 -19.002 3.350 1.00 77.06 361 TYR A N 1
ATOM 2674 C CA . TYR A 1 361 ? 33.949 -20.348 3.734 1.00 77.06 361 TYR A CA 1
ATOM 2675 C C . TYR A 1 361 ? 34.713 -20.315 5.061 1.00 77.06 361 TYR A C 1
ATOM 2677 O O . TYR A 1 361 ? 35.806 -19.740 5.157 1.00 77.06 361 TYR A O 1
ATOM 2685 N N . ARG A 1 362 ? 34.139 -20.955 6.089 1.00 74.12 362 ARG A N 1
ATOM 2686 C CA . ARG A 1 362 ? 34.739 -21.087 7.428 1.00 74.12 362 ARG A CA 1
ATOM 2687 C C . ARG A 1 362 ? 36.068 -21.847 7.371 1.00 74.12 362 ARG A C 1
ATOM 2689 O O . ARG A 1 362 ? 36.195 -22.878 6.715 1.00 74.12 362 ARG A O 1
ATOM 2696 N N . LYS A 1 363 ? 37.054 -21.363 8.132 1.00 67.94 363 LYS A N 1
ATOM 2697 C CA . LYS A 1 363 ? 38.359 -22.014 8.342 1.00 67.94 363 LYS A CA 1
ATOM 2698 C C . LYS A 1 363 ? 38.467 -22.536 9.772 1.00 67.94 363 LYS A C 1
ATOM 2700 O O . LYS A 1 363 ? 39.181 -21.962 10.594 1.00 67.94 363 LYS A O 1
ATOM 2705 N N . GLY A 1 364 ? 37.748 -23.616 10.074 1.00 75.50 364 GLY A N 1
ATOM 2706 C CA . GLY A 1 364 ? 37.627 -24.108 11.449 1.00 75.50 364 GLY A CA 1
ATOM 2707 C C . GLY A 1 364 ? 37.009 -23.041 12.359 1.00 75.50 364 GLY A C 1
ATOM 2708 O O . GLY A 1 364 ? 36.056 -22.380 11.958 1.00 75.50 364 GLY A O 1
ATOM 2709 N N . ALA A 1 365 ? 37.584 -22.842 13.547 1.00 75.88 365 ALA A N 1
ATOM 2710 C CA . ALA A 1 365 ? 37.094 -21.900 14.560 1.00 75.88 365 ALA A CA 1
ATOM 2711 C C . ALA A 1 365 ? 37.560 -20.438 14.368 1.00 75.88 365 ALA A C 1
ATOM 2713 O O . ALA A 1 365 ? 37.518 -19.653 15.307 1.00 75.88 365 ALA A O 1
ATOM 2714 N N . LYS A 1 366 ? 38.062 -20.064 13.185 1.00 72.44 366 LYS A N 1
ATOM 2715 C CA . LYS A 1 366 ? 38.514 -18.688 12.925 1.00 72.44 366 LYS A CA 1
ATOM 2716 C C . LYS A 1 366 ? 37.330 -17.750 12.669 1.00 72.44 366 LYS A C 1
ATOM 2718 O O . LYS A 1 366 ? 36.382 -18.120 11.973 1.00 72.44 366 LYS A O 1
ATOM 2723 N N . GLU A 1 367 ? 37.445 -16.519 13.161 1.00 75.81 367 GLU A N 1
ATOM 2724 C CA . GLU A 1 367 ? 36.457 -15.441 12.976 1.00 75.81 367 GLU A CA 1
ATOM 2725 C C . GLU A 1 367 ? 36.407 -14.927 11.532 1.00 75.81 367 GLU A C 1
ATOM 2727 O O . GLU A 1 367 ? 35.377 -14.435 11.080 1.00 75.81 367 GLU A O 1
ATOM 2732 N N . VAL A 1 368 ? 37.493 -15.128 10.777 1.00 78.81 368 VAL A N 1
ATOM 2733 C CA . VAL A 1 368 ? 37.620 -14.702 9.380 1.00 78.81 368 VAL A CA 1
ATOM 2734 C C . VAL A 1 368 ? 37.439 -15.879 8.418 1.00 78.81 368 VAL A C 1
ATOM 2736 O O . VAL A 1 368 ? 38.153 -16.888 8.478 1.00 78.81 368 VAL A O 1
ATOM 2739 N N . MET A 1 369 ? 36.512 -15.712 7.480 1.00 79.94 369 MET A N 1
ATOM 2740 C CA . MET A 1 369 ? 36.205 -16.608 6.367 1.00 79.94 369 MET A CA 1
ATOM 2741 C C . MET A 1 369 ? 36.853 -16.120 5.069 1.00 79.94 369 MET A C 1
ATOM 2743 O O . MET A 1 369 ? 37.014 -14.916 4.857 1.00 79.94 369 MET A O 1
ATOM 2747 N N . ASP A 1 370 ? 37.187 -17.040 4.160 1.00 79.38 370 ASP A N 1
ATOM 2748 C CA . ASP A 1 370 ? 37.497 -16.643 2.780 1.00 79.38 370 ASP A CA 1
ATOM 2749 C C . ASP A 1 370 ? 36.196 -16.354 2.029 1.00 79.38 370 ASP A C 1
ATOM 2751 O O . ASP A 1 370 ? 35.295 -17.190 2.029 1.00 79.38 370 ASP A O 1
ATOM 2755 N N . GLY A 1 371 ? 36.125 -15.201 1.364 1.00 82.75 371 GLY A N 1
ATOM 2756 C CA . GLY A 1 371 ? 34.988 -14.797 0.543 1.00 82.75 371 GLY A CA 1
ATOM 2757 C C . GLY A 1 371 ? 35.250 -15.019 -0.945 1.00 82.75 371 GLY A C 1
ATOM 2758 O O . GLY A 1 371 ? 36.263 -14.553 -1.487 1.00 82.75 371 GLY A O 1
ATOM 2759 N N . TYR A 1 372 ? 34.315 -15.677 -1.624 1.00 82.38 372 TYR A N 1
ATOM 2760 C CA . TYR A 1 372 ? 34.341 -15.887 -3.072 1.00 82.38 372 TYR A CA 1
ATOM 2761 C C . TYR A 1 372 ? 33.060 -15.363 -3.711 1.00 82.38 372 TYR A C 1
ATOM 2763 O O . TYR A 1 372 ? 31.972 -15.571 -3.186 1.00 82.38 372 TYR A O 1
ATOM 2771 N N . GLN A 1 373 ? 33.197 -14.710 -4.863 1.00 87.25 373 GLN A N 1
ATOM 2772 C CA . GLN A 1 373 ? 32.067 -14.360 -5.715 1.00 87.25 373 GLN A CA 1
ATOM 2773 C C . GLN A 1 373 ? 31.866 -15.458 -6.756 1.00 87.25 373 GLN A C 1
ATOM 2775 O O . GLN A 1 373 ? 32.821 -15.844 -7.438 1.00 87.25 373 GLN A O 1
ATOM 2780 N N . PHE A 1 374 ? 30.627 -15.914 -6.901 1.00 83.38 374 PHE A N 1
ATOM 2781 C CA . PHE A 1 374 ? 30.215 -16.932 -7.861 1.00 83.38 374 PHE A CA 1
ATOM 2782 C C . PHE A 1 374 ? 29.478 -16.302 -9.042 1.00 83.38 374 PHE A C 1
ATOM 2784 O O . PHE A 1 374 ? 28.735 -15.330 -8.899 1.00 83.38 374 PHE A O 1
ATOM 2791 N N . PHE A 1 375 ? 29.703 -16.856 -10.232 1.00 86.19 375 PHE A N 1
ATOM 2792 C CA . PHE A 1 375 ? 29.152 -16.374 -11.492 1.00 86.19 375 PHE A CA 1
ATOM 2793 C C . PHE A 1 375 ? 28.257 -17.431 -12.111 1.00 86.19 375 PHE A C 1
ATOM 2795 O O . PHE A 1 375 ? 28.614 -18.609 -12.186 1.00 86.19 375 PHE A O 1
ATOM 2802 N N . TYR A 1 376 ? 27.122 -16.981 -12.635 1.00 80.50 376 TYR A N 1
ATOM 2803 C CA . TYR A 1 376 ? 26.095 -17.856 -13.176 1.00 80.50 376 TYR A CA 1
ATOM 2804 C C . TYR A 1 376 ? 25.737 -17.470 -14.603 1.00 80.50 376 TYR A C 1
ATOM 2806 O O . TYR A 1 376 ? 25.752 -16.298 -14.978 1.00 80.50 376 TYR A O 1
ATOM 2814 N N . ARG A 1 377 ? 25.369 -18.476 -15.394 1.00 81.31 377 ARG A N 1
ATOM 2815 C CA . ARG A 1 377 ? 24.729 -18.299 -16.698 1.00 81.31 377 ARG A CA 1
ATOM 2816 C C . ARG A 1 377 ? 23.580 -19.288 -16.794 1.00 81.31 377 ARG A C 1
ATOM 2818 O O . ARG A 1 377 ? 23.797 -20.487 -16.641 1.00 81.31 377 ARG A O 1
ATOM 2825 N N . ASN A 1 378 ? 22.371 -18.790 -17.049 1.00 75.12 378 ASN A N 1
ATOM 2826 C CA . ASN A 1 378 ? 21.158 -19.614 -17.117 1.00 75.12 378 ASN A CA 1
ATOM 2827 C C . ASN A 1 378 ? 21.004 -20.528 -15.884 1.00 75.12 378 ASN A C 1
ATOM 2829 O O . ASN A 1 378 ? 20.691 -21.706 -16.015 1.00 75.12 378 ASN A O 1
ATOM 2833 N N . GLY A 1 379 ? 21.301 -19.994 -14.693 1.00 71.88 379 GLY A N 1
ATOM 2834 C CA . GLY A 1 379 ? 21.100 -20.691 -13.416 1.00 71.88 379 GLY A CA 1
ATOM 2835 C C . GLY A 1 379 ? 22.193 -21.692 -13.065 1.00 71.88 379 GLY A C 1
ATOM 2836 O O . GLY A 1 379 ? 22.187 -22.235 -11.971 1.00 71.88 379 GLY A O 1
ATOM 2837 N N . LYS A 1 380 ? 23.164 -21.916 -13.953 1.00 75.00 380 LYS A N 1
ATOM 2838 C CA . LYS A 1 380 ? 24.292 -22.814 -13.711 1.00 75.00 380 LYS A CA 1
ATOM 2839 C C . LYS A 1 380 ? 25.537 -22.031 -13.322 1.00 75.00 380 LYS A C 1
ATOM 2841 O O . LYS A 1 380 ? 25.852 -21.035 -13.979 1.00 75.00 380 LYS A O 1
ATOM 2846 N N . GLU A 1 381 ? 26.253 -22.499 -12.303 1.00 79.25 381 GLU A N 1
ATOM 2847 C CA . GLU A 1 381 ? 27.562 -21.948 -11.956 1.00 79.25 381 GLU A CA 1
ATOM 2848 C C . GLU A 1 381 ? 28.532 -22.138 -13.135 1.00 79.25 381 GLU A C 1
ATOM 2850 O O . GLU A 1 381 ? 28.700 -23.239 -13.670 1.00 79.25 381 GLU A O 1
ATOM 2855 N N . VAL A 1 382 ? 29.156 -21.048 -13.576 1.00 83.00 382 VAL A N 1
ATOM 2856 C CA . VAL A 1 382 ? 30.141 -21.048 -14.673 1.00 83.00 382 VAL A CA 1
ATOM 2857 C C . VAL A 1 382 ? 31.542 -20.662 -14.210 1.00 83.00 382 VAL A C 1
ATOM 2859 O O . VAL A 1 382 ? 32.496 -20.766 -14.984 1.00 83.00 382 VAL A O 1
ATOM 2862 N N . GLY A 1 383 ? 31.679 -20.250 -12.952 1.00 81.56 383 GLY A N 1
ATOM 2863 C CA . GLY A 1 383 ? 32.956 -20.010 -12.305 1.00 81.56 383 GLY A CA 1
ATOM 2864 C C . GLY A 1 383 ? 32.811 -19.148 -11.063 1.00 81.56 383 GLY A C 1
ATOM 2865 O O . GLY A 1 383 ? 31.719 -18.743 -10.678 1.00 81.56 383 GLY A O 1
ATOM 2866 N N . SER A 1 384 ? 33.949 -18.819 -10.476 1.00 85.50 384 SER A N 1
ATOM 2867 C CA . SER A 1 384 ? 34.046 -17.978 -9.290 1.00 85.50 384 SER A CA 1
ATOM 2868 C C . SER A 1 384 ? 35.403 -17.289 -9.253 1.00 85.50 384 SER A C 1
ATOM 2870 O O . SER A 1 384 ? 36.300 -17.637 -10.021 1.00 85.50 384 SER A O 1
ATOM 2872 N N . THR A 1 385 ? 35.536 -16.280 -8.398 1.00 86.25 385 THR A N 1
ATOM 2873 C CA . THR A 1 385 ? 36.799 -15.593 -8.111 1.00 86.25 385 THR A CA 1
ATOM 2874 C C . THR A 1 385 ? 36.864 -15.228 -6.634 1.00 86.25 385 THR A C 1
ATOM 2876 O O . THR A 1 385 ? 35.835 -15.062 -5.980 1.00 86.25 385 THR A O 1
ATOM 2879 N N . ARG A 1 386 ? 38.074 -15.065 -6.093 1.00 84.62 386 ARG A N 1
ATOM 2880 C CA . ARG A 1 386 ? 38.242 -14.544 -4.732 1.00 84.62 386 ARG A CA 1
ATOM 2881 C C . ARG A 1 386 ? 37.730 -13.103 -4.680 1.00 84.62 386 ARG A C 1
ATOM 2883 O O . ARG A 1 386 ? 38.179 -12.278 -5.473 1.00 84.62 386 ARG A O 1
ATOM 2890 N N . ALA A 1 387 ? 36.815 -12.830 -3.755 1.00 85.56 387 ALA A N 1
ATOM 2891 C CA . ALA A 1 387 ? 36.225 -11.509 -3.539 1.00 85.56 387 ALA A CA 1
ATOM 2892 C C . ALA A 1 387 ? 36.844 -10.798 -2.327 1.00 85.56 387 ALA A C 1
ATOM 2894 O O . ALA A 1 387 ? 36.927 -9.576 -2.307 1.00 85.56 387 ALA A O 1
ATOM 2895 N N . GLY A 1 388 ? 37.335 -11.559 -1.343 1.00 88.31 388 GLY A N 1
ATOM 2896 C CA . GLY A 1 388 ? 37.950 -10.996 -0.146 1.00 88.31 388 GLY A CA 1
ATOM 2897 C C . GLY A 1 388 ? 37.840 -11.931 1.047 1.00 88.31 388 GLY A C 1
ATOM 2898 O O . GLY A 1 388 ? 38.100 -13.132 0.934 1.00 88.31 388 GLY A O 1
ATOM 2899 N N . THR A 1 389 ? 37.478 -11.363 2.189 1.00 87.06 389 THR A N 1
ATOM 2900 C CA . THR A 1 389 ? 37.218 -12.066 3.446 1.00 87.06 389 THR A CA 1
ATOM 2901 C C . THR A 1 389 ? 35.889 -11.604 4.031 1.00 87.06 389 THR A C 1
ATOM 2903 O O . THR A 1 389 ? 35.457 -10.490 3.754 1.00 87.06 389 THR A O 1
ATOM 2906 N N . MET A 1 390 ? 35.255 -12.455 4.833 1.00 77.69 390 MET A N 1
ATOM 2907 C CA . MET A 1 390 ? 34.074 -12.112 5.634 1.00 77.69 390 MET A CA 1
ATOM 2908 C C . MET A 1 390 ? 34.400 -12.367 7.102 1.00 77.69 390 MET A C 1
ATOM 2910 O O . MET A 1 390 ? 34.974 -13.408 7.417 1.00 77.69 390 MET A O 1
ATOM 2914 N N . GLU A 1 391 ? 34.062 -11.432 7.980 1.00 80.62 391 GLU A N 1
ATOM 2915 C CA . GLU A 1 391 ? 34.359 -11.504 9.411 1.00 80.62 391 GLU A CA 1
ATOM 2916 C C . GLU A 1 391 ? 33.066 -11.648 10.209 1.00 80.62 391 GLU A C 1
ATOM 2918 O O . GLU A 1 391 ? 32.049 -11.038 9.884 1.00 80.62 391 GLU A O 1
ATOM 2923 N N . TYR A 1 392 ? 33.100 -12.496 11.232 1.00 74.56 392 TYR A N 1
ATOM 2924 C CA . TYR A 1 392 ? 32.009 -12.611 12.187 1.00 74.56 392 TYR A CA 1
ATOM 2925 C C . TYR A 1 392 ? 32.063 -11.438 13.175 1.00 74.56 392 TYR A C 1
ATOM 2927 O O . TYR A 1 392 ? 33.031 -11.324 13.922 1.00 74.56 392 TYR A O 1
ATOM 2935 N N . HIS A 1 393 ? 31.036 -10.585 13.186 1.00 74.75 393 HIS A N 1
ATOM 2936 C CA . HIS A 1 393 ? 30.959 -9.420 14.072 1.00 74.75 393 HIS A CA 1
ATOM 2937 C C . HIS A 1 393 ? 29.947 -9.651 15.195 1.00 74.75 393 HIS A C 1
ATOM 2939 O O . HIS A 1 393 ? 28.754 -9.482 14.970 1.00 74.75 393 HIS A O 1
ATOM 2945 N N . ALA A 1 394 ? 30.442 -10.025 16.378 1.00 71.12 394 ALA A N 1
ATOM 2946 C CA . ALA A 1 394 ? 29.665 -10.473 17.538 1.00 71.12 394 ALA A CA 1
ATOM 2947 C C . ALA A 1 394 ? 29.027 -9.331 18.356 1.00 71.12 394 ALA A C 1
ATOM 2949 O O . ALA A 1 394 ? 29.143 -9.310 19.584 1.00 71.12 394 ALA A O 1
ATOM 2950 N N . ALA A 1 395 ? 28.420 -8.355 17.691 1.00 71.12 395 ALA A N 1
ATOM 2951 C CA . ALA A 1 395 ? 27.828 -7.219 18.382 1.00 71.12 395 ALA A CA 1
ATOM 2952 C C . ALA A 1 395 ? 26.415 -7.550 18.907 1.00 71.12 395 ALA A C 1
ATOM 2954 O O . ALA A 1 395 ? 25.676 -8.248 18.209 1.00 71.12 395 ALA A O 1
ATOM 2955 N N . PRO A 1 396 ? 26.033 -7.101 20.121 1.00 58.12 396 PRO A N 1
ATOM 2956 C CA . PRO A 1 396 ? 24.736 -7.417 20.737 1.00 58.12 396 PRO A CA 1
ATOM 2957 C C . PRO A 1 396 ? 23.510 -7.037 19.896 1.00 58.12 396 PRO A C 1
ATOM 2959 O O . PRO A 1 396 ? 22.450 -7.632 20.056 1.00 58.12 396 PRO A O 1
ATOM 2962 N N . GLU A 1 397 ? 23.656 -6.043 19.024 1.00 64.38 397 GLU A N 1
ATOM 2963 C CA . GLU A 1 397 ? 22.629 -5.505 18.133 1.00 64.38 397 GLU A CA 1
ATOM 2964 C C . GLU A 1 397 ? 22.439 -6.306 16.832 1.00 64.38 397 GLU A C 1
ATOM 2966 O O . GLU A 1 397 ? 21.568 -5.980 16.025 1.00 64.38 397 GLU A O 1
ATOM 2971 N N . HIS A 1 398 ? 23.249 -7.342 16.595 1.00 42.31 398 HIS A N 1
ATOM 2972 C CA . HIS A 1 398 ? 23.145 -8.194 15.414 1.00 42.31 398 HIS A CA 1
ATOM 2973 C C . HIS A 1 398 ? 22.336 -9.466 15.703 1.00 42.31 398 HIS A C 1
ATOM 2975 O O . HIS A 1 398 ? 22.657 -10.220 16.620 1.00 42.31 398 HIS A O 1
ATOM 2981 N N . ASP A 1 399 ? 21.343 -9.752 14.859 1.00 49.09 399 ASP A N 1
ATOM 2982 C CA . ASP A 1 399 ? 20.694 -11.067 14.791 1.00 49.09 399 ASP A CA 1
ATOM 2983 C C . ASP A 1 399 ? 21.501 -11.948 13.811 1.00 49.09 399 ASP A C 1
ATOM 2985 O O . ASP A 1 399 ? 21.724 -11.553 12.660 1.00 49.09 399 ASP A O 1
ATOM 2989 N N . HIS A 1 400 ? 22.035 -13.082 14.279 1.00 52.91 400 HIS A N 1
ATOM 2990 C CA . HIS A 1 400 ? 23.017 -13.914 13.556 1.00 52.91 400 HIS A CA 1
ATOM 2991 C C . HIS A 1 400 ? 22.475 -15.256 13.073 1.00 52.91 400 HIS A C 1
ATOM 2993 O O . HIS A 1 400 ? 21.849 -15.975 13.884 1.00 52.91 400 HIS A O 1
#

pLDDT: mean 70.55, std 23.76, range [22.39, 98.19]

Radius of gyration: 30.66 Å; chains: 1; bounding box: 66×118×72 Å

Secondary structure (DSSP, 8-state):
-----------------------------------PPPPPSEEEEEES-SEEEEEEETTEEEE---EEEEEESSEEEEEEE-SSTTSPPEEEEEEEETTEEEEEEPPGGGEETTTEEEEEEEEEEEETTS-EEEEEEEEE-SS-SS-EE--TTS-SS--S-S-----TT-SEEEEEE-TTEEEEP---EEEE---SEEEEEEEE-HHHHHHHT--GGGSEEEEEEEEEEHHHHS-TTTTHHHHTT---SS----------SSTTSSSS------------------S----S---S---TTTTSPPPPPP-SPPPGGG---EEEPPPEEEEEEE-TTS-EEEEEE--EEE-SSS--EEEEE--TT-SEEEEEEEEEETTEEEEEEEEEEEE----TT---

Sequence (400 aa):
MGAAAALVVGLLGQGGAADVASASPAAAERVESTHRPAQPRGLRVAPAAETVTAYAYDGYVYLDSPAWLAAYGEGYEFRAQRAKPSAPVTLTKTVIRGTKRTTTKAPASIVDGFDGFKKGLTVQVATAKGKVLAKETRTFCLGGSERQRVEPTGRTEPIYPEFCGGSWFTKSTVFGVEQGWAARIDGYFEVETTQKNLVLTMSISEPVATFLGIPAGNRTLTQKVTVEDECELFECGEVGEQLMGTASEGFSTQAEDALTDRAQGLRTQGGHAAHAEGSGSDRRVNLFTLRDGGQHGDHPALGQAGSKPSSKRPARDTLPDLVSAPAWQIGVEVDEAGTDRLAFNANEWNAGPAPLVVEGYRKGAKEVMDGYQFFYRNGKEVGSTRAGTMEYHAAPEHDH

Foldseek 3Di:
DDDDDDDDDDDDDDDDDDDPDDDDPPDPPPPPPPPPPQPDFFWFKDFPDQEFEWEDDPQKTKDWGRIWTAGAQWWKKKKWFDPALPGAIWIKIWIGHPPDIDIDTADSQQDDHQQAGALFKKKWKFAPVRHTQDIDGGHWHQQAPPKDFQDPPWDPDDDAHNGTDDDSGDGMHMGIATHRMIHGTGNIDMGRHPHQKMKMKMFGDPSNCVVRVNDPVRGMDIHIYGYDHVCVVDVPPPVVCVVVPDPPPDDDDDDDDDDPDPVVPPVDDDDDDDDDDDDDDPDDDDDDPQPDDDDDDLPLPPPDDDDDADADDDDQLFDWDWDKDDWAPFDWDQDPVRDTDTDIHIDIDGSGNHDWDKDFADDPPDQKTFIKTFTDDSSHTPHIHGPGIDGHDPDPPDDD